Protein AF-A0A974N8X0-F1 (afdb_monomer_lite)

Foldseek 3Di:
DDDVPDVVVVVVVVLPPAFALDPVRLVVQVQVCVQVVNVSSQVSQADCLQVVLVVVLVVLLQVLVPDVDPPPQLAALVLCVDPVNSVQLVVQKHWPDWDWDWDWAALDPWKIKIWTPWIFTWMAGHLVNLVSNQVSVCRRNSHDDDPVRVVVSVPDDRVVVIDGGTCQCPVDVRVAIQMWMWGDDPSGIHTYPLVSVLVRVQSVVCVVDVPQDAFPSVDDQDAQAALDQQRLVVQLVVQQQADQWQVSCLDCSNLSQAPRSSSVCSNGRVVRVDDPGVVGGDGNCCFKDKDAPKDWDDPDPQKIFIDRAQMKMWGRPPPLQAIWIWTDHTQWTWTDGSPDPPQIFIARLCVFFPCSNLQHWMWGDDPSHIHTYPSSNVSSLLSTHTDPCLLVCQLVLQVLLPDDSVVSVVVSVVQSVRRSSSRNSSSVSSRSSRCVPRDDPDPPPDPPPPDDPPQVVLLVVVQVPPLVSLVSNLVGDPDPSVVLSVQLVPDDPPDPDDDHSDRPDDDDD

Sequence (509 aa):
MLAVSGSAFAIYSYFFQRGASSPDGVMDSIAEAIPGKDILSLGKMISPEEIDTVTKSADVIKDGGSGSGERSSKGDPGSLFSEDAVDSYLESVTVSSSEMRYSVDQKSDDLAIATISSWRLNARVDQSLAGTLRTRYESAKGSSLNRKEKDFFDDLDFSDATYNDDVSRDFFSGDIPLELVLVREDGRWYVSPMMTWAQWEYQKAASRDDDVKTPDYRADFEAEGAHSPEEAVRNLTQSVLDARRPSDLFDKDVTGLLSLPERRLARVYGPVTVGDDRKYSSRLSEHAQIDWDLSSTDIGDGRAVVRPGKSRITVFPGEENKEFTLSFDGDTMNVKTSASRDNTASVNISRQLANPERLGVVVENRHGGWHVSTSGTIVNVFSLQPSERALDDLSRILEDAGMSPKDASDLADAVTRSSAVATPVLVAADIIGQLKDVEWRGHSYSDRDSGSTGGSYYYGQCSRGDMVACDLLYATASSDERSYGRSCGGRNYSLKYGGQCEALYGKHY

Radius of gyration: 26.57 Å; chains: 1; bounding box: 68×58×72 Å

Secondary structure (DSSP, 8-state):
---S-SHHHHHHHHHH--SBSSHHHHHHHHHHHHHHT-HHHHHHTB-HHHHHHHHHHHHHHHHTT--SS-------GGGGSSHHHHHHHHHTEEEEEEEEEEEEEE-SSSEEEEEEEEEEEEEEE-THHHHHHHHHHHHHHTSPPPHHHHHHHHS---TT-EEEEEHHHHSS-TTS-EEEEEEEETTEEEE-HHHHHHHHHHHHHHTT-TTPPPP-TT-------BSSHHHHHHHHHHHHHH-SSGGGGGSHHHHTTB-HHHHHHHHHTHHHH----TT----GGGTEEEE-B-EEEEEETTEEEEE-BT-EEEESTT-TTT-EEEEEETTEEEEEESSSTT-EEEEETTTTBS-GGG-SEEEEEETTEEEE-HHHHHHHHTT--B-TTTTTTHHHHHHHTT--HHHHHHHHHHHTT-HHHHHHHHHHHHHHHHHTT---------S--SS-TTTHHHHHHHTTT-HHHHHHHHHHS-HHHHHHHHHTTS--TT-SS------SS----

pLDDT: mean 74.13, std 20.0, range [20.97, 98.06]

Structure (mmCIF, N/CA/C/O backbone):
data_AF-A0A974N8X0-F1
#
_entry.id   AF-A0A974N8X0-F1
#
loop_
_atom_site.group_PDB
_atom_site.id
_atom_site.type_symbol
_atom_site.label_atom_id
_atom_site.label_alt_id
_atom_site.label_comp_id
_atom_site.label_asym_id
_atom_site.label_entity_id
_atom_site.label_seq_id
_atom_site.pdbx_PDB_ins_code
_atom_site.Cartn_x
_atom_site.Cartn_y
_atom_site.Cartn_z
_atom_site.occupancy
_atom_site.B_iso_or_equiv
_atom_site.auth_seq_id
_atom_site.auth_comp_id
_atom_site.auth_asym_id
_atom_site.auth_atom_id
_atom_site.pdbx_PDB_model_num
ATOM 1 N N . MET A 1 1 ? -28.399 -24.322 -25.957 1.00 20.97 1 MET A N 1
ATOM 2 C CA . MET A 1 1 ? -27.572 -23.965 -27.132 1.00 20.97 1 MET A CA 1
ATOM 3 C C . MET A 1 1 ? -27.560 -22.447 -27.210 1.00 20.97 1 MET A C 1
ATOM 5 O O . MET A 1 1 ? -28.616 -21.871 -27.401 1.00 20.97 1 MET A O 1
ATOM 9 N N . LEU A 1 2 ? -26.513 -21.811 -26.678 1.00 31.88 2 LEU A N 1
ATOM 10 C CA . LEU A 1 2 ? -25.358 -21.313 -27.449 1.00 31.88 2 LEU A CA 1
ATOM 11 C C . LEU A 1 2 ? -25.737 -20.153 -28.383 1.00 31.88 2 LEU A C 1
ATOM 13 O O . LEU A 1 2 ? -26.078 -20.386 -29.535 1.00 31.88 2 LEU A O 1
ATOM 17 N N . ALA A 1 3 ? -25.655 -18.928 -27.850 1.00 22.34 3 ALA A N 1
ATOM 18 C CA . ALA A 1 3 ? -25.370 -17.690 -28.588 1.00 22.34 3 ALA A CA 1
ATOM 19 C C . ALA A 1 3 ? -25.024 -16.540 -27.609 1.00 22.34 3 ALA A C 1
ATOM 21 O O . ALA A 1 3 ? -25.577 -15.452 -27.677 1.00 22.34 3 ALA A O 1
ATOM 22 N N . VAL A 1 4 ? -24.118 -16.804 -26.663 1.00 27.08 4 VAL A N 1
ATOM 23 C CA . VAL A 1 4 ? -23.317 -15.784 -25.955 1.00 27.08 4 VAL A CA 1
ATOM 24 C C . VAL A 1 4 ? -21.886 -16.325 -25.982 1.00 27.08 4 VAL A C 1
ATOM 26 O O . VAL A 1 4 ? -21.339 -16.777 -24.986 1.00 27.08 4 VAL A O 1
ATOM 29 N N . SER A 1 5 ? -21.341 -16.494 -27.184 1.00 31.06 5 SER A N 1
ATOM 30 C CA . SER A 1 5 ? -20.094 -17.231 -27.415 1.00 31.06 5 SER A CA 1
ATOM 31 C C . SER A 1 5 ? -19.337 -16.571 -28.560 1.00 31.06 5 SER A C 1
ATOM 33 O O . SER A 1 5 ? -19.733 -16.694 -29.717 1.00 31.06 5 SER A O 1
ATOM 35 N N . GLY A 1 6 ? -18.286 -15.831 -28.211 1.00 22.86 6 GLY A N 1
ATOM 36 C CA . GLY A 1 6 ? -17.401 -15.133 -29.143 1.00 22.86 6 GLY A CA 1
ATOM 37 C C . GLY A 1 6 ? -16.806 -13.884 -28.500 1.00 22.86 6 GLY A C 1
ATOM 38 O O . GLY A 1 6 ? -15.661 -13.894 -28.067 1.00 22.86 6 GLY A O 1
ATOM 39 N N . SER A 1 7 ? -17.612 -12.835 -28.354 1.00 24.00 7 SER A N 1
ATOM 40 C CA . SER A 1 7 ? -17.176 -11.515 -27.880 1.00 24.00 7 SER A CA 1
ATOM 41 C C . SER A 1 7 ? -16.908 -11.451 -26.372 1.00 24.00 7 SER A C 1
ATOM 43 O O . SER A 1 7 ? -15.890 -10.901 -25.973 1.00 24.00 7 SER A O 1
ATOM 45 N N . ALA A 1 8 ? -17.737 -12.082 -25.532 1.00 25.59 8 ALA A N 1
ATOM 46 C CA . ALA A 1 8 ? -17.493 -12.128 -24.085 1.00 25.59 8 ALA A CA 1
ATOM 47 C C . ALA A 1 8 ? -16.244 -12.952 -23.733 1.00 25.59 8 ALA A C 1
ATOM 49 O O . ALA A 1 8 ? -15.473 -12.533 -22.887 1.00 25.59 8 ALA A O 1
ATOM 50 N N . PHE A 1 9 ? -15.991 -14.072 -24.421 1.00 26.98 9 PHE A N 1
ATOM 51 C CA . PHE A 1 9 ? -14.803 -14.902 -24.182 1.00 26.98 9 PHE A CA 1
ATOM 52 C C . PHE A 1 9 ? -13.523 -14.266 -24.748 1.00 26.98 9 PHE A C 1
ATOM 54 O O . PHE A 1 9 ? -12.468 -14.422 -24.151 1.00 26.98 9 PHE A O 1
ATOM 61 N N . ALA A 1 10 ? -13.609 -13.503 -25.847 1.00 25.92 10 ALA A N 1
ATOM 62 C CA . ALA A 1 10 ? -12.479 -12.745 -26.384 1.00 25.92 10 ALA A CA 1
ATOM 63 C C . ALA A 1 10 ? -12.095 -11.564 -25.473 1.00 25.92 10 ALA A C 1
ATOM 65 O O . ALA A 1 10 ? -10.918 -11.421 -25.156 1.00 25.92 10 ALA A O 1
ATOM 66 N N . ILE A 1 11 ? -13.073 -10.797 -24.971 1.00 29.05 11 ILE A N 1
ATOM 67 C CA . ILE A 1 11 ? -12.858 -9.733 -23.973 1.00 29.05 11 ILE A CA 1
ATOM 68 C C . ILE A 1 11 ? -12.318 -10.340 -22.668 1.00 29.05 11 ILE A C 1
ATOM 70 O O . ILE A 1 11 ? -11.312 -9.868 -22.150 1.00 29.05 11 ILE A O 1
ATOM 74 N N . TYR A 1 12 ? -12.880 -11.462 -22.204 1.00 30.81 12 TYR A N 1
ATOM 75 C CA . TYR A 1 12 ? -12.372 -12.196 -21.039 1.00 30.81 12 TYR A CA 1
ATOM 76 C C . TYR A 1 12 ? -10.927 -12.687 -21.264 1.00 30.81 12 TYR A C 1
ATOM 78 O O . TYR A 1 12 ? -10.059 -12.446 -20.445 1.00 30.81 12 TYR A O 1
ATOM 86 N N . SER A 1 13 ? -10.581 -13.273 -22.412 1.00 28.53 13 SER A N 1
ATOM 87 C CA . SER A 1 13 ? -9.197 -13.703 -22.683 1.00 28.53 13 SER A CA 1
ATOM 88 C C . SER A 1 13 ? -8.198 -12.550 -22.883 1.00 28.53 13 SER A C 1
ATOM 90 O O . SER A 1 13 ? -7.019 -12.710 -22.575 1.00 28.53 13 SER A O 1
ATOM 92 N N . TYR A 1 14 ? -8.651 -11.388 -23.370 1.00 32.28 14 TYR A N 1
ATOM 93 C CA . TYR A 1 14 ? -7.809 -10.217 -23.652 1.00 32.28 14 TYR A CA 1
ATOM 94 C C . TYR A 1 14 ? -7.521 -9.374 -22.397 1.00 32.28 14 TYR A C 1
ATOM 96 O O . TYR A 1 14 ? -6.468 -8.737 -22.306 1.00 32.28 14 TYR A O 1
ATOM 104 N N . PHE A 1 15 ? -8.421 -9.415 -21.406 1.00 36.94 15 PHE A N 1
ATOM 105 C CA . PHE A 1 15 ? -8.196 -8.869 -20.063 1.00 36.94 15 PHE A CA 1
ATOM 106 C C . PHE A 1 15 ? -7.322 -9.782 -19.184 1.00 36.94 15 PHE A C 1
ATOM 108 O O . PHE A 1 15 ? -6.584 -9.279 -18.343 1.00 36.94 15 PHE A O 1
ATOM 115 N N . PHE A 1 16 ? -7.342 -11.103 -19.402 1.00 43.94 16 PHE A N 1
ATOM 116 C CA . PHE A 1 16 ? -6.609 -12.071 -18.570 1.00 43.94 16 PHE A CA 1
ATOM 117 C C . PHE A 1 16 ? -5.167 -12.377 -19.016 1.00 43.94 16 PHE A C 1
ATOM 119 O O . PHE A 1 16 ? -4.439 -13.036 -18.276 1.00 43.94 16 PHE A O 1
ATOM 126 N N . GLN A 1 17 ? -4.696 -11.894 -20.172 1.00 59.91 17 GLN A N 1
ATOM 127 C CA . GLN A 1 17 ? -3.260 -11.938 -20.491 1.00 59.91 17 GLN A CA 1
ATOM 128 C C . GLN A 1 17 ? -2.529 -10.777 -19.804 1.00 59.91 17 GLN A C 1
ATOM 130 O O . GLN A 1 17 ? -2.080 -9.835 -20.452 1.00 59.91 17 GLN A O 1
ATOM 135 N N . ARG A 1 18 ? -2.460 -10.832 -18.470 1.00 82.38 18 ARG A N 1
ATOM 136 C CA . ARG A 1 18 ? -1.628 -9.934 -17.662 1.00 82.38 18 ARG A CA 1
ATOM 137 C C . ARG A 1 18 ? -0.203 -10.489 -17.542 1.00 82.38 18 ARG A C 1
ATOM 139 O O . ARG A 1 18 ? 0.034 -11.692 -17.713 1.00 82.38 18 ARG A O 1
ATOM 146 N N . GLY A 1 19 ? 0.740 -9.587 -17.284 1.00 88.06 19 GLY A N 1
ATOM 147 C CA . GLY A 1 19 ? 2.161 -9.887 -17.138 1.00 88.06 19 GLY A CA 1
ATOM 148 C C . GLY A 1 19 ? 2.809 -10.449 -18.401 1.00 88.06 19 GLY A C 1
ATOM 149 O O . GLY A 1 19 ? 2.147 -10.738 -19.400 1.00 88.06 19 GLY A O 1
ATOM 150 N N . ALA A 1 20 ? 4.116 -10.661 -18.351 1.00 93.75 20 ALA A N 1
ATOM 151 C CA . ALA A 1 20 ? 4.887 -11.238 -19.449 1.00 93.75 20 ALA A CA 1
ATOM 152 C C . ALA A 1 20 ? 5.390 -12.650 -19.114 1.00 93.75 20 ALA A C 1
ATOM 154 O O . ALA A 1 20 ? 5.340 -13.104 -17.973 1.00 93.75 20 ALA A O 1
ATOM 155 N N . SER A 1 21 ? 5.879 -13.380 -20.117 1.00 94.19 21 SER A N 1
ATOM 156 C CA . SER A 1 21 ? 6.497 -14.699 -19.908 1.00 94.19 21 SER A CA 1
ATOM 157 C C . SER A 1 21 ? 7.907 -14.628 -19.315 1.00 94.19 21 SER A C 1
ATOM 159 O O . SER A 1 21 ? 8.393 -15.628 -18.791 1.00 94.19 21 SER A O 1
ATOM 161 N N . SER A 1 22 ? 8.567 -13.474 -19.404 1.00 96.31 22 SER A N 1
ATOM 162 C CA . SER A 1 22 ? 9.919 -13.224 -18.900 1.00 96.31 22 SER A CA 1
ATOM 163 C C . SER A 1 22 ? 10.034 -11.795 -18.358 1.00 96.31 22 SER A C 1
ATOM 165 O O . SER A 1 22 ? 9.230 -10.944 -18.751 1.00 96.31 22 SER A O 1
ATOM 167 N N . PRO A 1 23 ? 11.036 -11.507 -17.508 1.00 97.00 23 PRO A N 1
ATOM 168 C CA . PRO A 1 23 ? 11.328 -10.147 -17.060 1.00 97.00 23 PRO A CA 1
ATOM 169 C C . PRO A 1 23 ? 11.573 -9.174 -18.224 1.00 97.00 23 PRO A C 1
ATOM 171 O O . PRO A 1 23 ? 11.018 -8.080 -18.234 1.00 97.00 23 PRO A O 1
ATOM 174 N N . ASP A 1 24 ? 12.332 -9.593 -19.245 1.00 97.00 24 ASP A N 1
ATOM 175 C CA . ASP A 1 24 ? 12.560 -8.784 -20.450 1.00 97.00 24 ASP A CA 1
ATOM 176 C C . ASP A 1 24 ? 11.255 -8.448 -21.170 1.00 97.00 24 ASP A C 1
ATOM 178 O O . ASP A 1 24 ? 11.056 -7.304 -21.554 1.00 97.00 24 ASP A O 1
ATOM 182 N N . GLY A 1 25 ? 10.319 -9.401 -21.255 1.00 95.62 25 GLY A N 1
ATOM 183 C CA . GLY A 1 25 ? 9.021 -9.162 -21.882 1.00 95.62 25 GLY A CA 1
ATOM 184 C C . GLY A 1 25 ? 8.169 -8.124 -21.142 1.00 95.62 25 GLY A C 1
ATOM 185 O O . GLY A 1 25 ? 7.344 -7.462 -21.772 1.00 95.62 25 GLY A O 1
ATOM 186 N N . VAL A 1 26 ? 8.362 -7.950 -19.826 1.00 95.38 26 VAL A N 1
ATOM 187 C CA . VAL A 1 26 ? 7.726 -6.855 -19.070 1.00 95.38 26 VAL A CA 1
ATOM 188 C C . VAL A 1 26 ? 8.290 -5.517 -19.533 1.00 95.38 26 VAL A C 1
ATOM 190 O O . VAL A 1 26 ? 7.533 -4.596 -19.830 1.00 95.38 26 VAL A O 1
ATOM 193 N N . MET A 1 27 ? 9.616 -5.426 -19.628 1.00 95.69 27 MET A N 1
ATOM 194 C CA . MET A 1 27 ? 10.302 -4.206 -20.046 1.00 95.69 27 MET A CA 1
ATOM 195 C C . MET A 1 27 ? 10.025 -3.851 -21.509 1.00 95.69 27 MET A C 1
ATOM 197 O O . MET A 1 27 ? 9.759 -2.683 -21.789 1.00 95.69 27 MET A O 1
ATOM 201 N N . ASP A 1 28 ? 9.992 -4.838 -22.408 1.00 94.06 28 ASP A N 1
ATOM 202 C CA . ASP A 1 28 ? 9.573 -4.670 -23.805 1.00 94.06 28 ASP A CA 1
ATOM 203 C C . ASP A 1 28 ? 8.149 -4.094 -23.868 1.00 94.06 28 ASP A C 1
ATOM 205 O O . ASP A 1 28 ? 7.913 -3.077 -24.517 1.00 94.06 28 ASP A O 1
ATOM 209 N N . SER A 1 29 ? 7.212 -4.678 -23.109 1.00 91.81 29 SER A N 1
ATOM 210 C CA . SER A 1 29 ? 5.816 -4.218 -23.070 1.00 91.81 29 SER A CA 1
ATOM 211 C C . SER A 1 29 ? 5.693 -2.777 -22.564 1.00 91.81 29 SER A C 1
ATOM 213 O O . SER A 1 29 ? 4.909 -1.997 -23.100 1.00 91.81 29 SER A O 1
ATOM 215 N N . ILE A 1 30 ? 6.475 -2.394 -21.548 1.00 90.44 30 ILE A N 1
ATOM 216 C CA . ILE A 1 30 ? 6.508 -1.016 -21.034 1.00 90.44 30 ILE A CA 1
ATOM 217 C C . ILE A 1 30 ? 7.082 -0.063 -22.086 1.00 90.44 30 ILE A C 1
ATOM 219 O O . ILE A 1 30 ? 6.495 0.989 -22.349 1.00 90.44 30 ILE A O 1
ATOM 223 N N . ALA A 1 31 ? 8.207 -0.429 -22.702 1.00 90.44 31 ALA A N 1
ATOM 224 C CA . ALA A 1 31 ? 8.874 0.388 -23.707 1.00 90.44 31 ALA A CA 1
ATOM 225 C C . ALA A 1 31 ? 7.989 0.619 -24.943 1.00 90.44 31 ALA A C 1
ATOM 227 O O . ALA A 1 31 ? 7.989 1.724 -25.486 1.00 90.44 31 ALA A O 1
ATOM 228 N N . GLU A 1 32 ? 7.207 -0.385 -25.352 1.00 90.25 32 GLU A N 1
ATOM 229 C CA . GLU A 1 32 ? 6.247 -0.301 -26.460 1.00 90.25 32 GLU A CA 1
ATOM 230 C C . GLU A 1 32 ? 4.978 0.490 -26.100 1.00 90.25 32 GLU A C 1
ATOM 232 O O . GLU A 1 32 ? 4.464 1.248 -26.928 1.00 90.25 32 GLU A O 1
ATOM 237 N N . ALA A 1 33 ? 4.484 0.367 -24.864 1.00 86.56 33 ALA A N 1
ATOM 238 C CA . ALA A 1 33 ? 3.254 1.029 -24.431 1.00 86.56 33 ALA A CA 1
ATOM 239 C C . ALA A 1 33 ? 3.403 2.553 -24.280 1.00 86.56 33 ALA A C 1
ATOM 241 O O . ALA A 1 33 ? 2.449 3.293 -24.526 1.00 86.56 33 ALA A O 1
ATOM 242 N N . ILE A 1 34 ? 4.593 3.045 -23.917 1.00 84.12 34 ILE A N 1
ATOM 243 C CA . ILE A 1 34 ? 4.860 4.477 -23.697 1.00 84.12 34 ILE A CA 1
ATOM 244 C C . ILE A 1 34 ? 4.624 5.334 -24.962 1.00 84.12 34 ILE A C 1
ATOM 246 O O . ILE A 1 34 ? 3.838 6.282 -24.881 1.00 84.12 34 ILE A O 1
ATOM 250 N N . PRO A 1 35 ? 5.228 5.044 -26.138 1.00 83.88 35 PRO A N 1
ATOM 251 C CA . PRO A 1 35 ? 4.928 5.779 -27.370 1.00 83.88 35 PRO A CA 1
ATOM 252 C C . PRO A 1 35 ? 3.444 5.723 -27.748 1.00 83.88 35 PRO A C 1
ATOM 254 O O . PRO A 1 35 ? 2.880 6.721 -28.203 1.00 83.88 35 PRO A O 1
ATOM 257 N N . GLY A 1 36 ? 2.820 4.558 -27.540 1.00 82.56 36 GLY A N 1
ATOM 258 C CA . GLY A 1 36 ? 1.409 4.314 -27.830 1.00 82.56 36 GLY A CA 1
ATOM 259 C C . GLY A 1 36 ? 0.436 4.948 -26.836 1.00 82.56 36 GLY A C 1
ATOM 260 O O . GLY A 1 36 ? -0.759 4.947 -27.112 1.00 82.56 36 GLY A O 1
ATOM 261 N N . LYS A 1 37 ? 0.926 5.499 -25.711 1.00 82.69 37 LYS A N 1
ATOM 262 C CA . LYS A 1 37 ? 0.108 5.958 -24.573 1.00 82.69 37 LYS A CA 1
ATOM 263 C C . LYS A 1 37 ? -0.868 4.881 -24.079 1.00 82.69 37 LYS A C 1
ATOM 265 O O . LYS A 1 37 ? -1.959 5.183 -23.608 1.00 82.69 37 LYS A O 1
ATOM 270 N N . ASP A 1 38 ? -0.465 3.617 -24.174 1.00 80.94 38 ASP A N 1
ATOM 271 C CA . ASP A 1 38 ? -1.305 2.472 -23.832 1.00 80.94 38 ASP A CA 1
ATOM 272 C C . ASP A 1 38 ? -1.233 2.185 -22.323 1.00 80.94 38 ASP A C 1
ATOM 274 O O . ASP A 1 38 ? -0.505 1.308 -21.847 1.00 80.94 38 ASP A O 1
ATOM 278 N N . ILE A 1 39 ? -1.991 2.968 -21.549 1.00 74.25 39 ILE A N 1
ATOM 279 C CA . ILE A 1 39 ? -2.093 2.812 -20.090 1.00 74.25 39 ILE A CA 1
ATOM 280 C C . ILE A 1 39 ? -2.640 1.436 -19.716 1.00 74.25 39 ILE A C 1
ATOM 282 O O . ILE A 1 39 ? -2.243 0.886 -18.688 1.00 74.25 39 ILE A O 1
ATOM 286 N N . LEU A 1 40 ? -3.513 0.853 -20.539 1.00 74.31 40 LEU A N 1
ATOM 287 C CA . LEU A 1 40 ? -4.064 -0.466 -20.266 1.00 74.31 40 LEU A CA 1
ATOM 288 C C . LEU A 1 40 ? -2.962 -1.531 -20.313 1.00 74.31 40 LEU A C 1
ATOM 290 O O . LEU A 1 40 ? -2.878 -2.368 -19.413 1.00 74.31 40 LEU A O 1
ATOM 294 N N . SER A 1 41 ? -2.087 -1.483 -21.318 1.00 82.25 41 SER A N 1
ATOM 295 C CA . SER A 1 41 ? -0.930 -2.377 -21.406 1.00 82.25 41 SER A CA 1
ATOM 296 C C . SER A 1 41 ? 0.059 -2.162 -20.258 1.00 82.25 41 SER A C 1
ATOM 298 O O . SER A 1 41 ? 0.525 -3.144 -19.679 1.00 82.25 41 SER A O 1
ATOM 300 N N . LEU A 1 42 ? 0.302 -0.914 -19.835 1.00 80.88 42 LEU A N 1
ATOM 301 C CA . LEU A 1 42 ? 1.101 -0.630 -18.633 1.00 80.88 42 LEU A CA 1
ATOM 302 C C . LEU A 1 42 ? 0.457 -1.217 -17.364 1.00 80.88 42 LEU A C 1
ATOM 304 O O . LEU A 1 42 ? 1.126 -1.893 -16.585 1.00 80.88 42 LEU A O 1
ATOM 308 N N . GLY A 1 43 ? -0.853 -1.040 -17.180 1.00 79.44 43 GLY A N 1
ATOM 309 C CA . GLY A 1 43 ? -1.598 -1.583 -16.039 1.00 79.44 43 GLY A CA 1
ATOM 310 C C . GLY A 1 43 ? -1.628 -3.116 -16.001 1.00 79.44 43 GLY A C 1
ATOM 311 O O . GLY A 1 43 ? -1.622 -3.724 -14.925 1.00 79.44 43 GLY A O 1
ATOM 312 N N . LYS A 1 44 ? -1.588 -3.775 -17.167 1.00 85.88 44 LYS A N 1
ATOM 313 C CA . LYS A 1 44 ? -1.454 -5.239 -17.267 1.00 85.88 44 LYS A CA 1
ATOM 314 C C . LYS A 1 44 ? -0.101 -5.750 -16.778 1.00 85.88 44 LYS A C 1
ATOM 316 O O . LYS A 1 44 ? -0.023 -6.925 -16.421 1.00 85.88 44 LYS A O 1
ATOM 321 N N . MET A 1 45 ? 0.936 -4.912 -16.777 1.00 91.88 45 MET A N 1
ATOM 322 C CA . MET A 1 45 ? 2.277 -5.279 -16.317 1.00 91.88 45 MET A CA 1
ATOM 323 C C . MET A 1 45 ? 2.474 -5.089 -14.813 1.00 91.88 45 MET A C 1
ATOM 325 O O . MET A 1 45 ? 3.478 -5.554 -14.291 1.00 91.88 45 MET A O 1
ATOM 329 N N . ILE A 1 46 ? 1.545 -4.452 -14.100 1.00 88.88 46 ILE A N 1
ATOM 330 C CA . ILE A 1 46 ? 1.625 -4.287 -12.642 1.00 88.88 46 ILE A CA 1
ATOM 331 C C . ILE A 1 46 ? 1.173 -5.575 -11.944 1.00 88.88 46 ILE A C 1
ATOM 333 O O . ILE A 1 46 ? 0.208 -6.205 -12.387 1.00 88.88 46 ILE A O 1
ATOM 337 N N . SER A 1 47 ? 1.861 -5.931 -10.854 1.00 91.81 47 SER A N 1
ATOM 338 C CA . SER A 1 47 ? 1.535 -7.064 -9.980 1.00 91.81 47 SER A CA 1
ATOM 339 C C . SER A 1 47 ? 0.036 -7.078 -9.644 1.00 91.81 47 SER A C 1
ATOM 341 O O . SER A 1 47 ? -0.462 -6.094 -9.078 1.00 91.81 47 SER A O 1
ATOM 343 N N . PRO A 1 48 ? -0.705 -8.148 -10.000 1.00 87.00 48 PRO A N 1
ATOM 344 C CA . PRO A 1 48 ? -2.100 -8.284 -9.606 1.00 87.00 48 PRO A CA 1
ATOM 345 C C . PRO A 1 48 ? -2.284 -8.231 -8.086 1.00 87.00 48 PRO A C 1
ATOM 347 O O . PRO A 1 48 ? -3.222 -7.586 -7.634 1.00 87.00 48 PRO A O 1
ATOM 350 N N . GLU A 1 49 ? -1.367 -8.799 -7.301 1.00 85.38 49 GLU A N 1
ATOM 351 C CA . GLU A 1 49 ? -1.454 -8.779 -5.830 1.00 85.38 49 GLU A CA 1
ATOM 352 C C . GLU A 1 49 ? -1.363 -7.369 -5.226 1.00 85.38 49 GLU A C 1
ATOM 354 O O . GLU A 1 49 ? -1.946 -7.098 -4.180 1.00 85.38 49 GLU A O 1
ATOM 359 N N . GLU A 1 50 ? -0.660 -6.442 -5.878 1.00 84.06 50 GLU A N 1
ATOM 360 C CA . GLU A 1 50 ? -0.545 -5.057 -5.403 1.00 84.06 50 GLU A CA 1
ATOM 361 C C . GLU A 1 50 ? -1.671 -4.160 -5.933 1.00 84.06 50 GLU A C 1
ATOM 363 O O . GLU A 1 50 ? -2.196 -3.304 -5.215 1.00 84.06 50 GLU A O 1
ATOM 368 N N . ILE A 1 51 ? -2.070 -4.347 -7.193 1.00 74.25 51 ILE A N 1
ATOM 369 C CA . ILE A 1 51 ? -3.062 -3.479 -7.838 1.00 74.25 51 ILE A CA 1
ATOM 370 C C . ILE A 1 51 ? -4.504 -3.843 -7.478 1.00 74.25 51 ILE A C 1
ATOM 372 O O . ILE A 1 51 ? -5.354 -2.952 -7.445 1.00 74.25 51 ILE A O 1
ATOM 376 N N . ASP A 1 52 ? -4.798 -5.109 -7.169 1.00 68.56 52 ASP A N 1
ATOM 377 C CA . ASP A 1 52 ? -6.128 -5.540 -6.727 1.00 68.56 52 ASP A CA 1
ATOM 378 C C . ASP A 1 52 ? -6.510 -4.880 -5.402 1.00 68.56 52 ASP A C 1
ATOM 380 O O . ASP A 1 52 ? -7.671 -4.522 -5.193 1.00 68.56 52 ASP A O 1
ATOM 384 N N . THR A 1 53 ? -5.531 -4.658 -4.526 1.00 62.66 53 THR A N 1
ATOM 385 C CA . THR A 1 53 ? -5.721 -3.928 -3.274 1.00 62.66 53 THR A CA 1
ATOM 386 C C . THR A 1 53 ? -6.214 -2.506 -3.550 1.00 62.66 53 THR A C 1
ATOM 388 O O . THR A 1 53 ? -7.232 -2.085 -2.999 1.00 62.66 53 THR A O 1
ATOM 391 N N . VAL A 1 54 ? -5.554 -1.787 -4.465 1.00 57.66 54 VAL A N 1
ATOM 392 C CA . VAL A 1 54 ? -5.857 -0.385 -4.801 1.00 57.66 54 VAL A CA 1
ATOM 393 C C . VAL A 1 54 ? -7.149 -0.239 -5.617 1.00 57.66 54 VAL A C 1
ATOM 395 O O . VAL A 1 54 ? -8.012 0.570 -5.274 1.00 57.66 54 VAL A O 1
ATOM 398 N N . THR A 1 55 ? -7.310 -1.020 -6.686 1.00 58.56 55 THR A N 1
ATOM 399 C CA . THR A 1 55 ? -8.435 -0.900 -7.638 1.00 58.56 55 THR A CA 1
ATOM 400 C C . THR A 1 55 ? -9.781 -1.223 -7.003 1.00 58.56 55 THR A C 1
ATOM 402 O O . THR A 1 55 ? -10.728 -0.457 -7.163 1.00 58.56 55 THR A O 1
ATOM 405 N N . LYS A 1 56 ? -9.855 -2.271 -6.178 1.00 58.09 56 LYS A N 1
ATOM 406 C CA . LYS A 1 56 ? -11.098 -2.645 -5.480 1.00 58.09 56 LYS A CA 1
ATOM 407 C C . LYS A 1 56 ? -11.562 -1.571 -4.498 1.00 58.09 56 LYS A C 1
ATOM 409 O O . LYS A 1 56 ? -12.742 -1.495 -4.171 1.00 58.09 56 LYS A O 1
ATOM 414 N N . SER A 1 57 ? -10.654 -0.717 -4.042 1.00 45.34 57 SER A N 1
ATOM 415 C CA . SER A 1 57 ? -11.016 0.408 -3.180 1.00 45.34 57 SER A CA 1
ATOM 416 C C . SER A 1 57 ? -11.399 1.644 -3.955 1.00 45.34 57 SER A C 1
ATOM 418 O O . SER A 1 57 ? -12.273 2.371 -3.499 1.00 45.34 57 SER A O 1
ATOM 420 N N . ALA A 1 58 ? -10.846 1.846 -5.151 1.00 48.22 58 ALA A N 1
ATOM 421 C CA . ALA A 1 58 ? -11.389 2.827 -6.081 1.00 48.22 58 ALA A CA 1
ATOM 422 C C . ALA A 1 58 ? -12.852 2.500 -6.443 1.00 48.22 58 ALA A C 1
ATOM 424 O O . ALA A 1 58 ? -13.678 3.410 -6.443 1.00 48.22 58 ALA A O 1
ATOM 425 N N . ASP A 1 59 ? -13.195 1.221 -6.643 1.00 52.84 59 ASP A N 1
ATOM 426 C CA . ASP A 1 59 ? -14.582 0.785 -6.872 1.00 52.84 59 ASP A CA 1
ATOM 427 C C . ASP A 1 59 ? -15.481 1.063 -5.658 1.00 52.84 59 ASP A C 1
ATOM 429 O O . ASP A 1 59 ? -16.548 1.656 -5.800 1.00 52.84 59 ASP A O 1
ATOM 433 N N . VAL A 1 60 ? -15.030 0.746 -4.436 1.00 47.03 60 VAL A N 1
ATOM 434 C CA . VAL A 1 60 ? -15.801 1.073 -3.221 1.00 47.03 60 VAL A CA 1
ATOM 435 C C . VAL A 1 60 ? -15.939 2.585 -3.011 1.00 47.03 60 VAL A C 1
ATOM 437 O O . VAL A 1 60 ? -16.989 3.040 -2.565 1.00 47.03 60 VAL A O 1
ATOM 440 N N . ILE A 1 61 ? -14.917 3.382 -3.331 1.00 39.94 61 ILE A N 1
ATOM 441 C CA . ILE A 1 61 ? -14.977 4.849 -3.244 1.00 39.94 61 ILE A CA 1
ATOM 442 C C . ILE A 1 61 ? -15.966 5.409 -4.276 1.00 39.94 61 ILE A C 1
ATOM 444 O O . ILE A 1 61 ? -16.720 6.333 -3.969 1.00 39.94 61 ILE A O 1
ATOM 448 N N . LYS A 1 62 ? -15.996 4.832 -5.482 1.00 46.47 62 LYS A N 1
ATOM 449 C CA . LYS A 1 62 ? -16.922 5.201 -6.557 1.00 46.47 62 LYS A CA 1
ATOM 450 C C . LYS A 1 62 ? -18.371 4.854 -6.203 1.00 46.47 62 LYS A C 1
ATOM 452 O O . LYS A 1 62 ? -19.251 5.699 -6.356 1.00 46.47 62 LYS A O 1
ATOM 457 N N . ASP A 1 63 ? -18.608 3.662 -5.664 1.00 45.03 63 ASP A N 1
ATOM 458 C CA . ASP A 1 63 ? -19.952 3.182 -5.324 1.00 45.03 63 ASP A CA 1
ATOM 459 C C . ASP A 1 63 ? -20.454 3.729 -3.972 1.00 45.03 63 ASP A C 1
ATOM 461 O O . ASP A 1 63 ? -21.646 3.983 -3.794 1.00 45.03 63 ASP A O 1
ATOM 465 N N . GLY A 1 64 ? -19.549 4.006 -3.029 1.00 38.03 64 GLY A N 1
ATOM 466 C CA . GLY A 1 64 ? -19.840 4.601 -1.719 1.00 38.03 64 GLY A CA 1
ATOM 467 C C . GLY A 1 64 ? -20.216 6.087 -1.758 1.00 38.03 64 GLY A C 1
ATOM 468 O O . GLY A 1 64 ? -20.636 6.637 -0.740 1.00 38.03 64 GLY A O 1
ATOM 469 N N . GLY A 1 65 ? -20.099 6.737 -2.921 1.00 37.19 65 GLY A N 1
ATOM 470 C CA . GLY A 1 65 ? -20.622 8.081 -3.180 1.00 37.19 65 GLY A CA 1
ATOM 471 C C . GLY A 1 65 ? -22.114 8.118 -3.537 1.00 37.19 65 GLY A C 1
ATOM 472 O O . GLY A 1 65 ? -22.722 9.185 -3.492 1.00 37.19 65 GLY A O 1
ATOM 473 N N . SER A 1 66 ? -22.730 6.971 -3.850 1.00 34.19 66 SER A N 1
ATOM 474 C CA . SER A 1 66 ? -24.147 6.869 -4.222 1.00 34.19 66 SER A CA 1
ATOM 475 C C . SER A 1 66 ? -25.017 6.440 -3.034 1.00 34.19 66 SER A C 1
ATOM 477 O O . SER A 1 66 ? -25.771 5.468 -3.105 1.00 34.19 66 SER A O 1
ATOM 479 N N . GLY A 1 67 ? -24.934 7.170 -1.920 1.00 34.53 67 GLY A N 1
ATOM 480 C CA . GLY A 1 67 ? -25.929 7.058 -0.856 1.00 34.53 67 GLY A CA 1
ATOM 481 C C . GLY A 1 67 ? -27.313 7.421 -1.402 1.00 34.53 67 GLY A C 1
ATOM 482 O O . GLY A 1 67 ? -27.507 8.507 -1.938 1.00 34.53 67 GLY A O 1
ATOM 483 N N . SER A 1 68 ? -28.281 6.516 -1.262 1.00 32.53 68 SER A N 1
ATOM 484 C CA . SER A 1 68 ? -29.675 6.618 -1.725 1.00 32.53 68 SER A CA 1
ATOM 485 C C . SER A 1 68 ? -30.532 7.677 -1.003 1.00 32.53 68 SER A C 1
ATOM 487 O O . SER A 1 68 ? -31.755 7.554 -0.948 1.00 32.53 68 SER A O 1
ATOM 489 N N . GLY A 1 69 ? -29.915 8.714 -0.442 1.00 31.62 69 GLY A N 1
ATOM 490 C CA . GLY A 1 69 ? -30.587 9.934 -0.015 1.00 31.62 69 GLY A CA 1
ATOM 491 C C . GLY A 1 69 ? -30.433 10.979 -1.113 1.00 31.62 69 GLY A C 1
ATOM 492 O O . GLY A 1 69 ? -29.329 11.193 -1.599 1.00 31.62 69 GLY A O 1
ATOM 493 N N . GLU A 1 70 ? -31.524 11.625 -1.518 1.00 33.12 70 GLU A N 1
ATOM 494 C CA . GLU A 1 70 ? -31.554 12.717 -2.499 1.00 33.12 70 GLU A CA 1
ATOM 495 C C . GLU A 1 70 ? -30.654 13.909 -2.090 1.00 33.12 70 GLU A C 1
ATOM 497 O O . GLU A 1 70 ? -31.126 14.979 -1.713 1.00 33.12 70 GLU A O 1
ATOM 502 N N . ARG A 1 71 ? -29.331 13.780 -2.200 1.00 34.66 71 ARG A N 1
ATOM 503 C CA . ARG A 1 71 ? -28.438 14.908 -2.447 1.00 34.66 71 ARG A CA 1
ATOM 504 C C . ARG A 1 71 ? -28.231 14.924 -3.950 1.00 34.66 71 ARG A C 1
ATOM 506 O O . ARG A 1 71 ? -27.449 14.161 -4.500 1.00 34.66 71 ARG A O 1
ATOM 513 N N . SER A 1 72 ? -28.979 15.788 -4.627 1.00 35.28 72 SER A N 1
ATOM 514 C CA . SER A 1 72 ? -28.781 16.100 -6.038 1.00 35.28 72 SER A CA 1
ATOM 515 C C . SER A 1 72 ? -27.405 16.753 -6.239 1.00 35.28 72 SER A C 1
ATOM 517 O O . SER A 1 72 ? -27.316 17.974 -6.401 1.00 35.28 72 SER A O 1
ATOM 519 N N . SER A 1 73 ? -26.311 15.991 -6.206 1.00 42.41 73 SER A N 1
ATOM 520 C CA . SER A 1 73 ? -25.059 16.471 -6.774 1.00 42.41 73 SER A CA 1
ATOM 521 C C . SER A 1 73 ? -25.247 16.429 -8.283 1.00 42.41 73 SER A C 1
ATOM 523 O O . SER A 1 73 ? -25.294 15.376 -8.905 1.00 42.41 73 SER A O 1
ATOM 525 N N . LYS A 1 74 ? -25.409 17.597 -8.907 1.00 48.41 74 LYS A N 1
ATOM 526 C CA . LYS A 1 74 ? -25.462 17.699 -10.373 1.00 48.41 74 LYS A CA 1
ATOM 527 C C . LYS A 1 74 ? -24.160 17.240 -11.056 1.00 48.41 74 LYS A C 1
ATOM 529 O O . LYS A 1 74 ? -24.110 17.252 -12.280 1.00 48.41 74 LYS A O 1
ATOM 534 N N . GLY A 1 75 ? -23.119 16.917 -10.287 1.00 54.84 75 GLY A N 1
ATOM 535 C CA . GLY A 1 75 ? -21.786 16.559 -10.754 1.00 54.84 75 GLY A CA 1
ATOM 536 C C . GLY A 1 75 ? -21.381 15.135 -10.371 1.00 54.84 75 GLY A C 1
ATOM 537 O O . GLY A 1 75 ? -21.830 14.619 -9.345 1.00 54.84 75 GLY A O 1
ATOM 538 N N . ASP A 1 76 ? -20.522 14.548 -11.204 1.00 63.44 76 ASP A N 1
ATOM 539 C CA . ASP A 1 76 ? -19.899 13.231 -11.058 1.00 63.44 76 ASP A CA 1
ATOM 540 C C . ASP A 1 76 ? -18.364 13.392 -11.007 1.00 63.44 76 ASP A C 1
ATOM 542 O O . ASP A 1 76 ? -17.706 13.427 -12.046 1.00 63.44 76 ASP A O 1
ATOM 546 N N . PRO A 1 77 ? -17.755 13.520 -9.814 1.00 51.56 77 PRO A N 1
ATOM 547 C CA . PRO A 1 77 ? -16.301 13.623 -9.671 1.00 51.56 77 PRO A CA 1
ATOM 548 C C . PRO A 1 77 ? -15.541 12.410 -10.228 1.00 51.56 77 PRO A C 1
ATOM 550 O O . PRO A 1 77 ? -14.392 12.552 -10.649 1.00 51.56 77 PRO A O 1
ATOM 553 N N . GLY A 1 78 ? -16.178 11.233 -10.268 1.00 51.09 78 GLY A N 1
ATOM 554 C CA . GLY A 1 78 ? -15.600 10.011 -10.827 1.00 51.09 78 GLY A CA 1
ATOM 555 C C . GLY A 1 78 ? -15.378 10.101 -12.337 1.00 51.09 78 GLY A C 1
ATOM 556 O O . GLY A 1 78 ? -14.459 9.470 -12.862 1.00 51.09 78 GLY A O 1
ATOM 557 N N . SER A 1 79 ? -16.129 10.959 -13.036 1.00 65.88 79 SER A N 1
ATOM 558 C CA . SER A 1 79 ? -15.960 11.194 -14.472 1.00 65.88 79 SER A CA 1
ATOM 559 C C . SER A 1 79 ? -14.648 11.900 -14.834 1.00 65.88 79 SER A C 1
ATOM 561 O O . SER A 1 79 ? -14.331 12.007 -16.015 1.00 65.88 79 SER A O 1
ATOM 563 N N . LEU A 1 80 ? -13.895 12.438 -13.862 1.00 59.16 80 LEU A N 1
ATOM 564 C CA . LEU A 1 80 ? -12.570 13.026 -14.114 1.00 59.16 80 LEU A CA 1
ATOM 565 C C . LEU A 1 80 ? -11.496 11.976 -14.371 1.00 59.16 80 LEU A C 1
ATOM 567 O O . LEU A 1 80 ? -10.487 12.302 -14.991 1.00 59.16 80 LEU A O 1
ATOM 571 N N . PHE A 1 81 ? -11.718 10.752 -13.898 1.00 58.41 81 PHE A N 1
ATOM 572 C CA . PHE A 1 81 ? -10.759 9.651 -13.933 1.00 58.41 81 PHE A CA 1
ATOM 573 C C . PHE A 1 81 ? -11.317 8.432 -14.680 1.00 58.41 81 PHE A C 1
ATOM 575 O O . PHE A 1 81 ? -10.799 7.328 -14.534 1.00 58.41 81 PHE A O 1
ATOM 582 N N . SER A 1 82 ? -12.390 8.611 -15.460 1.00 63.47 82 SER A N 1
ATOM 583 C CA . SER A 1 82 ? -12.893 7.560 -16.344 1.00 63.47 82 SER A CA 1
ATOM 584 C C . SER A 1 82 ? -11.893 7.266 -17.463 1.00 63.47 82 SER A C 1
ATOM 586 O O . SER A 1 82 ? -11.094 8.130 -17.817 1.00 63.47 82 SER A O 1
ATOM 588 N N . GLU A 1 83 ? -11.976 6.073 -18.053 1.00 67.69 83 GLU A N 1
ATOM 589 C CA . GLU A 1 83 ? -11.170 5.671 -19.219 1.00 67.69 83 GLU A CA 1
ATOM 590 C C . GLU A 1 83 ? -11.225 6.744 -20.322 1.00 67.69 83 GLU A C 1
ATOM 592 O O . GLU A 1 83 ? -10.201 7.328 -20.657 1.00 67.69 83 GLU A O 1
ATOM 597 N N . ASP A 1 84 ? -12.432 7.164 -20.720 1.00 73.69 84 ASP A N 1
ATOM 598 C CA . ASP A 1 84 ? -12.637 8.256 -21.686 1.00 73.69 84 ASP A CA 1
ATOM 599 C C . ASP A 1 84 ? -11.992 9.600 -21.284 1.00 73.69 84 ASP A C 1
ATOM 601 O O . ASP A 1 84 ? -11.673 10.435 -22.138 1.00 73.69 84 ASP A O 1
ATOM 605 N N . ALA A 1 85 ? -11.892 9.894 -19.982 1.00 71.38 85 ALA A N 1
ATOM 606 C CA . ALA A 1 85 ? -11.279 11.129 -19.502 1.00 71.38 85 ALA A CA 1
ATOM 607 C C . ALA A 1 85 ? -9.756 11.036 -19.586 1.00 71.38 85 ALA A C 1
ATOM 609 O O . ALA A 1 85 ? -9.122 11.954 -20.103 1.00 71.38 85 ALA A O 1
ATOM 610 N N . VAL A 1 86 ? -9.197 9.912 -19.138 1.00 75.69 86 VAL A N 1
ATOM 611 C CA . VAL A 1 86 ? -7.767 9.616 -19.202 1.00 75.69 86 VAL A CA 1
ATOM 612 C C . VAL A 1 86 ? -7.284 9.595 -20.652 1.00 75.69 86 VAL A C 1
ATOM 614 O O . VAL A 1 86 ? -6.312 10.284 -20.961 1.00 75.69 86 VAL A O 1
ATOM 617 N N . ASP A 1 87 ? -8.004 8.921 -21.550 1.00 79.75 87 ASP A N 1
ATOM 618 C CA . ASP A 1 87 ? -7.691 8.886 -22.982 1.00 79.75 87 ASP A CA 1
ATOM 619 C C . ASP A 1 87 ? -7.688 10.294 -23.585 1.00 79.75 87 ASP A C 1
ATOM 621 O O . ASP A 1 87 ? -6.749 10.685 -24.274 1.00 79.75 87 ASP A O 1
ATOM 625 N N . SER A 1 88 ? -8.683 11.117 -23.247 1.00 82.12 88 SER A N 1
ATOM 626 C CA . SER A 1 88 ? -8.769 12.498 -23.730 1.00 82.12 88 SER A CA 1
ATOM 627 C C . SER A 1 88 ? -7.632 13.394 -23.210 1.00 82.12 88 SER A C 1
ATOM 629 O O . SER A 1 88 ? -7.169 14.289 -23.924 1.00 82.12 88 SER A O 1
ATOM 631 N N . TYR A 1 89 ? -7.139 13.167 -21.987 1.00 82.31 89 TYR A N 1
ATOM 632 C CA . TYR A 1 89 ? -5.946 13.862 -21.490 1.00 82.31 89 TYR A CA 1
ATOM 633 C C . TYR A 1 89 ? -4.682 13.393 -22.216 1.00 82.31 89 TYR A C 1
ATOM 635 O O . TYR A 1 89 ? -3.847 14.217 -22.590 1.00 82.31 89 TYR A O 1
ATOM 643 N N . LEU A 1 90 ? -4.557 12.086 -22.449 1.00 83.81 90 LEU A N 1
ATOM 644 C CA . LEU A 1 90 ? -3.438 11.479 -23.164 1.00 83.81 90 LEU A CA 1
ATOM 645 C C . LEU A 1 90 ? -3.370 11.889 -24.638 1.00 83.81 90 LEU A C 1
ATOM 647 O O . LEU A 1 90 ? -2.272 12.057 -25.166 1.00 83.81 90 LEU A O 1
ATOM 651 N N . GLU A 1 91 ? -4.508 12.101 -25.298 1.00 87.88 91 GLU A N 1
ATOM 652 C CA . GLU A 1 91 ? -4.570 12.655 -26.657 1.00 87.88 91 GLU A CA 1
ATOM 653 C C . GLU A 1 91 ? -3.902 14.032 -26.753 1.00 87.88 91 GLU A C 1
ATOM 655 O O . GLU A 1 91 ? -3.349 14.374 -27.795 1.00 87.88 91 GLU A O 1
ATOM 660 N N . SER A 1 92 ? -3.899 14.801 -25.659 1.00 86.75 92 SER A N 1
ATOM 661 C CA . SER A 1 92 ? -3.201 16.089 -25.584 1.00 86.75 92 SER A CA 1
ATOM 662 C C . SER A 1 92 ? -1.707 15.947 -25.267 1.00 86.75 92 SER A C 1
ATOM 664 O O . SER A 1 92 ? -1.039 16.947 -25.026 1.00 86.75 92 SER A O 1
ATOM 666 N N . VAL A 1 93 ? -1.160 14.730 -25.236 1.00 86.31 93 VAL A N 1
ATOM 667 C CA . VAL A 1 93 ? 0.274 14.475 -25.072 1.00 86.31 93 VAL A CA 1
ATOM 668 C C . VAL A 1 93 ? 0.802 13.827 -26.343 1.00 86.31 93 VAL A C 1
ATOM 670 O O . VAL A 1 93 ? 0.519 12.671 -26.641 1.00 86.31 93 VAL A O 1
ATOM 673 N N . THR A 1 94 ? 1.649 14.522 -27.086 1.00 88.69 94 THR A N 1
ATOM 674 C CA . THR A 1 94 ? 2.330 13.966 -28.256 1.00 88.69 94 THR A CA 1
ATOM 675 C C . THR A 1 94 ? 3.682 13.392 -27.840 1.00 88.69 94 THR A C 1
ATOM 677 O O . THR A 1 94 ? 4.511 14.107 -27.291 1.00 88.69 94 THR A O 1
ATOM 680 N N . VAL A 1 95 ? 3.930 12.107 -28.116 1.00 88.44 95 VAL A N 1
ATOM 681 C CA . VAL A 1 95 ? 5.239 11.460 -27.908 1.00 88.44 95 VAL A CA 1
ATOM 682 C C . VAL A 1 95 ? 5.856 11.239 -29.283 1.00 88.44 95 VAL A C 1
ATOM 684 O O . VAL A 1 95 ? 5.376 10.408 -30.048 1.00 88.44 95 VAL A O 1
ATOM 687 N N . SER A 1 96 ? 6.883 12.017 -29.618 1.00 87.69 96 SER A N 1
ATOM 688 C CA . SER A 1 96 ? 7.546 11.965 -30.928 1.00 87.69 96 SER A CA 1
ATOM 689 C C . SER A 1 96 ? 8.555 10.821 -31.010 1.00 87.69 96 SER A C 1
ATOM 691 O O . SER A 1 96 ? 8.724 10.209 -32.061 1.00 87.69 96 SER A O 1
ATOM 693 N N . SER A 1 97 ? 9.233 10.530 -29.899 1.00 88.50 97 SER A N 1
ATOM 694 C CA . SER A 1 97 ? 10.155 9.402 -29.775 1.00 88.50 97 SER A CA 1
ATOM 695 C C . SER A 1 97 ? 10.288 8.982 -28.316 1.00 88.50 97 SER A C 1
ATOM 697 O O . SER A 1 97 ? 10.310 9.828 -27.424 1.00 88.50 97 SER A O 1
ATOM 699 N N . SER A 1 98 ? 10.433 7.682 -28.081 1.00 89.75 98 SER A N 1
ATOM 700 C CA . SER A 1 98 ? 10.777 7.120 -26.777 1.00 89.75 98 SER A CA 1
ATOM 701 C C . SER A 1 98 ? 11.719 5.947 -27.009 1.00 89.75 98 SER A C 1
ATOM 703 O O . SER A 1 98 ? 11.301 4.910 -27.516 1.00 89.75 98 SER A O 1
ATOM 705 N N . GLU A 1 99 ? 12.993 6.124 -26.676 1.00 91.25 99 GLU A N 1
ATOM 706 C CA . GLU A 1 99 ? 14.010 5.081 -26.791 1.00 91.25 99 GLU A CA 1
ATOM 707 C C . GLU A 1 99 ? 14.497 4.700 -25.397 1.00 91.25 99 GLU A C 1
ATOM 709 O O . GLU A 1 99 ? 15.199 5.471 -24.739 1.00 91.25 99 GLU A O 1
ATOM 714 N N . MET A 1 100 ? 14.123 3.504 -24.947 1.00 91.69 100 MET A N 1
ATOM 715 C CA . MET A 1 100 ? 14.520 2.965 -23.651 1.00 91.69 100 MET A CA 1
ATOM 716 C C . MET A 1 100 ? 15.618 1.915 -23.828 1.00 91.69 100 MET A C 1
ATOM 718 O O . MET A 1 100 ? 15.496 0.994 -24.633 1.00 91.69 100 MET A O 1
ATOM 722 N N . ARG A 1 101 ? 16.701 2.046 -23.061 1.00 92.50 101 ARG A N 1
ATOM 723 C CA . ARG A 1 101 ? 17.769 1.053 -22.935 1.00 92.50 101 ARG A CA 1
ATOM 724 C C . ARG A 1 101 ? 17.817 0.550 -21.509 1.00 92.50 101 ARG A C 1
ATOM 726 O O . ARG A 1 101 ? 18.162 1.300 -20.591 1.00 92.50 101 ARG A O 1
ATOM 733 N N . TYR A 1 102 ? 17.548 -0.733 -21.346 1.00 94.31 102 TYR A N 1
ATOM 734 C CA . TYR A 1 102 ? 17.538 -1.390 -20.052 1.00 94.31 102 TYR A CA 1
ATOM 735 C C . TYR A 1 102 ? 18.373 -2.671 -20.068 1.00 94.31 102 TYR A C 1
ATOM 737 O O . TYR A 1 102 ? 18.718 -3.206 -21.123 1.00 94.31 102 TYR A O 1
ATOM 745 N N . SER A 1 103 ? 18.694 -3.152 -18.875 1.00 96.44 103 SER A N 1
ATOM 746 C CA . SER A 1 103 ? 19.242 -4.483 -18.635 1.00 96.44 103 SER A CA 1
ATOM 747 C C . SER A 1 103 ? 18.465 -5.142 -17.510 1.00 96.44 103 SER A C 1
ATOM 749 O O . SER A 1 103 ? 18.185 -4.485 -16.509 1.00 96.44 103 SER A O 1
ATOM 751 N N . VAL A 1 104 ? 18.159 -6.428 -17.649 1.00 97.69 104 VAL A N 1
ATOM 752 C CA . VAL A 1 104 ? 17.512 -7.205 -16.593 1.00 97.69 104 VAL A CA 1
ATOM 753 C C . VAL A 1 104 ? 18.536 -8.107 -15.912 1.00 97.69 104 VAL A C 1
ATOM 755 O O . VAL A 1 104 ? 19.215 -8.901 -16.561 1.00 97.69 104 VAL A O 1
ATOM 758 N N . ASP A 1 105 ? 18.631 -7.989 -14.592 1.00 97.12 105 ASP A N 1
ATOM 759 C CA . ASP A 1 105 ? 19.360 -8.904 -13.724 1.00 97.12 105 ASP A CA 1
ATOM 760 C C . ASP A 1 105 ? 18.369 -9.799 -12.970 1.00 97.12 105 ASP A C 1
ATOM 762 O O . ASP A 1 105 ? 17.686 -9.366 -12.035 1.00 97.12 105 ASP A O 1
ATOM 766 N N . GLN A 1 106 ? 18.267 -11.058 -13.395 1.00 96.38 106 GLN A N 1
ATOM 767 C CA . GLN A 1 106 ? 17.417 -12.042 -12.738 1.00 96.38 106 GLN A CA 1
ATOM 768 C C . GLN A 1 106 ? 18.105 -12.570 -11.474 1.00 96.38 106 GLN A C 1
ATOM 770 O O . GLN A 1 106 ? 19.034 -13.376 -11.531 1.00 96.38 106 GLN A O 1
ATOM 775 N N . LYS A 1 107 ? 17.625 -12.117 -10.314 1.00 95.38 107 LYS A N 1
ATOM 776 C CA . LYS A 1 107 ? 18.217 -12.434 -9.010 1.00 95.38 107 LYS A CA 1
ATOM 777 C C . LYS A 1 107 ? 17.816 -13.820 -8.497 1.00 95.38 107 LYS A C 1
ATOM 779 O O . LYS A 1 107 ? 18.616 -14.468 -7.814 1.00 95.38 107 LYS A O 1
ATOM 784 N N . SER A 1 108 ? 16.596 -14.256 -8.808 1.00 93.88 108 SER A N 1
ATOM 785 C CA . SER A 1 108 ? 16.028 -15.558 -8.438 1.00 93.88 108 SER A CA 1
ATOM 786 C C . SER A 1 108 ? 14.964 -16.018 -9.449 1.00 93.88 108 SER A C 1
ATOM 788 O O . SER A 1 108 ? 14.722 -15.359 -10.464 1.00 93.88 108 SER A O 1
ATOM 790 N N . ASP A 1 109 ? 14.326 -17.163 -9.194 1.00 92.19 109 ASP A N 1
ATOM 791 C CA . ASP A 1 109 ? 13.246 -17.686 -10.045 1.00 92.19 109 ASP A CA 1
ATOM 792 C C . ASP A 1 109 ? 11.993 -16.794 -10.043 1.00 92.19 109 ASP A C 1
ATOM 794 O O . ASP A 1 109 ? 11.234 -16.819 -11.018 1.00 92.19 109 ASP A O 1
ATOM 798 N N . ASP A 1 110 ? 11.827 -15.981 -8.992 1.00 94.00 110 ASP A N 1
ATOM 799 C CA . ASP A 1 110 ? 10.635 -15.164 -8.751 1.00 94.00 110 ASP A CA 1
ATOM 800 C C . ASP A 1 110 ? 10.917 -13.660 -8.614 1.00 94.00 110 ASP A C 1
ATOM 802 O O . ASP A 1 110 ? 9.988 -12.881 -8.393 1.00 94.00 110 ASP A O 1
ATOM 806 N N . LEU A 1 111 ? 12.181 -13.237 -8.742 1.00 97.12 111 LEU A N 1
ATOM 807 C CA . LEU A 1 111 ? 12.587 -11.838 -8.619 1.00 97.12 111 LEU A CA 1
ATOM 808 C C . LEU A 1 111 ? 13.677 -11.462 -9.629 1.00 97.12 111 LEU A C 1
ATOM 810 O O . LEU A 1 111 ? 14.703 -12.135 -9.764 1.00 97.12 111 LEU A O 1
ATOM 814 N N . ALA A 1 112 ? 13.480 -10.331 -10.298 1.00 97.88 112 ALA A N 1
ATOM 815 C CA . ALA A 1 112 ? 14.457 -9.706 -11.177 1.00 97.88 112 ALA A CA 1
ATOM 816 C C . ALA A 1 112 ? 14.481 -8.188 -10.963 1.00 97.88 112 ALA A C 1
ATOM 818 O O . ALA A 1 112 ? 13.519 -7.600 -10.474 1.00 97.88 112 ALA A O 1
ATOM 819 N N . ILE A 1 113 ? 15.588 -7.551 -11.327 1.00 97.62 113 ILE A N 1
ATOM 820 C CA . ILE A 1 113 ? 15.737 -6.096 -11.297 1.00 97.62 113 ILE A CA 1
ATOM 821 C C . ILE A 1 113 ? 16.032 -5.631 -12.713 1.00 97.62 113 ILE A C 1
ATOM 823 O O . ILE A 1 113 ? 16.994 -6.086 -13.328 1.00 97.62 113 ILE A O 1
ATOM 827 N N . ALA A 1 114 ? 15.206 -4.733 -13.231 1.00 97.25 114 ALA A N 1
ATOM 828 C CA . ALA A 1 114 ? 15.441 -4.081 -14.506 1.00 97.25 114 ALA A CA 1
ATOM 829 C C . ALA A 1 114 ? 16.038 -2.694 -14.270 1.00 97.25 114 ALA A C 1
ATOM 831 O O . ALA A 1 114 ? 15.381 -1.816 -13.718 1.00 97.25 114 ALA A O 1
ATOM 832 N N . THR A 1 115 ? 17.272 -2.489 -14.715 1.00 94.06 115 THR A N 1
ATOM 833 C CA . THR A 1 115 ? 17.963 -1.200 -14.635 1.00 94.06 115 THR A CA 1
ATOM 834 C C . THR A 1 115 ? 17.793 -0.451 -15.950 1.00 94.06 115 THR A C 1
ATOM 836 O O . THR A 1 115 ? 18.244 -0.914 -16.999 1.00 94.06 115 THR A O 1
ATOM 839 N N . ILE A 1 116 ? 17.167 0.725 -15.908 1.00 91.25 116 ILE A N 1
ATOM 840 C CA . ILE A 1 116 ? 16.992 1.609 -17.063 1.00 91.25 116 ILE A CA 1
ATOM 841 C C . ILE A 1 116 ? 18.204 2.540 -17.142 1.00 91.25 116 ILE A C 1
ATOM 843 O O . ILE A 1 116 ? 18.302 3.550 -16.449 1.00 91.25 116 ILE A O 1
ATOM 847 N N . SER A 1 117 ? 19.148 2.185 -18.010 1.00 88.19 117 SER A N 1
ATOM 848 C CA . SER A 1 117 ? 20.400 2.929 -18.202 1.00 88.19 117 SER A CA 1
ATOM 849 C C . SER A 1 117 ? 20.214 4.256 -18.947 1.00 88.19 117 SER A C 1
ATOM 851 O O . SER A 1 117 ? 20.951 5.212 -18.715 1.00 88.19 117 SER A O 1
ATOM 853 N N . SER A 1 118 ? 19.238 4.321 -19.853 1.00 88.56 118 SER A N 1
ATOM 854 C CA . SER A 1 118 ? 18.889 5.519 -20.618 1.00 88.56 118 SER A CA 1
ATOM 855 C C . SER A 1 118 ? 17.450 5.398 -21.097 1.00 88.56 118 SER A C 1
ATOM 857 O O . SER A 1 118 ? 17.025 4.325 -21.525 1.00 88.56 118 SER A O 1
ATOM 859 N N . TRP A 1 119 ? 16.707 6.492 -21.043 1.00 90.44 119 TRP A N 1
ATOM 860 C CA . TRP A 1 119 ? 15.372 6.619 -21.599 1.00 90.44 119 TRP A CA 1
ATOM 861 C C . TRP A 1 119 ? 15.221 7.991 -22.260 1.00 90.44 119 TRP A C 1
ATOM 863 O O . TRP A 1 119 ? 14.811 8.972 -21.646 1.00 90.44 119 TRP A O 1
ATOM 873 N N . ARG A 1 120 ? 15.560 8.057 -23.549 1.00 90.75 120 ARG A N 1
ATOM 874 C CA . ARG A 1 120 ? 15.433 9.272 -24.359 1.00 90.75 120 ARG A CA 1
ATOM 875 C C . ARG A 1 120 ? 13.978 9.478 -24.745 1.00 90.75 120 ARG A C 1
ATOM 877 O O . ARG A 1 120 ? 13.464 8.760 -25.603 1.00 90.75 120 ARG A O 1
ATOM 884 N N . LEU A 1 121 ? 13.336 10.466 -24.132 1.00 90.12 121 LEU A N 1
ATOM 885 C CA . LEU A 1 121 ? 11.939 10.798 -24.375 1.00 90.12 121 LEU A CA 1
ATOM 886 C C . LEU A 1 121 ? 11.835 12.176 -25.026 1.00 90.12 121 LEU A C 1
ATOM 888 O O . LEU A 1 121 ? 12.358 13.165 -24.519 1.00 90.12 121 LEU A O 1
ATOM 892 N N . ASN A 1 122 ? 11.113 12.234 -26.141 1.00 90.75 122 ASN A N 1
ATOM 893 C CA . ASN A 1 122 ? 10.670 13.471 -26.761 1.00 90.75 122 ASN A CA 1
ATOM 894 C C . ASN A 1 122 ? 9.145 13.505 -26.698 1.00 90.75 122 ASN A C 1
ATOM 896 O O . ASN A 1 122 ? 8.471 12.772 -27.428 1.00 90.75 122 ASN A O 1
ATOM 900 N N . ALA A 1 123 ? 8.617 14.330 -25.803 1.00 89.56 123 ALA A N 1
ATOM 901 C CA . ALA A 1 123 ? 7.193 14.481 -25.583 1.00 89.56 123 ALA A CA 1
ATOM 902 C C . ALA A 1 123 ? 6.811 15.957 -25.482 1.00 89.56 123 ALA A C 1
ATOM 904 O O . ALA A 1 123 ? 7.589 16.794 -25.029 1.00 89.56 123 ALA A O 1
ATOM 905 N N . ARG A 1 124 ? 5.592 16.284 -25.891 1.00 89.31 124 ARG A N 1
ATOM 906 C CA . ARG A 1 124 ? 5.024 17.624 -25.803 1.00 89.31 124 ARG A CA 1
ATOM 907 C C . ARG A 1 124 ? 3.589 17.528 -25.320 1.00 89.31 124 ARG A C 1
ATOM 909 O O . ARG A 1 124 ? 2.848 16.662 -25.773 1.00 89.31 124 ARG A O 1
ATOM 916 N N . VAL A 1 125 ? 3.206 18.431 -24.430 1.00 88.75 125 VAL A N 1
ATOM 917 C CA . VAL A 1 125 ? 1.813 18.628 -24.041 1.00 88.75 125 VAL A CA 1
ATOM 918 C C . VAL A 1 125 ? 1.215 19.721 -24.920 1.00 88.75 125 VAL A C 1
ATOM 920 O O . VAL A 1 125 ? 1.779 20.804 -25.068 1.00 88.75 125 VAL A O 1
ATOM 923 N N . ASP A 1 126 ? 0.080 19.423 -25.532 1.00 88.62 126 ASP A N 1
ATOM 924 C CA . ASP A 1 126 ? -0.654 20.342 -26.380 1.00 88.62 126 ASP A CA 1
ATOM 925 C C . ASP A 1 126 ? -1.552 21.260 -25.546 1.00 88.62 126 ASP A C 1
ATOM 927 O O . ASP A 1 126 ? -2.148 20.865 -24.541 1.00 88.62 126 ASP A O 1
ATOM 931 N N . GLN A 1 127 ? -1.713 22.502 -26.010 1.00 89.31 127 GLN A N 1
ATOM 932 C CA . GLN A 1 127 ? -2.547 23.507 -25.339 1.00 89.31 127 GLN A CA 1
ATOM 933 C C . GLN A 1 127 ? -4.027 23.085 -25.240 1.00 89.31 127 GLN A C 1
ATOM 935 O O . GLN A 1 127 ? -4.776 23.610 -24.414 1.00 89.31 127 GLN A O 1
ATOM 940 N N . SER A 1 128 ? -4.457 22.102 -26.039 1.00 88.50 128 SER A N 1
ATOM 941 C CA . SER A 1 128 ? -5.778 21.472 -25.931 1.00 88.50 128 SER A CA 1
ATOM 942 C C . SER A 1 128 ? -6.034 20.839 -24.560 1.00 88.50 128 SER A C 1
ATOM 944 O O . SER A 1 128 ? -7.200 20.724 -24.169 1.00 88.50 128 SER A O 1
ATOM 946 N N . LEU A 1 129 ? -4.987 20.488 -23.799 1.00 88.00 129 LEU A N 1
ATOM 947 C CA . LEU A 1 129 ? -5.139 19.934 -22.455 1.00 88.00 129 LEU A CA 1
ATOM 948 C C . LEU A 1 129 ? -5.865 20.911 -21.521 1.00 88.00 129 LEU A C 1
ATOM 950 O O . LEU A 1 129 ? -6.755 20.489 -20.789 1.00 88.00 129 LEU A O 1
ATOM 954 N N . ALA A 1 130 ? -5.568 22.215 -21.588 1.00 84.56 130 ALA A N 1
ATOM 955 C CA . ALA A 1 130 ? -6.228 23.232 -20.760 1.00 84.56 130 ALA A CA 1
ATOM 956 C C . ALA A 1 130 ? -7.749 23.258 -20.993 1.00 84.56 130 ALA A C 1
ATOM 958 O O . ALA A 1 130 ? -8.540 23.241 -20.047 1.00 84.56 130 ALA A O 1
ATOM 959 N N . GLY A 1 131 ? -8.170 23.219 -22.263 1.00 87.12 131 GLY A N 1
ATOM 960 C CA . GLY A 1 131 ? -9.585 23.15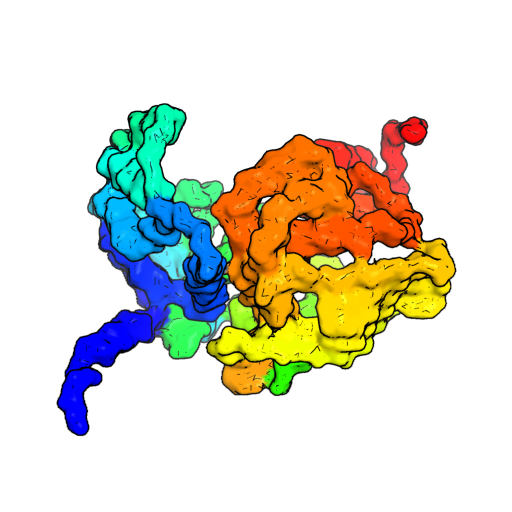4 -22.638 1.00 87.12 131 GLY A CA 1
ATOM 961 C C . GLY A 1 131 ? -10.254 21.838 -22.227 1.00 87.12 131 GLY A C 1
ATOM 962 O O . GLY A 1 131 ? -11.405 21.840 -21.778 1.00 87.12 131 GLY A O 1
ATOM 963 N N . THR A 1 132 ? -9.524 20.727 -22.324 1.00 87.56 132 THR A N 1
ATOM 964 C CA . THR A 1 132 ? -9.996 19.396 -21.917 1.00 87.56 132 THR A CA 1
ATOM 965 C C . THR A 1 132 ? -10.203 19.325 -20.404 1.00 87.56 132 THR A C 1
ATOM 967 O O . THR A 1 132 ? -11.296 18.975 -19.955 1.00 87.56 132 THR A O 1
ATOM 970 N N . LEU A 1 133 ? -9.211 19.752 -19.613 1.00 84.81 133 LEU A N 1
ATOM 971 C CA . LEU A 1 133 ? -9.288 19.839 -18.151 1.00 84.81 133 LEU A CA 1
ATOM 972 C C . LEU A 1 133 ? -10.453 20.727 -17.708 1.00 84.81 133 LEU A C 1
ATOM 974 O O . LEU A 1 133 ? -11.244 20.321 -16.859 1.00 84.81 133 LEU A O 1
ATOM 978 N N . ARG A 1 134 ? -10.611 21.903 -18.329 1.00 87.56 134 ARG A N 1
ATOM 979 C CA . ARG A 1 134 ? -11.723 22.823 -18.054 1.00 87.56 134 ARG A CA 1
ATOM 980 C C . ARG A 1 134 ? -13.081 22.164 -18.286 1.00 87.56 134 ARG A C 1
ATOM 982 O O . ARG A 1 134 ? -13.946 22.209 -17.414 1.00 87.56 134 ARG A O 1
ATOM 989 N N . THR A 1 135 ? -13.262 21.552 -19.456 1.00 87.44 135 THR A N 1
ATOM 990 C CA . THR A 1 135 ? -14.533 20.933 -19.867 1.00 87.44 135 THR A CA 1
ATOM 991 C C . THR A 1 135 ? -14.902 19.771 -18.952 1.00 87.44 135 THR A C 1
ATOM 993 O O . THR A 1 135 ? -16.043 19.667 -18.495 1.00 87.44 135 THR A O 1
ATOM 996 N N . ARG A 1 136 ? -13.930 18.904 -18.651 1.00 82.56 136 ARG A N 1
ATOM 997 C CA . ARG A 1 136 ? -14.122 17.754 -17.764 1.00 82.56 136 ARG A CA 1
ATOM 998 C C . ARG A 1 136 ? -14.396 18.203 -16.330 1.00 82.56 136 ARG A C 1
ATOM 1000 O O . ARG A 1 136 ? -15.331 17.690 -15.726 1.00 82.56 136 ARG A O 1
ATOM 1007 N N . TYR A 1 137 ? -13.680 19.206 -15.818 1.00 78.38 137 TYR A N 1
ATOM 1008 C CA . TYR A 1 137 ? -13.930 19.780 -14.493 1.00 78.38 137 TYR A CA 1
ATOM 1009 C C . TYR A 1 137 ? -15.324 20.405 -14.376 1.00 78.38 137 TYR A C 1
ATOM 1011 O O . TYR A 1 137 ? -16.037 20.128 -13.416 1.00 78.38 137 TYR A O 1
ATOM 1019 N N . GLU A 1 138 ? -15.754 21.212 -15.349 1.00 81.62 138 GLU A N 1
ATOM 1020 C CA . GLU A 1 138 ? -17.093 21.818 -15.344 1.00 81.62 138 GLU A CA 1
ATOM 1021 C C . GLU A 1 138 ? -18.200 20.749 -15.407 1.00 81.62 138 GLU A C 1
ATOM 1023 O O . GLU A 1 138 ? -19.205 20.851 -14.698 1.00 81.62 138 GLU A O 1
ATOM 1028 N N . SER A 1 139 ? -17.971 19.681 -16.180 1.00 77.81 139 SER A N 1
ATOM 1029 C CA . SER A 1 139 ? -18.871 18.522 -16.268 1.00 77.81 139 SER A CA 1
ATOM 1030 C C . SER A 1 139 ? -18.945 17.753 -14.945 1.00 77.81 139 SER A C 1
ATOM 1032 O O . SER A 1 139 ? -20.036 17.524 -14.427 1.00 77.81 139 SER A O 1
ATOM 1034 N N . ALA A 1 140 ? -17.795 17.430 -14.352 1.00 72.19 140 ALA A N 1
ATOM 1035 C CA . ALA A 1 140 ? -17.697 16.724 -13.076 1.00 72.19 140 ALA A CA 1
ATOM 1036 C C . ALA A 1 140 ? -18.258 17.543 -11.906 1.00 72.19 140 ALA A C 1
ATOM 1038 O O . ALA A 1 140 ? -18.813 16.993 -10.960 1.00 72.19 140 ALA A O 1
ATOM 1039 N N . LYS A 1 141 ? -18.161 18.873 -11.974 1.00 74.44 141 LYS A N 1
ATOM 1040 C CA . LYS A 1 141 ? -18.747 19.796 -10.996 1.00 74.44 141 LYS A CA 1
ATOM 1041 C C . LYS A 1 141 ? -20.271 19.911 -11.133 1.00 74.44 141 LYS A C 1
ATOM 1043 O O . LYS A 1 141 ? -20.949 20.277 -10.171 1.00 74.44 141 LYS A O 1
ATOM 1048 N N . GLY A 1 142 ? -20.827 19.667 -12.322 1.00 75.25 142 GLY A N 1
ATOM 1049 C CA . GLY A 1 142 ? -22.268 19.770 -12.577 1.00 75.25 142 GLY A CA 1
ATOM 1050 C C . GLY A 1 142 ? -22.840 21.190 -12.516 1.00 75.25 142 GLY A C 1
ATOM 1051 O O . GLY A 1 142 ? -24.055 21.388 -12.414 1.00 75.25 142 GLY A O 1
ATOM 1052 N N . SER A 1 143 ? -21.974 22.203 -12.512 1.00 78.69 143 SER A N 1
ATOM 1053 C CA . SER A 1 143 ? -22.350 23.614 -12.457 1.00 78.69 143 SER A CA 1
ATOM 1054 C C . SER A 1 143 ? -21.295 24.471 -13.140 1.00 78.69 143 SER A C 1
ATOM 1056 O O . SER A 1 143 ? -20.131 24.087 -13.229 1.00 78.69 143 SER A O 1
ATOM 1058 N N . SER A 1 144 ? -21.709 25.647 -13.613 1.00 83.75 144 SER A N 1
ATOM 1059 C CA . SER A 1 144 ? -20.820 26.522 -14.369 1.00 83.75 144 SER A CA 1
ATOM 1060 C C . SER A 1 144 ? -19.629 27.000 -13.542 1.00 83.75 144 SER A C 1
ATOM 1062 O O . SER A 1 144 ? -19.774 27.291 -12.347 1.00 83.75 144 SER A O 1
ATOM 1064 N N . LEU A 1 145 ? -18.490 27.197 -14.201 1.00 84.19 145 LEU A N 1
ATOM 1065 C CA . LEU A 1 145 ? -17.300 27.749 -13.557 1.00 84.19 145 LEU A CA 1
ATOM 1066 C C . LEU A 1 145 ? -17.544 29.163 -13.000 1.00 84.19 145 LEU A C 1
ATOM 1068 O O . LEU A 1 145 ? -18.102 30.044 -13.672 1.00 84.19 145 LEU A O 1
ATOM 1072 N N . ASN A 1 146 ? -17.088 29.396 -11.771 1.00 85.00 146 ASN A N 1
ATOM 1073 C CA . ASN A 1 146 ? -17.020 30.723 -11.172 1.00 85.00 146 ASN A CA 1
ATOM 1074 C C . ASN A 1 146 ? -15.848 31.525 -11.772 1.00 85.00 146 ASN A C 1
ATOM 1076 O O . ASN A 1 146 ? -15.069 31.016 -12.572 1.00 85.00 146 ASN A O 1
ATOM 1080 N N . ARG A 1 147 ? -15.732 32.808 -11.412 1.00 85.06 147 ARG A N 1
ATOM 1081 C CA . ARG A 1 147 ? -14.718 33.698 -12.001 1.00 85.06 147 ARG A CA 1
ATOM 1082 C C . ARG A 1 147 ? -13.287 33.211 -11.750 1.00 85.06 147 ARG A C 1
ATOM 1084 O O . ARG A 1 147 ? -12.543 33.082 -12.704 1.00 85.06 147 ARG A O 1
ATOM 1091 N N . LYS A 1 148 ? -12.952 32.850 -10.508 1.00 82.62 148 LYS A N 1
ATOM 1092 C CA . LYS A 1 148 ? -11.607 32.374 -10.149 1.00 82.62 148 LYS A CA 1
ATOM 1093 C C . LYS A 1 148 ? -11.244 31.065 -10.853 1.00 82.62 148 LYS A C 1
ATOM 1095 O O . LYS A 1 148 ? -10.097 30.871 -11.218 1.00 82.62 148 LYS A O 1
ATOM 1100 N N . GLU A 1 149 ? -12.211 30.168 -11.025 1.00 81.56 149 GLU A N 1
ATOM 1101 C CA . GLU A 1 149 ? -12.001 28.902 -11.737 1.00 81.56 149 GLU A CA 1
ATOM 1102 C C . GLU A 1 149 ? -11.787 29.130 -13.236 1.00 81.56 149 GLU A C 1
ATOM 1104 O O . GLU A 1 149 ? -10.933 28.485 -13.830 1.00 81.56 149 GLU A O 1
ATOM 1109 N N . LYS A 1 150 ? -12.537 30.057 -13.848 1.00 84.88 150 LYS A N 1
ATOM 1110 C CA . LYS A 1 150 ? -12.309 30.453 -15.245 1.00 84.88 150 LYS A CA 1
ATOM 1111 C C . LYS A 1 150 ? -10.914 31.032 -15.417 1.00 84.88 150 LYS A C 1
ATOM 1113 O O . LYS A 1 150 ? -10.188 30.531 -16.262 1.00 84.88 150 LYS A O 1
ATOM 1118 N N . ASP A 1 151 ? -10.550 31.984 -14.559 1.00 83.19 151 ASP A N 1
ATOM 1119 C CA . ASP A 1 151 ? -9.229 32.611 -14.568 1.00 83.19 151 ASP A CA 1
ATOM 1120 C C . ASP A 1 151 ? -8.122 31.542 -14.420 1.00 83.19 151 ASP A C 1
ATOM 1122 O O . ASP A 1 151 ? -7.188 31.525 -15.208 1.00 83.19 151 ASP A O 1
ATOM 1126 N N . PHE A 1 152 ? -8.276 30.565 -13.511 1.00 84.56 152 PHE A N 1
ATOM 1127 C CA . PHE A 1 152 ? -7.329 29.448 -13.362 1.00 84.56 152 PHE A CA 1
ATOM 1128 C C . PHE A 1 152 ? -7.132 28.641 -14.654 1.00 84.56 152 PHE A C 1
ATOM 1130 O O . PHE A 1 152 ? -5.996 28.380 -15.032 1.00 84.56 152 PHE A O 1
ATOM 1137 N N . PHE A 1 153 ? -8.214 28.224 -15.325 1.00 86.50 153 PHE A N 1
ATOM 1138 C CA . PHE A 1 153 ? -8.102 27.445 -16.566 1.00 86.50 153 PHE A CA 1
ATOM 1139 C C . PHE A 1 153 ? -7.638 28.287 -17.760 1.00 86.50 153 PHE A C 1
ATOM 1141 O O . PHE A 1 153 ? -7.014 27.739 -18.664 1.00 86.50 153 PHE A O 1
ATOM 1148 N N . ASP A 1 154 ? -7.958 29.583 -17.778 1.00 87.50 154 ASP A N 1
ATOM 1149 C CA . ASP A 1 154 ? -7.500 30.524 -18.805 1.00 87.50 154 ASP A CA 1
ATOM 1150 C C . ASP A 1 154 ? -5.993 30.825 -18.660 1.00 87.50 154 ASP A C 1
ATOM 1152 O O . ASP A 1 154 ? -5.318 31.028 -19.668 1.00 87.50 154 ASP A O 1
ATOM 1156 N N . ASP A 1 155 ? -5.459 30.776 -17.433 1.00 87.38 155 ASP A N 1
ATOM 1157 C CA . ASP A 1 155 ? -4.035 30.965 -17.119 1.00 87.38 155 ASP A CA 1
ATOM 1158 C C . ASP A 1 155 ? -3.174 29.699 -17.341 1.00 87.38 155 ASP A C 1
ATOM 1160 O O . ASP A 1 155 ? -1.945 29.774 -17.275 1.00 87.38 155 ASP A O 1
ATOM 1164 N N . LEU A 1 156 ? -3.776 28.528 -17.597 1.00 87.50 156 LEU A N 1
ATOM 1165 C CA . LEU A 1 156 ? -3.019 27.308 -17.902 1.00 87.50 156 LEU A CA 1
ATOM 1166 C C . LEU A 1 156 ? -2.355 27.417 -19.278 1.00 87.50 156 LEU A C 1
ATOM 1168 O O . LEU A 1 156 ? -3.017 27.325 -20.313 1.00 87.50 156 LEU A O 1
ATOM 1172 N N . ASP A 1 157 ? -1.030 27.531 -19.287 1.00 83.62 157 ASP A N 1
ATOM 1173 C CA . ASP A 1 157 ? -0.215 27.564 -20.499 1.00 83.62 157 ASP A CA 1
ATOM 1174 C C . ASP A 1 157 ? 0.719 26.347 -20.569 1.00 83.62 157 ASP A C 1
ATOM 1176 O O . ASP A 1 157 ? 1.640 26.186 -19.767 1.00 83.62 157 ASP A O 1
ATOM 1180 N N . PHE A 1 158 ? 0.462 25.482 -21.548 1.00 84.25 158 PHE A N 1
ATOM 1181 C CA . PHE A 1 158 ? 1.260 24.305 -21.886 1.00 84.25 158 PHE A CA 1
ATOM 1182 C C . PHE A 1 158 ? 2.072 24.514 -23.171 1.00 84.25 158 PHE A C 1
ATOM 1184 O O . PHE A 1 158 ? 2.705 23.580 -23.659 1.00 84.25 158 PHE A O 1
ATOM 1191 N N . SER A 1 159 ? 2.085 25.719 -23.750 1.00 77.81 159 SER A N 1
ATOM 1192 C CA . SER A 1 159 ? 2.773 25.982 -25.019 1.00 77.81 159 SER A CA 1
ATOM 1193 C C . SER A 1 159 ? 4.277 25.673 -24.974 1.00 77.81 159 SER A C 1
ATOM 1195 O O . SER A 1 159 ? 4.823 25.207 -25.981 1.00 77.81 159 SER A O 1
ATOM 1197 N N . ASP A 1 160 ? 4.900 25.807 -23.803 1.00 79.19 160 ASP A N 1
ATOM 1198 C CA . ASP A 1 160 ? 6.303 25.473 -23.537 1.00 79.19 160 ASP A CA 1
ATOM 1199 C C . ASP A 1 160 ? 6.499 24.118 -22.830 1.00 79.19 160 ASP A C 1
ATOM 1201 O O . ASP A 1 160 ? 7.629 23.733 -22.526 1.00 79.19 160 ASP A O 1
ATOM 1205 N N . ALA A 1 161 ? 5.431 23.346 -22.599 1.00 84.94 161 ALA A N 1
ATOM 1206 C CA . ALA A 1 161 ? 5.486 22.046 -21.928 1.00 84.94 161 ALA A CA 1
ATOM 1207 C C . ALA A 1 161 ? 6.019 20.951 -22.871 1.00 84.94 161 ALA A C 1
ATOM 1209 O O . ALA A 1 161 ? 5.301 20.060 -23.324 1.00 84.94 161 ALA A O 1
ATOM 1210 N N . THR A 1 162 ? 7.306 21.047 -23.202 1.00 84.62 162 THR A N 1
ATOM 1211 C CA . THR A 1 162 ? 8.042 20.080 -24.021 1.00 84.62 162 THR A CA 1
ATOM 1212 C C . THR A 1 162 ? 9.149 19.442 -23.188 1.00 84.62 162 THR A C 1
ATOM 1214 O O . THR A 1 162 ? 9.937 20.141 -22.556 1.00 84.62 162 THR A O 1
ATOM 1217 N N . TYR A 1 163 ? 9.228 18.116 -23.220 1.00 84.00 163 TYR A N 1
ATOM 1218 C CA . TYR A 1 163 ? 10.314 17.328 -22.655 1.00 84.00 163 TYR A CA 1
ATOM 1219 C C . TYR A 1 163 ? 11.137 16.717 -23.791 1.00 84.00 163 TYR A C 1
ATOM 1221 O O . TYR A 1 163 ? 10.587 16.082 -24.689 1.00 84.00 163 TYR A O 1
ATOM 1229 N N . ASN A 1 164 ? 12.449 16.931 -23.776 1.00 88.38 164 ASN A N 1
ATOM 1230 C CA . ASN A 1 164 ? 13.362 16.403 -24.787 1.00 88.38 164 ASN A CA 1
ATOM 1231 C C . ASN A 1 164 ? 14.728 16.108 -24.162 1.00 88.38 164 ASN A C 1
ATOM 1233 O O . ASN A 1 164 ? 15.719 16.768 -24.477 1.00 88.38 164 ASN A O 1
ATOM 1237 N N . ASP A 1 165 ? 14.763 15.145 -23.245 1.00 87.38 165 ASP A N 1
ATOM 1238 C CA . ASP A 1 165 ? 16.009 14.677 -22.644 1.00 87.38 165 ASP A CA 1
ATOM 1239 C C . ASP A 1 165 ? 15.931 13.194 -22.232 1.00 87.38 165 ASP A C 1
ATOM 1241 O O . ASP A 1 165 ? 15.103 12.426 -22.733 1.00 87.38 165 ASP A O 1
ATOM 1245 N N . ASP A 1 166 ? 16.885 12.763 -21.415 1.00 84.75 166 ASP A N 1
ATOM 1246 C CA . ASP A 1 166 ? 16.996 11.425 -20.859 1.00 84.75 166 ASP A CA 1
ATOM 1247 C C . ASP A 1 166 ? 16.326 11.341 -19.479 1.00 84.75 166 ASP A C 1
ATOM 1249 O O . ASP A 1 166 ? 16.874 11.810 -18.478 1.00 84.75 166 ASP A O 1
ATOM 1253 N N . VAL A 1 167 ? 15.167 10.680 -19.420 1.00 82.81 167 VAL A N 1
ATOM 1254 C CA . VAL A 1 167 ? 14.352 10.547 -18.204 1.00 82.81 167 VAL A CA 1
ATOM 1255 C C . VAL A 1 167 ? 15.140 9.888 -17.074 1.00 82.81 167 VAL A C 1
ATOM 1257 O O . VAL A 1 167 ? 14.957 10.251 -15.912 1.00 82.81 167 VAL A O 1
ATOM 1260 N N . SER A 1 168 ? 16.057 8.963 -17.388 1.00 78.31 168 SER A N 1
ATOM 1261 C CA . SER A 1 168 ? 16.837 8.262 -16.360 1.00 78.31 168 SER A CA 1
ATOM 1262 C C . SER A 1 168 ? 17.771 9.187 -15.573 1.00 78.31 168 SER A C 1
ATOM 1264 O O . SER A 1 168 ? 18.191 8.824 -14.478 1.00 78.31 168 SER A O 1
ATOM 1266 N N . ARG A 1 169 ? 18.087 10.379 -16.101 1.00 73.56 169 ARG A N 1
ATOM 1267 C CA . ARG A 1 169 ? 18.958 11.373 -15.453 1.00 73.56 169 ARG A CA 1
ATOM 1268 C C . ARG A 1 169 ? 18.202 12.400 -14.617 1.00 73.56 169 ARG A C 1
ATOM 1270 O O . ARG A 1 169 ? 18.777 12.940 -13.676 1.00 73.56 169 ARG A O 1
ATOM 1277 N N . ASP A 1 170 ? 16.952 12.673 -14.979 1.00 65.31 170 ASP A N 1
ATOM 1278 C CA . ASP A 1 170 ? 16.158 13.754 -14.389 1.00 65.31 170 ASP A CA 1
ATOM 1279 C C . ASP A 1 170 ? 15.275 13.279 -13.230 1.00 65.31 170 ASP A C 1
ATOM 1281 O O . ASP A 1 170 ? 15.004 14.045 -12.305 1.00 65.31 170 ASP A O 1
ATOM 1285 N N . PHE A 1 171 ? 14.809 12.026 -13.268 1.00 59.62 171 PHE A N 1
ATOM 1286 C CA . PHE A 1 171 ? 13.807 11.533 -12.315 1.00 59.62 171 PHE A CA 1
ATOM 1287 C C . PHE A 1 171 ? 14.358 11.296 -10.903 1.00 59.62 171 PHE A C 1
ATOM 1289 O O . PHE A 1 171 ? 13.646 11.473 -9.914 1.00 59.62 171 PHE A O 1
ATOM 1296 N N . PHE A 1 172 ? 15.635 10.938 -10.795 1.00 57.06 172 PHE A N 1
ATOM 1297 C CA . PHE A 1 172 ? 16.338 10.771 -9.529 1.00 57.06 172 PHE A CA 1
ATOM 1298 C C . PHE A 1 172 ? 17.636 11.559 -9.616 1.00 57.06 172 PHE A C 1
ATOM 1300 O O . PHE A 1 172 ? 18.271 11.558 -10.664 1.00 57.06 172 PHE A O 1
ATOM 1307 N N . SER A 1 173 ? 18.024 12.254 -8.539 1.00 53.75 173 SER A N 1
ATOM 1308 C CA . SER A 1 173 ? 19.319 12.946 -8.447 1.00 53.75 173 SER A CA 1
ATOM 1309 C C . SER A 1 173 ? 20.402 12.063 -9.069 1.00 53.75 173 SER A C 1
ATOM 1311 O O . SER A 1 173 ? 20.584 10.959 -8.557 1.00 53.75 173 SER A O 1
ATOM 1313 N N . GLY A 1 174 ? 21.020 12.518 -10.170 1.00 56.75 174 GLY A N 1
ATOM 1314 C CA . GLY A 1 174 ? 21.613 11.711 -11.258 1.00 56.75 174 GLY A CA 1
ATOM 1315 C C . GLY A 1 174 ? 22.685 10.656 -10.936 1.00 56.75 174 GLY A C 1
ATOM 1316 O O . GLY A 1 174 ? 23.302 10.130 -11.858 1.00 56.75 174 GLY A O 1
ATOM 1317 N N . ASP A 1 175 ? 22.892 10.336 -9.663 1.00 67.50 175 ASP A N 1
ATOM 1318 C CA . ASP A 1 175 ? 23.761 9.284 -9.145 1.00 67.50 175 ASP A CA 1
ATOM 1319 C C . ASP A 1 175 ? 23.006 7.981 -8.796 1.00 67.50 175 ASP A C 1
ATOM 1321 O O . ASP A 1 175 ? 23.648 6.963 -8.543 1.00 67.50 175 ASP A O 1
ATOM 1325 N N . ILE A 1 176 ? 21.662 7.978 -8.771 1.00 70.56 176 ILE A N 1
ATOM 1326 C CA . ILE A 1 176 ? 20.853 6.784 -8.451 1.00 70.56 176 ILE A CA 1
ATOM 1327 C C . ILE A 1 176 ? 20.239 6.204 -9.736 1.00 70.56 176 ILE A C 1
ATOM 1329 O O . ILE A 1 176 ? 19.479 6.907 -10.406 1.00 70.56 176 ILE A O 1
ATOM 1333 N N . PRO A 1 177 ? 20.529 4.939 -10.095 1.00 75.25 177 PRO A N 1
ATOM 1334 C CA . PRO A 1 177 ? 19.973 4.332 -11.297 1.00 75.25 177 PRO A CA 1
ATOM 1335 C C . PRO A 1 177 ? 18.472 4.055 -11.144 1.00 75.25 177 PRO A C 1
ATOM 1337 O O . PRO A 1 177 ? 18.025 3.531 -10.125 1.00 75.25 177 PRO A O 1
ATOM 1340 N N . LEU A 1 178 ? 17.696 4.351 -12.192 1.00 85.75 178 LEU A N 1
ATOM 1341 C CA . LEU A 1 178 ? 16.279 3.996 -12.265 1.00 85.75 178 LEU A CA 1
ATOM 1342 C C . LEU A 1 178 ? 16.145 2.470 -12.388 1.00 85.75 178 LEU A C 1
ATOM 1344 O O . LEU A 1 178 ? 16.426 1.896 -13.442 1.00 85.75 178 LEU A O 1
ATOM 1348 N N . GLU A 1 179 ? 15.721 1.820 -11.307 1.00 91.06 179 GLU A N 1
ATOM 1349 C CA . GLU A 1 179 ? 15.512 0.373 -11.246 1.00 91.06 179 GLU A CA 1
ATOM 1350 C C . GLU A 1 179 ? 14.051 0.032 -10.974 1.00 91.06 179 GLU A C 1
ATOM 1352 O O . GLU A 1 179 ? 13.435 0.600 -10.079 1.00 91.06 179 GLU A O 1
ATOM 1357 N N . LEU A 1 180 ? 13.515 -0.922 -11.737 1.00 94.44 180 LEU A N 1
ATOM 1358 C CA . LEU A 1 180 ? 12.206 -1.527 -11.512 1.00 94.44 180 LEU A CA 1
ATOM 1359 C C . LEU A 1 180 ? 12.398 -2.936 -10.958 1.00 94.44 180 LEU A C 1
ATOM 1361 O O . LEU A 1 180 ? 13.163 -3.727 -11.516 1.00 94.44 180 LEU A O 1
ATOM 1365 N N . VAL A 1 181 ? 11.684 -3.271 -9.886 1.00 97.38 181 VAL A N 1
ATOM 1366 C CA . VAL A 1 181 ? 11.674 -4.640 -9.361 1.00 97.38 181 VAL A CA 1
ATOM 1367 C C . VAL A 1 181 ? 10.554 -5.421 -10.026 1.00 97.38 181 VAL A C 1
ATOM 1369 O O . VAL A 1 181 ? 9.388 -5.021 -10.003 1.00 97.38 181 VAL A O 1
ATOM 1372 N N . LEU A 1 182 ? 10.932 -6.549 -10.617 1.00 98.06 182 LEU A N 1
ATOM 1373 C CA . LEU A 1 182 ? 10.050 -7.455 -11.326 1.00 98.06 182 LEU A CA 1
ATOM 1374 C C . LEU A 1 182 ? 9.836 -8.712 -10.483 1.00 98.06 182 LEU A C 1
ATOM 1376 O O . LEU A 1 182 ? 10.798 -9.312 -10.004 1.00 98.06 182 LEU A O 1
ATOM 1380 N N . VAL A 1 183 ? 8.582 -9.112 -10.313 1.00 97.00 183 VAL A N 1
ATOM 1381 C CA . VAL A 1 183 ? 8.173 -10.264 -9.503 1.00 97.00 183 VAL A CA 1
ATOM 1382 C C . VAL A 1 183 ? 7.406 -11.267 -10.346 1.00 97.00 183 VAL A C 1
ATOM 1384 O O . VAL A 1 183 ? 6.726 -10.899 -11.310 1.00 97.00 183 VAL A O 1
ATOM 1387 N N . ARG A 1 184 ? 7.505 -12.543 -9.976 1.00 94.75 184 ARG A N 1
ATOM 1388 C CA . ARG A 1 184 ? 6.753 -13.616 -10.620 1.00 94.75 184 ARG A CA 1
ATOM 1389 C C . ARG A 1 184 ? 5.520 -13.996 -9.807 1.00 94.75 184 ARG A C 1
ATOM 1391 O O . ARG A 1 184 ? 5.606 -14.258 -8.610 1.00 94.75 184 ARG A O 1
ATOM 1398 N N . GLU A 1 185 ? 4.371 -14.031 -10.470 1.00 91.00 185 GLU A N 1
ATOM 1399 C CA . GLU A 1 185 ? 3.071 -14.410 -9.906 1.00 91.00 185 GLU A CA 1
ATOM 1400 C C . GLU A 1 185 ? 2.355 -15.321 -10.902 1.00 91.00 185 GLU A C 1
ATOM 1402 O O . GLU A 1 185 ? 2.273 -15.009 -12.092 1.00 91.00 185 GLU A O 1
ATOM 1407 N N . ASP A 1 186 ? 1.898 -16.486 -10.441 1.00 87.94 186 ASP A N 1
ATOM 1408 C CA . ASP A 1 186 ? 1.179 -17.476 -11.257 1.00 87.94 186 ASP A CA 1
ATOM 1409 C C . ASP A 1 186 ? 1.866 -17.787 -12.604 1.00 87.94 186 ASP A C 1
ATOM 1411 O O . ASP A 1 186 ? 1.246 -17.952 -13.657 1.00 87.94 186 ASP A O 1
ATOM 1415 N N . GLY A 1 187 ? 3.201 -17.853 -12.572 1.00 90.50 187 GLY A N 1
ATOM 1416 C CA . GLY A 1 187 ? 4.040 -18.184 -13.721 1.00 90.50 187 GLY A CA 1
ATOM 1417 C C . GLY A 1 187 ? 4.324 -17.032 -14.691 1.00 90.50 187 GLY A C 1
ATOM 1418 O O . GLY A 1 187 ? 5.064 -17.255 -15.652 1.00 90.50 187 GLY A O 1
ATOM 1419 N N . ARG A 1 188 ? 3.808 -15.823 -14.442 1.00 95.19 188 ARG A N 1
ATOM 1420 C CA . ARG A 1 188 ? 4.005 -14.611 -15.258 1.00 95.19 188 ARG A CA 1
ATOM 1421 C C . ARG A 1 188 ? 4.793 -13.555 -14.484 1.00 95.19 188 ARG A C 1
ATOM 1423 O O . ARG A 1 188 ? 4.809 -13.570 -13.260 1.00 95.19 188 ARG A O 1
ATOM 1430 N N . TRP A 1 189 ? 5.452 -12.656 -15.204 1.00 97.06 189 TRP A N 1
ATOM 1431 C CA . TRP A 1 189 ? 6.275 -11.584 -14.647 1.00 97.06 189 TRP A CA 1
ATOM 1432 C C . TRP A 1 189 ? 5.555 -10.243 -14.682 1.00 97.06 189 TRP A C 1
ATOM 1434 O O . TRP A 1 189 ? 4.874 -9.931 -15.660 1.00 97.06 189 TRP A O 1
ATOM 1444 N N . TYR A 1 190 ? 5.754 -9.458 -13.628 1.00 96.12 190 TYR A N 1
ATOM 1445 C CA . TYR A 1 190 ? 5.107 -8.171 -13.399 1.00 96.12 190 TYR A CA 1
ATOM 1446 C C . TYR A 1 190 ? 6.072 -7.184 -12.748 1.00 96.12 190 TYR A C 1
ATOM 1448 O O . TYR A 1 190 ? 7.006 -7.597 -12.071 1.00 96.12 190 TYR A O 1
ATOM 1456 N N . VAL A 1 191 ? 5.816 -5.886 -12.882 1.00 95.81 191 VAL A N 1
ATOM 1457 C CA . VAL A 1 191 ? 6.412 -4.846 -12.037 1.00 95.81 191 VAL A CA 1
ATOM 1458 C C . VAL A 1 191 ? 5.736 -4.870 -10.670 1.00 95.81 191 VAL A C 1
ATOM 1460 O O . VAL A 1 191 ? 4.507 -4.876 -10.586 1.00 95.81 191 VAL A O 1
ATOM 1463 N N . SER A 1 192 ? 6.533 -4.826 -9.605 1.00 94.62 192 SER A N 1
ATOM 1464 C CA . SER A 1 192 ? 6.075 -4.582 -8.236 1.00 94.62 192 SER A CA 1
ATOM 1465 C C . SER A 1 192 ? 6.370 -3.127 -7.854 1.00 94.62 192 SER A C 1
ATOM 1467 O O . SER A 1 192 ? 7.531 -2.791 -7.587 1.00 94.62 192 SER A O 1
ATOM 1469 N N . PRO A 1 193 ? 5.367 -2.230 -7.854 1.00 87.88 193 PRO A N 1
ATOM 1470 C CA . PRO A 1 193 ? 5.522 -0.866 -7.357 1.00 87.88 193 PRO A CA 1
ATOM 1471 C C . PRO A 1 193 ? 6.105 -0.793 -5.943 1.00 87.88 193 PRO A C 1
ATOM 1473 O O . PRO A 1 193 ? 7.011 0.004 -5.696 1.00 87.88 193 PRO A O 1
ATOM 1476 N N . MET A 1 194 ? 5.640 -1.644 -5.025 1.00 85.19 194 MET A N 1
ATOM 1477 C CA . MET A 1 194 ? 6.085 -1.614 -3.633 1.00 85.19 194 MET A CA 1
ATOM 1478 C C . MET A 1 194 ? 7.557 -2.010 -3.491 1.00 85.19 194 MET A C 1
ATOM 1480 O O . MET A 1 194 ? 8.320 -1.337 -2.796 1.00 85.19 194 MET A O 1
ATOM 1484 N N . MET A 1 195 ? 7.987 -3.063 -4.189 1.00 93.00 195 MET A N 1
ATOM 1485 C CA . MET A 1 195 ? 9.390 -3.479 -4.180 1.00 93.00 195 MET A CA 1
ATOM 1486 C C . MET A 1 195 ? 10.281 -2.494 -4.938 1.00 93.00 195 MET A C 1
ATOM 1488 O O . MET A 1 195 ? 11.413 -2.263 -4.530 1.00 93.00 195 MET A O 1
ATOM 1492 N N . THR A 1 196 ? 9.769 -1.874 -6.004 1.00 91.12 196 THR A N 1
ATOM 1493 C CA . THR A 1 196 ? 10.470 -0.819 -6.753 1.00 91.12 196 THR A CA 1
ATOM 1494 C C . THR A 1 196 ? 10.773 0.382 -5.857 1.00 91.12 196 THR A C 1
ATOM 1496 O O . THR A 1 196 ? 11.902 0.869 -5.835 1.00 91.12 196 THR A O 1
ATOM 1499 N N . TRP A 1 197 ? 9.804 0.816 -5.047 1.00 83.12 197 TRP A N 1
ATOM 1500 C CA . TRP A 1 197 ? 10.026 1.870 -4.056 1.00 83.12 197 TRP A CA 1
ATOM 1501 C C . TRP A 1 197 ? 11.077 1.473 -3.010 1.00 83.12 197 TRP A C 1
ATOM 1503 O O . TRP A 1 197 ? 11.967 2.256 -2.680 1.00 83.12 197 TRP A O 1
ATOM 1513 N N . ALA A 1 198 ? 11.010 0.240 -2.506 1.00 88.75 198 ALA A N 1
ATOM 1514 C CA . ALA A 1 198 ? 11.970 -0.259 -1.526 1.00 88.75 198 ALA A CA 1
ATOM 1515 C C . ALA A 1 198 ? 13.395 -0.373 -2.090 1.00 88.75 198 ALA A C 1
ATOM 1517 O O . ALA A 1 198 ? 14.355 -0.020 -1.404 1.00 88.75 198 ALA A O 1
ATOM 1518 N N . GLN A 1 199 ? 13.532 -0.799 -3.350 1.00 91.06 199 GLN A N 1
ATOM 1519 C CA . GLN A 1 199 ? 14.806 -0.812 -4.065 1.00 91.06 199 GLN A CA 1
ATOM 1520 C C . GLN A 1 199 ? 15.402 0.585 -4.142 1.00 91.06 199 GLN A C 1
ATOM 1522 O O . GLN A 1 199 ? 16.587 0.760 -3.867 1.00 91.06 199 GLN A O 1
ATOM 1527 N N . TRP A 1 200 ? 14.581 1.580 -4.467 1.00 85.44 200 TRP A N 1
ATOM 1528 C CA . TRP A 1 200 ? 15.025 2.963 -4.544 1.00 85.44 200 TRP A CA 1
ATOM 1529 C C . TRP A 1 200 ? 15.537 3.491 -3.195 1.00 85.44 200 TRP A C 1
ATOM 1531 O O . TRP A 1 200 ? 16.630 4.061 -3.124 1.00 85.44 200 TRP A O 1
ATOM 1541 N N . GLU A 1 201 ? 14.805 3.256 -2.102 1.00 83.06 201 GLU A N 1
ATOM 1542 C CA . GLU A 1 201 ? 15.265 3.660 -0.765 1.00 83.06 201 GLU A CA 1
ATOM 1543 C C . GLU A 1 201 ? 16.546 2.918 -0.349 1.00 83.06 201 GLU A C 1
ATOM 1545 O O . GLU A 1 201 ? 17.453 3.526 0.228 1.00 83.06 201 GLU A O 1
ATOM 1550 N N . TYR A 1 202 ? 16.676 1.636 -0.706 1.00 86.94 202 TYR A N 1
ATOM 1551 C CA . TYR A 1 202 ? 17.917 0.884 -0.515 1.00 86.94 202 TYR A CA 1
ATOM 1552 C C . TYR A 1 202 ? 19.087 1.507 -1.288 1.00 86.94 202 TYR A C 1
ATOM 1554 O O . TYR A 1 202 ? 20.132 1.767 -0.695 1.00 86.94 202 TYR A O 1
ATOM 1562 N N . GLN A 1 203 ? 18.925 1.792 -2.582 1.00 85.56 203 GLN A N 1
ATOM 1563 C CA . GLN A 1 203 ? 19.981 2.387 -3.407 1.00 85.56 203 GLN A CA 1
ATOM 1564 C C . GLN A 1 203 ? 20.440 3.737 -2.860 1.00 85.56 203 GLN A C 1
ATOM 1566 O O . GLN A 1 203 ? 21.632 4.021 -2.824 1.00 85.56 203 GLN A O 1
ATOM 1571 N N . LYS A 1 204 ? 19.500 4.564 -2.403 1.00 81.88 204 LYS A N 1
ATOM 1572 C CA . LYS A 1 204 ? 19.786 5.867 -1.798 1.00 81.88 204 LYS A CA 1
ATOM 1573 C C . LYS A 1 204 ? 20.558 5.749 -0.485 1.00 81.88 204 LYS A C 1
ATOM 1575 O O . LYS A 1 204 ? 21.360 6.628 -0.171 1.00 81.88 204 LYS A O 1
ATOM 1580 N N . ALA A 1 205 ? 20.298 4.705 0.300 1.00 81.94 205 ALA A N 1
ATOM 1581 C CA . ALA A 1 205 ? 21.085 4.403 1.490 1.00 81.94 205 ALA A CA 1
ATOM 1582 C C . ALA A 1 205 ? 22.485 3.902 1.101 1.00 81.94 205 ALA A C 1
ATOM 1584 O O . ALA A 1 205 ? 23.480 4.459 1.559 1.00 81.94 205 ALA A O 1
ATOM 1585 N N . ALA A 1 206 ? 22.562 2.926 0.194 1.00 84.06 206 ALA A N 1
ATOM 1586 C CA . ALA A 1 206 ? 23.809 2.328 -0.278 1.00 84.06 206 ALA A CA 1
ATOM 1587 C C . ALA A 1 206 ? 24.722 3.325 -1.015 1.00 84.06 206 ALA A C 1
ATOM 1589 O O . ALA A 1 206 ? 25.937 3.212 -0.949 1.00 84.06 206 ALA A O 1
ATOM 1590 N N . SER A 1 207 ? 24.169 4.348 -1.676 1.00 80.75 207 SER A N 1
ATOM 1591 C CA . SER A 1 207 ? 24.965 5.400 -2.324 1.00 80.75 207 SER A CA 1
ATOM 1592 C C . SER A 1 207 ? 25.631 6.358 -1.327 1.00 80.75 207 SER A C 1
ATOM 1594 O O . SER A 1 207 ? 26.433 7.201 -1.726 1.00 80.75 207 SER A O 1
ATOM 1596 N N . ARG A 1 208 ? 25.237 6.312 -0.049 1.00 79.69 208 ARG A N 1
ATOM 1597 C CA . ARG A 1 208 ? 25.742 7.187 1.022 1.00 79.69 208 ARG A CA 1
ATOM 1598 C C . ARG A 1 208 ? 26.637 6.450 2.009 1.00 79.69 208 ARG A C 1
ATOM 1600 O O . ARG A 1 208 ? 27.429 7.106 2.683 1.00 79.69 208 ARG A O 1
ATOM 1607 N N . ASP A 1 209 ? 26.470 5.138 2.117 1.00 77.44 209 ASP A N 1
ATOM 1608 C CA . ASP A 1 209 ? 27.139 4.288 3.091 1.00 77.44 209 ASP A CA 1
ATOM 1609 C C . ASP A 1 209 ? 27.436 2.911 2.475 1.00 77.44 209 ASP A C 1
ATOM 1611 O O . ASP A 1 209 ? 26.523 2.158 2.126 1.00 77.44 209 ASP A O 1
ATOM 1615 N N . ASP A 1 210 ? 28.725 2.590 2.352 1.00 76.69 210 ASP A N 1
ATOM 1616 C CA . ASP A 1 210 ? 29.209 1.330 1.780 1.00 76.69 210 ASP A CA 1
ATOM 1617 C C . ASP A 1 210 ? 28.956 0.120 2.710 1.00 76.69 210 ASP A C 1
ATOM 1619 O O . ASP A 1 210 ? 29.051 -1.025 2.264 1.00 76.69 210 ASP A O 1
ATOM 1623 N N . ASP A 1 211 ? 28.616 0.346 3.988 1.00 79.31 211 ASP A N 1
ATOM 1624 C CA . ASP A 1 211 ? 28.353 -0.713 4.975 1.00 79.31 211 ASP A CA 1
ATOM 1625 C C . ASP A 1 211 ? 26.889 -1.211 4.957 1.00 79.31 211 ASP A C 1
ATOM 1627 O O . ASP A 1 211 ? 26.519 -2.123 5.712 1.00 79.31 211 ASP A O 1
ATOM 1631 N N . VAL A 1 212 ? 26.032 -0.651 4.092 1.00 80.38 212 VAL A N 1
ATOM 1632 C CA . VAL A 1 212 ? 24.635 -1.090 3.957 1.00 80.38 212 VAL A CA 1
ATOM 1633 C C . VAL A 1 212 ? 24.592 -2.519 3.413 1.00 80.38 212 VAL A C 1
ATOM 1635 O O . VAL A 1 212 ? 25.070 -2.825 2.319 1.00 80.38 212 VAL A O 1
ATOM 1638 N N . LYS A 1 213 ? 23.963 -3.418 4.177 1.00 84.62 213 LYS A N 1
ATOM 1639 C CA . LYS A 1 213 ? 23.781 -4.822 3.787 1.00 84.62 213 LYS A CA 1
ATOM 1640 C C . LYS A 1 213 ? 23.029 -4.927 2.460 1.00 84.62 213 LYS A C 1
ATOM 1642 O O . LYS A 1 213 ? 22.091 -4.17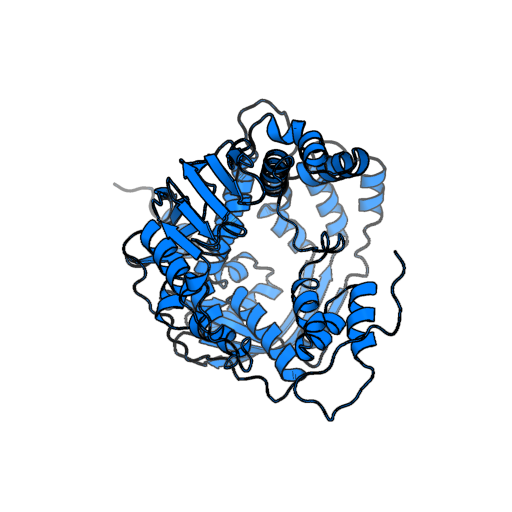8 2.199 1.00 84.62 213 LYS A O 1
ATOM 1647 N N . THR A 1 214 ? 23.397 -5.909 1.645 1.00 88.69 214 THR A N 1
ATOM 1648 C CA . THR A 1 214 ? 22.656 -6.236 0.422 1.00 88.69 214 THR A CA 1
ATOM 1649 C C . THR A 1 214 ? 21.297 -6.869 0.759 1.00 88.69 214 THR A C 1
ATOM 1651 O O . THR A 1 214 ? 21.245 -7.701 1.670 1.00 88.69 214 THR A O 1
ATOM 1654 N N . PRO A 1 215 ? 20.218 -6.530 0.026 1.00 93.81 215 PRO A N 1
ATOM 1655 C CA . PRO A 1 215 ? 18.921 -7.181 0.168 1.00 93.81 215 PRO A CA 1
ATOM 1656 C C . PRO A 1 215 ? 18.987 -8.686 -0.097 1.00 93.81 215 PRO A C 1
ATOM 1658 O O . PRO A 1 215 ? 19.789 -9.158 -0.911 1.00 93.81 215 PRO A O 1
ATOM 1661 N N . ASP A 1 216 ? 18.115 -9.445 0.565 1.00 93.31 216 ASP A N 1
ATOM 1662 C CA . ASP A 1 216 ? 18.010 -10.891 0.366 1.00 93.31 216 ASP A CA 1
ATOM 1663 C C . ASP A 1 216 ? 17.153 -11.208 -0.866 1.00 93.31 216 ASP A C 1
ATOM 1665 O O . ASP A 1 216 ? 16.011 -11.655 -0.779 1.00 93.31 216 ASP A O 1
ATOM 1669 N N . TYR A 1 217 ? 17.710 -10.975 -2.054 1.00 94.25 217 TYR A N 1
ATOM 1670 C CA . TYR A 1 217 ? 17.016 -11.241 -3.319 1.00 94.25 217 TYR A CA 1
ATOM 1671 C C . TYR A 1 217 ? 16.722 -12.731 -3.579 1.00 94.25 217 TYR A C 1
ATOM 1673 O O . TYR A 1 217 ? 16.050 -13.064 -4.556 1.00 94.25 217 TYR A O 1
ATOM 1681 N N . ARG A 1 218 ? 17.246 -13.635 -2.740 1.00 91.38 218 ARG A N 1
ATOM 1682 C CA . ARG A 1 218 ? 17.002 -15.085 -2.800 1.00 91.38 218 ARG A CA 1
ATOM 1683 C C . ARG A 1 218 ? 15.997 -15.550 -1.751 1.00 91.38 218 ARG A C 1
ATOM 1685 O O . ARG A 1 218 ? 15.861 -16.755 -1.542 1.00 91.38 218 ARG A O 1
ATOM 1692 N N . ALA A 1 219 ? 15.322 -14.612 -1.094 1.00 91.50 219 ALA A N 1
ATOM 1693 C CA . ALA A 1 219 ? 14.267 -14.913 -0.156 1.00 91.50 219 ALA A CA 1
ATOM 1694 C C . ALA A 1 219 ? 13.209 -15.841 -0.772 1.00 91.50 219 ALA A C 1
ATOM 1696 O O . ALA A 1 219 ? 12.713 -15.607 -1.870 1.00 91.50 219 ALA A O 1
ATOM 1697 N N . ASP A 1 220 ? 12.852 -16.875 -0.015 1.00 90.00 220 ASP A N 1
ATOM 1698 C CA . ASP A 1 220 ? 11.697 -17.725 -0.284 1.00 90.00 220 ASP A CA 1
ATOM 1699 C C . ASP A 1 220 ? 10.417 -17.024 0.193 1.00 90.00 220 ASP A C 1
ATOM 1701 O O . ASP A 1 220 ? 10.351 -16.547 1.336 1.00 90.00 220 ASP A O 1
ATOM 1705 N N . PHE A 1 221 ? 9.421 -16.953 -0.691 1.00 91.31 221 PHE A N 1
ATOM 1706 C CA . PHE A 1 221 ? 8.137 -16.299 -0.448 1.00 91.31 221 PHE A CA 1
ATOM 1707 C C . PHE A 1 221 ? 7.007 -17.287 -0.153 1.00 91.31 221 PHE A C 1
ATOM 1709 O O . PHE A 1 221 ? 5.926 -16.854 0.246 1.00 91.31 221 PHE A O 1
ATOM 1716 N N . GLU A 1 222 ? 7.229 -18.593 -0.304 1.00 89.19 222 GLU A N 1
ATOM 1717 C CA . GLU A 1 222 ? 6.203 -19.602 -0.053 1.00 89.19 222 GLU A CA 1
ATOM 1718 C C . GLU A 1 222 ? 5.881 -19.702 1.442 1.00 89.19 222 GLU A C 1
ATOM 1720 O O . GLU A 1 222 ? 6.769 -19.848 2.294 1.00 89.19 222 GLU A O 1
ATOM 1725 N N . ALA A 1 223 ? 4.588 -19.642 1.770 1.00 92.00 223 ALA A N 1
ATOM 1726 C CA . ALA A 1 223 ? 4.102 -19.863 3.127 1.00 92.00 223 ALA A CA 1
ATOM 1727 C C . ALA A 1 223 ? 2.668 -20.392 3.134 1.00 92.00 223 ALA A C 1
ATOM 1729 O O . ALA A 1 223 ? 1.844 -19.979 2.322 1.00 92.00 223 ALA A O 1
ATOM 1730 N N . GLU A 1 224 ? 2.383 -21.258 4.105 1.00 90.31 224 GLU A N 1
ATOM 1731 C CA . GLU A 1 224 ? 1.080 -21.912 4.273 1.00 90.31 224 GLU A CA 1
ATOM 1732 C C . GLU A 1 224 ? 0.012 -20.998 4.884 1.00 90.31 224 GLU A C 1
ATOM 1734 O O . GLU A 1 224 ? -1.168 -21.242 4.677 1.00 90.31 224 GLU A O 1
ATOM 1739 N N . GLY A 1 225 ? 0.403 -19.957 5.627 1.00 93.00 225 GLY A N 1
ATOM 1740 C CA . GLY A 1 225 ? -0.533 -19.071 6.323 1.00 93.00 225 GLY A CA 1
ATOM 1741 C C . GLY A 1 225 ? -1.220 -19.716 7.527 1.00 93.00 225 GLY A C 1
ATOM 1742 O O . GLY A 1 225 ? -0.868 -20.806 7.972 1.00 93.00 225 GLY A O 1
ATOM 1743 N N . ALA A 1 226 ? -2.191 -19.003 8.090 1.00 96.81 226 ALA A N 1
ATOM 1744 C CA . ALA A 1 226 ? -3.005 -19.472 9.207 1.00 96.81 226 ALA A CA 1
ATOM 1745 C C . ALA A 1 226 ? -4.242 -20.256 8.740 1.00 96.81 226 ALA A C 1
ATOM 1747 O O . ALA A 1 226 ? -4.701 -20.096 7.608 1.00 96.81 226 ALA A O 1
ATOM 1748 N N . HIS A 1 227 ? -4.841 -21.060 9.626 1.00 96.38 227 HIS A N 1
ATOM 1749 C CA . HIS A 1 227 ? -6.027 -21.853 9.280 1.00 96.38 227 HIS A CA 1
ATOM 1750 C C . HIS A 1 227 ? -7.329 -21.043 9.290 1.00 96.38 227 HIS A C 1
ATOM 1752 O O . HIS A 1 227 ? -8.310 -21.454 8.668 1.00 96.38 227 HIS A O 1
ATOM 1758 N N . SER A 1 228 ? -7.354 -19.892 9.968 1.00 96.94 228 SER A N 1
ATOM 1759 C CA . SER A 1 228 ? -8.498 -18.974 9.981 1.00 96.94 228 SER A CA 1
ATOM 1760 C C . SER A 1 228 ? -8.064 -17.503 9.917 1.00 96.94 228 SER A C 1
ATOM 1762 O O . SER A 1 228 ? -6.914 -17.189 10.249 1.00 96.94 228 SER A O 1
ATOM 1764 N N . PRO A 1 229 ? -8.980 -16.588 9.542 1.00 97.25 229 PRO A N 1
ATOM 1765 C CA . PRO A 1 229 ? -8.756 -15.145 9.600 1.00 97.25 229 PRO A CA 1
ATOM 1766 C C . PRO A 1 229 ? -8.224 -14.666 10.957 1.00 97.25 229 PRO A C 1
ATOM 1768 O O . PRO A 1 229 ? -7.214 -13.969 11.049 1.00 97.25 229 PRO A O 1
ATOM 1771 N N . GLU A 1 230 ? -8.903 -15.078 12.026 1.00 97.69 230 GLU A N 1
ATOM 1772 C CA . GLU A 1 230 ? -8.595 -14.709 13.404 1.00 97.69 230 GLU A CA 1
ATOM 1773 C C . GLU A 1 230 ? -7.236 -15.248 13.828 1.00 97.69 230 GLU A C 1
ATOM 1775 O O . GLU A 1 230 ? -6.473 -14.558 14.503 1.00 97.69 230 GLU A O 1
ATOM 1780 N N . GLU A 1 231 ? -6.922 -16.478 13.421 1.00 97.56 231 GLU A N 1
ATOM 1781 C CA . GLU A 1 231 ? -5.635 -17.086 13.707 1.00 97.56 231 GLU A CA 1
ATOM 1782 C C . GLU A 1 231 ? -4.487 -16.330 13.031 1.00 97.56 231 GLU A C 1
ATOM 1784 O O . GLU A 1 231 ? -3.445 -16.160 13.658 1.00 97.56 231 GLU A O 1
ATOM 1789 N N . ALA A 1 232 ? -4.678 -15.801 11.819 1.00 97.25 232 ALA A N 1
ATOM 1790 C CA . ALA A 1 232 ? -3.659 -14.999 11.138 1.00 97.25 232 ALA A CA 1
ATOM 1791 C C . ALA A 1 232 ? -3.279 -13.755 11.959 1.00 97.25 232 ALA A C 1
ATOM 1793 O O . ALA A 1 232 ? -2.102 -13.523 12.239 1.00 97.25 232 ALA A O 1
ATOM 1794 N N . VAL A 1 233 ? -4.281 -12.992 12.411 1.00 96.44 233 VAL A N 1
ATOM 1795 C CA . VAL A 1 233 ? -4.069 -11.783 13.228 1.00 96.44 233 VAL A CA 1
ATOM 1796 C C . VAL A 1 233 ? -3.505 -12.130 14.600 1.00 96.44 233 VAL A C 1
ATOM 1798 O O . VAL A 1 233 ? -2.558 -11.483 15.059 1.00 96.44 233 VAL A O 1
ATOM 1801 N N . ARG A 1 234 ? -4.047 -13.166 15.250 1.00 95.75 234 ARG A N 1
ATOM 1802 C CA . ARG A 1 234 ? -3.569 -13.632 16.554 1.00 95.75 234 ARG A CA 1
ATOM 1803 C C . ARG A 1 234 ? -2.103 -14.038 16.485 1.00 95.75 234 ARG A C 1
ATOM 1805 O O . ARG A 1 234 ? -1.312 -13.545 17.287 1.00 95.75 234 ARG A O 1
ATOM 1812 N N . ASN A 1 235 ? -1.754 -14.918 15.551 1.00 95.62 235 ASN A N 1
ATOM 1813 C CA . ASN A 1 235 ? -0.416 -15.485 15.450 1.00 95.62 235 ASN A CA 1
ATOM 1814 C C . ASN A 1 235 ? 0.590 -14.396 15.071 1.00 95.62 235 ASN A C 1
ATOM 1816 O O . ASN A 1 235 ? 1.638 -14.316 15.703 1.00 95.62 235 ASN A O 1
ATOM 1820 N N . LEU A 1 236 ? 0.246 -13.490 14.142 1.00 94.44 236 LEU A N 1
ATOM 1821 C CA . LEU A 1 236 ? 1.142 -12.391 13.771 1.00 94.44 236 LEU A CA 1
ATOM 1822 C C . LEU A 1 236 ? 1.391 -11.473 14.968 1.00 94.44 236 LEU A C 1
ATOM 1824 O O . LEU A 1 236 ? 2.534 -11.136 15.266 1.00 94.44 236 LEU A O 1
ATOM 1828 N N . THR A 1 237 ? 0.332 -11.105 15.693 1.00 90.69 237 THR A N 1
ATOM 1829 C CA . THR A 1 237 ? 0.471 -10.236 16.866 1.00 90.69 237 THR A CA 1
ATOM 1830 C C . THR A 1 237 ? 1.298 -10.904 17.962 1.00 90.69 237 THR A C 1
ATOM 1832 O O . THR A 1 237 ? 2.156 -10.260 18.560 1.00 90.69 237 THR A O 1
ATOM 1835 N N . GLN A 1 238 ? 1.088 -12.199 18.211 1.00 90.00 238 GLN A N 1
ATOM 1836 C CA . GLN A 1 238 ? 1.881 -12.959 19.179 1.00 90.00 238 GLN A CA 1
ATOM 1837 C C . GLN A 1 238 ? 3.353 -13.038 18.764 1.00 90.00 238 GLN A C 1
ATOM 1839 O O . GLN A 1 238 ? 4.222 -12.767 19.588 1.00 90.00 238 GLN A O 1
ATOM 1844 N N . SER A 1 239 ? 3.641 -13.299 17.487 1.00 87.94 239 SER A N 1
ATOM 1845 C CA . SER A 1 239 ? 5.003 -13.287 16.951 1.00 87.94 239 SER A CA 1
ATOM 1846 C C . SER A 1 239 ? 5.692 -11.932 17.125 1.00 87.94 239 SER A C 1
ATOM 1848 O O . SER A 1 239 ? 6.846 -11.888 17.542 1.00 87.94 239 SER A O 1
ATOM 1850 N N . VAL A 1 240 ? 4.986 -10.825 16.871 1.00 83.56 240 VAL A N 1
ATOM 1851 C CA . VAL A 1 240 ? 5.513 -9.467 17.093 1.00 83.56 240 VAL A CA 1
ATOM 1852 C C . VAL A 1 240 ? 5.781 -9.210 18.578 1.00 83.56 240 VAL A C 1
ATOM 1854 O O . VAL A 1 240 ? 6.803 -8.623 18.925 1.00 83.56 240 VAL A O 1
ATOM 1857 N N . LEU A 1 241 ? 4.891 -9.653 19.469 1.00 81.31 241 LEU A N 1
ATOM 1858 C CA . LEU A 1 241 ? 5.064 -9.472 20.913 1.00 81.31 241 LEU A CA 1
ATOM 1859 C C . LEU A 1 241 ? 6.213 -10.311 21.487 1.00 81.31 241 LEU A C 1
ATOM 1861 O O . LEU A 1 241 ? 6.895 -9.870 22.417 1.00 81.31 241 LEU A O 1
ATOM 1865 N N . ASP A 1 242 ? 6.427 -11.506 20.941 1.00 84.38 242 ASP A N 1
ATOM 1866 C CA . ASP A 1 242 ? 7.469 -12.434 21.377 1.00 84.38 242 ASP A CA 1
ATOM 1867 C C . ASP A 1 242 ? 8.836 -12.185 20.732 1.00 84.38 242 ASP A C 1
ATOM 1869 O O . ASP A 1 242 ? 9.845 -12.724 21.223 1.00 84.38 242 ASP A O 1
ATOM 1873 N N . ALA A 1 243 ? 8.880 -11.352 19.687 1.00 79.56 243 ALA A N 1
ATOM 1874 C CA . ALA A 1 243 ? 10.108 -10.872 19.076 1.00 79.56 243 ALA A CA 1
ATOM 1875 C C . ALA A 1 243 ? 10.982 -10.192 20.136 1.00 79.56 243 ALA A C 1
ATOM 1877 O O . ALA A 1 243 ? 10.542 -9.338 20.910 1.00 79.56 243 ALA A O 1
ATOM 1878 N N . ARG A 1 244 ? 12.250 -10.601 20.196 1.00 78.38 244 ARG A N 1
ATOM 1879 C CA . ARG A 1 244 ? 13.238 -10.033 21.126 1.00 78.38 244 ARG A CA 1
ATOM 1880 C C . ARG A 1 244 ? 14.037 -8.930 20.465 1.00 78.38 244 ARG A C 1
ATOM 1882 O O . ARG A 1 244 ? 14.576 -8.057 21.143 1.00 78.38 244 ARG A O 1
ATOM 1889 N N . ARG A 1 245 ? 14.156 -9.018 19.145 1.00 80.81 245 ARG A N 1
ATOM 1890 C CA . ARG A 1 245 ? 14.931 -8.118 18.312 1.00 80.81 245 ARG A CA 1
ATOM 1891 C C . ARG A 1 245 ? 14.128 -7.751 17.065 1.00 80.81 245 ARG A C 1
ATOM 1893 O O . ARG A 1 245 ? 13.386 -8.592 16.564 1.00 80.81 245 ARG A O 1
ATOM 1900 N N . PRO A 1 246 ? 14.310 -6.536 16.525 1.00 78.00 246 PRO A N 1
ATOM 1901 C CA . PRO A 1 246 ? 13.755 -6.141 15.235 1.00 78.00 246 PRO A CA 1
ATOM 1902 C C . PRO A 1 246 ? 13.988 -7.159 14.109 1.00 78.00 246 PRO A C 1
ATOM 1904 O O . PRO A 1 246 ? 13.084 -7.375 13.311 1.00 78.00 246 PRO A O 1
ATOM 1907 N N . SER A 1 247 ? 15.156 -7.814 14.052 1.00 80.88 247 SER A N 1
ATOM 1908 C CA . SER A 1 247 ? 15.436 -8.841 13.037 1.00 80.88 247 SER A CA 1
ATOM 1909 C C . SER A 1 247 ? 14.517 -10.062 13.117 1.00 80.88 247 SER A C 1
ATOM 1911 O O . SER A 1 247 ? 14.191 -10.620 12.072 1.00 80.88 247 SER A O 1
ATOM 1913 N N . ASP A 1 248 ? 14.046 -10.432 14.314 1.00 83.62 248 ASP A N 1
ATOM 1914 C CA . ASP A 1 248 ? 13.153 -11.582 14.509 1.00 83.62 248 ASP A CA 1
ATOM 1915 C C . ASP A 1 248 ? 11.793 -11.359 13.789 1.00 83.62 248 ASP A C 1
ATOM 1917 O O . ASP A 1 248 ? 11.100 -12.312 13.445 1.00 83.62 248 ASP A O 1
ATOM 1921 N N . LEU A 1 249 ? 11.411 -10.105 13.487 1.00 85.00 249 LEU A N 1
ATOM 1922 C CA . LEU A 1 249 ? 10.189 -9.779 12.728 1.00 85.00 249 LEU A CA 1
ATOM 1923 C C . LEU A 1 249 ? 10.255 -10.199 11.251 1.00 85.00 249 LEU A C 1
ATOM 1925 O O . LEU A 1 249 ? 9.223 -10.273 10.584 1.00 85.00 249 LEU A O 1
ATOM 1929 N N . PHE A 1 250 ? 11.457 -10.465 10.735 1.00 87.56 250 PHE A N 1
ATOM 1930 C CA . PHE A 1 250 ? 11.690 -10.868 9.346 1.00 87.56 250 PHE A CA 1
ATOM 1931 C C . PHE A 1 250 ? 11.893 -12.382 9.192 1.00 87.56 250 PHE A C 1
ATOM 1933 O O . PHE A 1 250 ? 12.119 -12.879 8.080 1.00 87.56 250 PHE A O 1
ATOM 1940 N N . ASP A 1 251 ? 11.774 -13.132 10.292 1.00 87.50 251 ASP A N 1
ATOM 1941 C CA . ASP A 1 251 ? 11.802 -14.589 10.272 1.00 87.50 251 ASP A CA 1
ATOM 1942 C C . ASP A 1 251 ? 10.650 -15.149 9.428 1.00 87.50 251 ASP A C 1
ATOM 1944 O O . ASP A 1 251 ? 9.583 -14.540 9.277 1.00 87.50 251 ASP A O 1
ATOM 1948 N N . LYS A 1 252 ? 10.877 -16.331 8.840 1.00 89.06 252 LYS A N 1
ATOM 1949 C CA . LYS A 1 252 ? 9.924 -16.965 7.915 1.00 89.06 252 LYS A CA 1
ATOM 1950 C C . LYS A 1 252 ? 8.568 -17.217 8.582 1.00 89.06 252 LYS A C 1
ATOM 1952 O O . LYS A 1 252 ? 7.541 -17.033 7.940 1.00 89.06 252 LYS A O 1
ATOM 1957 N N . ASP A 1 253 ? 8.565 -17.558 9.868 1.00 89.12 253 ASP A N 1
ATOM 1958 C CA . ASP A 1 253 ? 7.338 -17.840 10.619 1.00 89.12 253 ASP A CA 1
ATOM 1959 C C . ASP A 1 253 ? 6.482 -16.580 10.834 1.00 89.12 253 ASP A C 1
ATOM 1961 O O . ASP A 1 253 ? 5.257 -16.662 10.840 1.00 89.12 253 ASP A O 1
ATOM 1965 N N . VAL A 1 254 ? 7.110 -15.403 10.956 1.00 90.88 254 VAL A N 1
ATOM 1966 C CA . VAL A 1 254 ? 6.406 -14.117 11.119 1.00 90.88 254 VAL A CA 1
ATOM 1967 C C . VAL A 1 254 ? 5.926 -13.603 9.767 1.00 90.88 254 VAL A C 1
ATOM 1969 O O . VAL A 1 254 ? 4.748 -13.331 9.556 1.00 90.88 254 VAL A O 1
ATOM 1972 N N . THR A 1 255 ? 6.846 -13.513 8.813 1.00 93.56 255 THR A N 1
ATOM 1973 C CA . THR A 1 255 ? 6.570 -13.007 7.461 1.00 93.56 255 THR A CA 1
ATOM 1974 C C . THR A 1 255 ? 5.646 -13.925 6.659 1.00 93.56 255 THR A C 1
ATOM 1976 O O . THR A 1 255 ? 4.901 -13.450 5.804 1.00 93.56 255 THR A O 1
ATOM 1979 N N . GLY A 1 256 ? 5.615 -15.225 6.964 1.00 94.00 256 GLY A N 1
ATOM 1980 C CA . GLY A 1 256 ? 4.666 -16.181 6.396 1.00 94.00 256 GLY A CA 1
ATOM 1981 C C . GLY A 1 256 ? 3.205 -15.884 6.749 1.00 94.00 256 GLY A C 1
ATOM 1982 O O . GLY A 1 256 ? 2.302 -16.334 6.045 1.00 94.00 256 GLY A O 1
ATOM 1983 N N . LEU A 1 257 ? 2.959 -15.080 7.786 1.00 96.00 257 LEU A N 1
ATOM 1984 C CA . LEU A 1 257 ? 1.627 -14.603 8.163 1.00 96.00 257 LEU A CA 1
ATOM 1985 C C . LEU A 1 257 ? 1.232 -13.310 7.442 1.00 96.00 257 LEU A C 1
ATOM 1987 O O . LEU A 1 257 ? 0.092 -12.891 7.585 1.00 96.00 257 LEU A O 1
ATOM 1991 N N . LEU A 1 258 ? 2.128 -12.688 6.672 1.00 95.50 258 LEU A N 1
ATOM 1992 C CA . LEU A 1 258 ? 1.837 -11.505 5.855 1.00 95.50 258 LEU A CA 1
ATOM 1993 C C . LEU A 1 258 ? 1.371 -11.912 4.456 1.00 95.50 258 LEU A C 1
ATOM 1995 O O . LEU A 1 258 ? 1.806 -12.949 3.947 1.00 95.50 258 LEU A O 1
ATOM 1999 N N . SER A 1 259 ? 0.512 -11.112 3.825 1.00 94.31 259 SER A N 1
ATOM 2000 C CA . SER A 1 259 ? 0.152 -11.245 2.404 1.00 94.31 259 SER A CA 1
ATOM 2001 C C . SER A 1 259 ? 1.388 -11.170 1.507 1.00 94.31 259 SER A C 1
ATOM 2003 O O . SER A 1 259 ? 2.461 -10.720 1.920 1.00 94.31 259 SER A O 1
ATOM 2005 N N . LEU A 1 260 ? 1.268 -11.671 0.274 1.00 93.31 260 LEU A N 1
ATOM 2006 C CA . LEU A 1 260 ? 2.423 -11.870 -0.602 1.00 93.31 260 LEU A CA 1
ATOM 2007 C C . LEU A 1 260 ? 3.233 -10.584 -0.864 1.00 93.31 260 LEU A C 1
ATOM 2009 O O . LEU A 1 260 ? 4.462 -10.660 -0.751 1.00 93.31 260 LEU A O 1
ATOM 2013 N N . PRO A 1 261 ? 2.620 -9.418 -1.163 1.00 91.69 261 PRO A N 1
ATOM 2014 C CA . PRO A 1 261 ? 3.381 -8.187 -1.362 1.00 91.69 261 PRO A CA 1
ATOM 2015 C C . PRO A 1 261 ? 4.226 -7.828 -0.133 1.00 91.69 261 PRO A C 1
ATOM 2017 O O . PRO A 1 261 ? 5.442 -7.644 -0.231 1.00 91.69 261 PRO A O 1
ATOM 2020 N N . GLU A 1 262 ? 3.609 -7.770 1.046 1.00 91.56 262 GLU A N 1
ATOM 2021 C CA . GLU A 1 262 ? 4.253 -7.388 2.303 1.00 91.56 262 GLU A CA 1
ATOM 2022 C C . GLU A 1 262 ? 5.319 -8.397 2.714 1.00 91.56 262 GLU A C 1
ATOM 2024 O O . GLU A 1 262 ? 6.395 -8.011 3.171 1.00 91.56 262 GLU A O 1
ATOM 2029 N N . ARG A 1 263 ? 5.060 -9.690 2.500 1.00 94.50 263 ARG A N 1
ATOM 2030 C CA . ARG A 1 263 ? 6.031 -10.757 2.736 1.00 94.50 263 ARG A CA 1
ATOM 2031 C C . ARG A 1 263 ? 7.270 -10.578 1.870 1.00 94.50 263 ARG A C 1
ATOM 2033 O O . ARG A 1 263 ? 8.375 -10.686 2.395 1.00 94.50 263 ARG A O 1
ATOM 2040 N N . ARG A 1 264 ? 7.122 -10.284 0.574 1.00 94.44 264 ARG A N 1
ATOM 2041 C CA . ARG A 1 264 ? 8.269 -10.030 -0.319 1.00 94.44 264 ARG A CA 1
ATOM 2042 C C . ARG A 1 264 ? 9.094 -8.850 0.164 1.00 94.44 264 ARG A C 1
ATOM 2044 O O . ARG A 1 264 ? 10.307 -8.980 0.315 1.00 94.44 264 ARG A O 1
ATOM 2051 N N . LEU A 1 265 ? 8.431 -7.738 0.472 1.00 92.56 265 LEU A N 1
ATOM 2052 C CA . LEU A 1 265 ? 9.087 -6.539 0.986 1.00 92.56 265 LEU A CA 1
ATOM 2053 C C . LEU A 1 265 ? 9.853 -6.831 2.278 1.00 92.56 265 LEU A C 1
ATOM 2055 O O . LEU A 1 265 ? 11.044 -6.530 2.377 1.00 92.56 265 LEU A O 1
ATOM 2059 N N . ALA A 1 266 ? 9.189 -7.466 3.242 1.00 91.75 266 ALA A N 1
ATOM 2060 C CA . ALA A 1 266 ? 9.767 -7.810 4.530 1.00 91.75 266 ALA A CA 1
ATOM 2061 C C . ALA A 1 266 ? 10.947 -8.780 4.387 1.00 91.75 266 ALA A C 1
ATOM 2063 O O . ALA A 1 266 ? 11.969 -8.598 5.039 1.00 91.75 266 ALA A O 1
ATOM 2064 N N . ARG A 1 267 ? 10.850 -9.790 3.520 1.00 93.31 267 ARG A N 1
ATOM 2065 C CA . ARG A 1 267 ? 11.907 -10.795 3.357 1.00 93.31 267 ARG A CA 1
ATOM 2066 C C . ARG A 1 267 ? 13.124 -10.270 2.600 1.00 93.31 267 ARG A C 1
ATOM 2068 O O . ARG A 1 267 ? 14.242 -10.565 3.002 1.00 93.31 267 ARG A O 1
ATOM 2075 N N . VAL A 1 268 ? 12.919 -9.493 1.536 1.00 94.56 268 VAL A N 1
ATOM 2076 C CA . VAL A 1 268 ? 14.018 -8.994 0.693 1.00 94.56 268 VAL A CA 1
ATOM 2077 C C . VAL A 1 268 ? 14.689 -7.782 1.332 1.00 94.56 268 VAL A C 1
ATOM 2079 O O . VAL A 1 268 ? 15.911 -7.760 1.474 1.00 94.56 268 VAL A O 1
ATOM 2082 N N . TYR A 1 269 ? 13.903 -6.781 1.740 1.00 90.25 269 TYR A N 1
ATOM 2083 C CA . TYR A 1 269 ? 14.421 -5.489 2.199 1.00 90.25 269 TYR A CA 1
ATOM 2084 C C . TYR A 1 269 ? 14.384 -5.313 3.719 1.00 90.25 269 TYR A C 1
ATOM 2086 O O . TYR A 1 269 ? 15.163 -4.533 4.259 1.00 90.25 269 TYR A O 1
ATOM 2094 N N . GLY A 1 270 ? 13.550 -6.056 4.447 1.00 86.25 270 GLY A N 1
ATOM 2095 C CA . GLY A 1 270 ? 13.505 -5.977 5.912 1.00 86.25 270 GLY A CA 1
ATOM 2096 C C . GLY A 1 270 ? 14.879 -6.112 6.585 1.00 86.25 270 GLY A C 1
ATOM 2097 O O . GLY A 1 270 ? 15.266 -5.210 7.335 1.00 86.25 270 GLY A O 1
ATOM 2098 N N . PRO A 1 271 ? 15.689 -7.140 6.255 1.00 82.94 271 PRO A N 1
ATOM 2099 C CA . PRO A 1 271 ? 17.009 -7.330 6.856 1.00 82.94 271 PRO A CA 1
ATOM 2100 C C . PRO A 1 271 ? 18.000 -6.177 6.646 1.00 82.94 271 PRO A C 1
ATOM 2102 O O . PRO A 1 271 ? 18.917 -6.022 7.456 1.00 82.94 271 PRO A O 1
ATOM 2105 N N . VAL A 1 272 ? 17.841 -5.371 5.585 1.00 83.06 272 VAL A N 1
ATOM 2106 C CA . VAL A 1 272 ? 18.733 -4.227 5.319 1.00 83.06 272 VAL A CA 1
ATOM 2107 C C . VAL A 1 272 ? 18.358 -2.992 6.127 1.00 83.06 272 VAL A C 1
ATOM 2109 O O . VAL A 1 272 ? 19.206 -2.138 6.363 1.00 83.06 272 VAL A O 1
ATOM 2112 N N . THR A 1 273 ? 17.115 -2.916 6.607 1.00 76.06 273 THR A N 1
ATOM 2113 C CA . THR A 1 273 ? 16.656 -1.819 7.472 1.00 76.06 273 THR A CA 1
ATOM 2114 C C . THR A 1 273 ? 17.074 -2.005 8.932 1.00 76.06 273 THR A C 1
ATOM 2116 O O . THR A 1 273 ? 17.066 -1.052 9.712 1.00 76.06 273 THR A O 1
ATOM 2119 N N . VAL A 1 274 ? 17.481 -3.224 9.308 1.00 73.25 274 VAL A N 1
ATOM 2120 C CA . VAL A 1 274 ? 17.905 -3.562 10.670 1.00 73.25 274 VAL A CA 1
ATOM 2121 C C . VAL A 1 274 ? 19.429 -3.494 10.805 1.00 73.25 274 VAL A C 1
ATOM 2123 O O . VAL A 1 274 ? 20.179 -4.324 10.272 1.00 73.25 274 VAL A O 1
ATOM 2126 N N . GLY A 1 275 ? 19.880 -2.497 11.571 1.00 69.94 275 GLY A N 1
ATOM 2127 C CA . GLY A 1 275 ? 21.267 -2.351 12.022 1.00 69.94 275 GLY A CA 1
ATOM 2128 C C . GLY A 1 275 ? 21.688 -3.416 13.047 1.00 69.94 275 GLY A C 1
ATOM 2129 O O . GLY A 1 275 ? 21.115 -4.501 13.114 1.00 69.94 275 GLY A O 1
ATOM 2130 N N . ASP A 1 276 ? 22.710 -3.133 13.862 1.00 71.94 276 ASP A N 1
ATOM 2131 C CA . ASP A 1 276 ? 23.056 -4.025 14.980 1.00 71.94 276 ASP A CA 1
ATOM 2132 C C . ASP A 1 276 ? 21.985 -3.940 16.074 1.00 71.94 276 ASP A C 1
ATOM 2134 O O . ASP A 1 276 ? 21.853 -2.940 16.786 1.00 71.94 276 ASP A O 1
ATOM 2138 N N . ASP A 1 277 ? 21.208 -5.009 16.195 1.00 73.25 277 ASP A N 1
ATOM 2139 C CA . ASP A 1 277 ? 20.056 -5.103 17.076 1.00 73.25 277 ASP A CA 1
ATOM 2140 C C . ASP A 1 277 ? 20.295 -6.036 18.275 1.00 73.25 277 ASP A C 1
ATOM 2142 O O . ASP A 1 277 ? 19.390 -6.301 19.066 1.00 73.25 277 ASP A O 1
ATOM 2146 N N . ARG A 1 278 ? 21.547 -6.463 18.496 1.00 72.12 278 ARG A N 1
ATOM 2147 C CA . ARG A 1 278 ? 21.940 -7.296 19.649 1.00 72.12 278 ARG A CA 1
ATOM 2148 C C . ARG A 1 278 ? 21.717 -6.618 21.000 1.00 72.12 278 ARG A C 1
ATOM 2150 O O . ARG A 1 278 ? 21.730 -7.296 22.025 1.00 72.12 278 ARG A O 1
ATOM 2157 N N . LYS A 1 279 ? 21.542 -5.291 21.009 1.00 71.81 279 LYS A N 1
ATOM 2158 C CA . LYS A 1 279 ? 21.216 -4.510 22.211 1.00 71.81 279 LYS A CA 1
ATOM 2159 C C . LYS A 1 279 ? 19.782 -4.733 22.705 1.00 71.81 279 LYS A C 1
ATOM 2161 O O . LYS A 1 279 ? 19.504 -4.435 23.863 1.00 71.81 279 LYS A O 1
ATOM 2166 N N . TYR A 1 280 ? 18.894 -5.256 21.859 1.00 71.44 280 TYR A N 1
ATOM 2167 C CA . TYR A 1 280 ? 17.523 -5.592 22.230 1.00 71.44 280 TYR A CA 1
ATOM 2168 C C . TYR A 1 280 ? 17.463 -7.036 22.744 1.00 71.44 280 TYR A C 1
ATOM 2170 O O . TYR A 1 280 ? 18.037 -7.951 22.152 1.00 71.44 280 TYR A O 1
ATOM 2178 N N . SER A 1 281 ? 16.821 -7.236 23.894 1.00 66.38 281 SER A N 1
ATOM 2179 C CA . SER A 1 281 ? 16.729 -8.555 24.538 1.00 66.38 281 SER A CA 1
ATOM 2180 C C . SER A 1 281 ? 15.405 -8.807 25.258 1.00 66.38 281 SER A C 1
ATOM 2182 O O . SER A 1 281 ? 15.028 -9.968 25.428 1.00 66.38 281 SER A O 1
ATOM 2184 N N . SER A 1 282 ? 14.699 -7.747 25.654 1.00 68.81 282 SER A N 1
ATOM 2185 C CA . SER A 1 282 ? 13.395 -7.806 26.315 1.00 68.81 282 SER A CA 1
ATOM 2186 C C . SER A 1 282 ? 12.268 -7.988 25.304 1.00 68.81 282 SER A C 1
ATOM 2188 O O . SER A 1 282 ? 12.228 -7.284 24.293 1.00 68.81 282 SER A O 1
ATOM 2190 N N . ARG A 1 283 ? 11.328 -8.883 25.608 1.00 70.56 283 ARG A N 1
ATOM 2191 C CA . ARG A 1 283 ? 10.122 -9.081 24.794 1.00 70.56 283 ARG A CA 1
ATOM 2192 C C . ARG A 1 283 ? 9.060 -8.048 25.132 1.00 70.56 283 ARG A C 1
ATOM 2194 O O . ARG A 1 283 ? 8.903 -7.678 26.293 1.00 70.56 283 ARG A O 1
ATOM 2201 N N . LEU A 1 284 ? 8.257 -7.658 24.147 1.00 66.00 284 LEU A N 1
ATOM 2202 C CA . LEU A 1 284 ? 7.065 -6.848 24.412 1.00 66.00 284 LEU A CA 1
ATOM 2203 C C . LEU A 1 284 ? 6.003 -7.642 25.188 1.00 66.00 284 LEU A C 1
ATOM 2205 O O . LEU A 1 284 ? 5.267 -7.049 25.976 1.00 66.00 284 LEU A O 1
ATOM 2209 N N . SER A 1 285 ? 5.966 -8.973 25.043 1.00 68.94 285 SER A N 1
ATOM 2210 C CA . SER A 1 285 ? 5.078 -9.858 25.813 1.00 68.94 285 SER A CA 1
ATOM 2211 C C . SER A 1 285 ? 5.333 -9.850 27.328 1.00 68.94 285 SER A C 1
ATOM 2213 O O . SER A 1 285 ? 4.456 -10.243 28.094 1.00 68.94 285 SER A O 1
ATOM 2215 N N . GLU A 1 286 ? 6.474 -9.331 27.802 1.00 71.94 286 GLU A N 1
ATOM 2216 C CA . GLU A 1 286 ? 6.701 -9.079 29.238 1.00 71.94 286 GLU A CA 1
ATOM 2217 C C . GLU A 1 286 ? 5.848 -7.916 29.770 1.00 71.94 286 GLU A C 1
ATOM 2219 O O . GLU A 1 286 ? 5.563 -7.840 30.965 1.00 71.94 286 GLU A O 1
ATOM 2224 N N . HIS A 1 287 ? 5.417 -7.019 28.883 1.00 74.44 287 HIS A N 1
ATOM 2225 C CA . HIS A 1 287 ? 4.696 -5.796 29.220 1.00 74.44 287 HIS A CA 1
ATOM 2226 C C . HIS A 1 287 ? 3.276 -5.755 28.659 1.00 74.44 287 HIS A C 1
ATOM 2228 O O . HIS A 1 287 ? 2.557 -4.801 28.934 1.00 74.44 287 HIS A O 1
ATOM 2234 N N . ALA A 1 288 ? 2.849 -6.765 27.903 1.00 80.50 288 ALA A N 1
ATOM 2235 C CA . ALA A 1 288 ? 1.504 -6.845 27.355 1.00 80.50 288 ALA A CA 1
ATOM 2236 C C . ALA A 1 288 ? 0.992 -8.287 27.377 1.00 80.50 288 ALA A C 1
ATOM 2238 O O . ALA A 1 288 ? 1.641 -9.204 26.882 1.00 80.50 288 ALA A O 1
ATOM 2239 N N . GLN A 1 289 ? -0.203 -8.473 27.926 1.00 84.38 289 GLN A N 1
ATOM 2240 C CA . GLN A 1 289 ? -0.972 -9.708 27.857 1.00 84.38 289 GLN A CA 1
ATOM 2241 C C . GLN A 1 289 ? -2.211 -9.465 27.010 1.00 84.38 289 GLN A C 1
ATOM 2243 O O . GLN A 1 289 ? -2.921 -8.482 27.221 1.00 84.38 289 GLN A O 1
ATOM 2248 N N . ILE A 1 290 ? -2.477 -10.368 26.069 1.00 89.81 290 ILE A N 1
ATOM 2249 C CA . ILE A 1 290 ? -3.669 -10.301 25.231 1.00 89.81 290 ILE A CA 1
ATOM 2250 C C . ILE A 1 290 ? -4.447 -11.606 25.347 1.00 89.81 290 ILE A C 1
ATOM 2252 O O . ILE A 1 290 ? -3.914 -12.681 25.077 1.00 89.81 290 ILE A O 1
ATOM 2256 N N . ASP A 1 291 ? -5.708 -11.482 25.740 1.00 93.19 291 ASP A N 1
ATOM 2257 C CA . ASP A 1 291 ? -6.718 -12.528 25.679 1.00 93.19 291 ASP A CA 1
ATOM 2258 C C . ASP A 1 291 ? -7.577 -12.283 24.435 1.00 93.19 291 ASP A C 1
ATOM 2260 O O . ASP A 1 291 ? -8.282 -11.275 24.346 1.00 93.19 291 ASP A O 1
ATOM 2264 N N . TRP A 1 292 ? -7.440 -13.151 23.437 1.00 94.81 292 TRP A N 1
ATOM 2265 C CA . TRP A 1 292 ? -8.083 -12.989 22.139 1.00 94.81 292 TRP A CA 1
ATOM 2266 C C . TRP A 1 292 ? -9.436 -13.698 22.106 1.00 94.81 292 TRP A C 1
ATOM 2268 O O . TRP A 1 292 ? -9.501 -14.920 22.205 1.00 94.81 292 TRP A O 1
ATOM 2278 N N . ASP A 1 293 ? -10.486 -12.935 21.829 1.00 96.06 293 ASP A N 1
ATOM 2279 C CA . ASP A 1 293 ? -11.792 -13.427 21.380 1.00 96.06 293 ASP A CA 1
ATOM 2280 C C . ASP A 1 293 ? -12.161 -12.669 20.100 1.00 96.06 293 ASP A C 1
ATOM 2282 O O . ASP A 1 293 ? -13.058 -11.824 20.069 1.00 96.06 293 ASP A O 1
ATOM 2286 N N . LEU A 1 294 ? -11.326 -12.875 19.076 1.00 96.31 294 LEU A N 1
ATOM 2287 C CA . LEU A 1 294 ? -11.428 -12.226 17.773 1.00 96.31 294 LEU A CA 1
ATOM 2288 C C . LEU A 1 294 ? -12.650 -12.737 17.005 1.00 96.31 294 LEU A C 1
ATOM 2290 O O . LEU A 1 294 ? -13.086 -13.873 17.165 1.00 96.31 294 LEU A O 1
ATOM 2294 N N . SER A 1 295 ? -13.158 -11.899 16.110 1.00 95.00 295 SER A N 1
ATOM 2295 C CA . SER A 1 295 ? -14.229 -12.262 15.175 1.00 95.00 295 SER A CA 1
ATOM 2296 C C . SER A 1 295 ? -13.865 -11.786 13.780 1.00 95.00 295 SER A C 1
ATOM 2298 O O . SER A 1 295 ? -13.174 -10.776 13.655 1.00 95.00 295 SER A O 1
ATOM 2300 N N . SER A 1 296 ? -14.327 -12.470 12.738 1.00 95.44 296 SER A N 1
ATOM 2301 C CA . SER A 1 296 ? -14.135 -12.025 11.361 1.00 95.44 296 SER A CA 1
ATOM 2302 C C . SER A 1 296 ? -15.443 -11.888 10.591 1.00 95.44 296 SER A C 1
ATOM 2304 O O . SER A 1 296 ? -16.433 -12.569 10.867 1.00 95.44 296 SER A O 1
ATOM 2306 N N . THR A 1 297 ? -15.425 -10.986 9.614 1.00 94.00 297 THR A N 1
ATOM 2307 C CA . THR A 1 297 ? -16.499 -10.774 8.644 1.00 94.00 297 THR A CA 1
ATOM 2308 C C . THR A 1 297 ? -15.931 -10.978 7.247 1.00 94.00 297 THR A C 1
ATOM 2310 O O . THR A 1 297 ? -14.957 -10.321 6.884 1.00 94.00 297 THR A O 1
ATOM 2313 N N . ASP A 1 298 ? -16.530 -11.868 6.460 1.00 91.81 298 ASP A N 1
ATOM 2314 C CA . ASP A 1 298 ? -16.185 -12.042 5.045 1.00 91.81 298 ASP A CA 1
ATOM 2315 C C . ASP A 1 298 ? -16.565 -10.780 4.255 1.00 91.81 298 ASP A C 1
ATOM 2317 O O . ASP A 1 298 ? -17.688 -10.280 4.364 1.00 91.81 298 ASP A O 1
ATOM 2321 N N . ILE A 1 299 ? -15.617 -10.259 3.476 1.00 85.75 299 ILE A N 1
ATOM 2322 C CA . ILE A 1 299 ? -15.799 -9.078 2.622 1.00 85.75 299 ILE A CA 1
ATOM 2323 C C . ILE A 1 299 ? -15.653 -9.399 1.125 1.00 85.75 299 ILE A C 1
ATOM 2325 O O . ILE A 1 299 ? -15.630 -8.477 0.307 1.00 85.75 299 ILE A O 1
ATOM 2329 N N . GLY A 1 300 ? -15.600 -10.683 0.757 1.00 83.62 300 GLY A N 1
ATOM 2330 C CA . GLY A 1 300 ? -15.521 -11.169 -0.618 1.00 83.62 300 GLY A CA 1
ATOM 2331 C C . GLY A 1 300 ? -14.093 -11.356 -1.140 1.00 83.62 300 GLY A C 1
ATOM 2332 O O . GLY A 1 300 ? -13.114 -10.896 -0.553 1.00 83.62 300 GLY A O 1
ATOM 2333 N N . ASP A 1 301 ? -13.978 -12.053 -2.277 1.00 80.69 301 ASP A N 1
ATOM 2334 C CA . ASP A 1 301 ? -12.714 -12.350 -2.976 1.00 80.69 301 ASP A CA 1
ATOM 2335 C C . ASP A 1 301 ? -11.661 -13.060 -2.112 1.00 80.69 301 ASP A C 1
ATOM 2337 O O . ASP A 1 301 ? -10.464 -12.815 -2.242 1.00 80.69 301 ASP A O 1
ATOM 2341 N N . GLY A 1 302 ? -12.108 -13.921 -1.194 1.00 87.12 302 GLY A N 1
ATOM 2342 C CA . GLY A 1 302 ? -11.216 -14.612 -0.265 1.00 87.12 302 GLY A CA 1
ATOM 2343 C C . GLY A 1 302 ? -10.645 -13.703 0.824 1.00 87.12 302 GLY A C 1
ATOM 2344 O O . GLY A 1 302 ? -9.632 -14.051 1.415 1.00 87.12 302 GLY A O 1
ATOM 2345 N N . ARG A 1 303 ? -11.259 -12.549 1.105 1.00 90.94 303 ARG A N 1
ATOM 2346 C CA . ARG A 1 303 ? -10.805 -11.616 2.143 1.00 90.94 303 ARG A CA 1
ATOM 2347 C C . ARG A 1 303 ? -11.790 -11.532 3.294 1.00 90.94 303 ARG A C 1
ATOM 2349 O O . ARG A 1 303 ? -13.000 -11.622 3.109 1.00 90.94 303 ARG A O 1
ATOM 2356 N N . ALA A 1 304 ? -11.261 -11.288 4.482 1.00 94.19 304 ALA A N 1
ATOM 2357 C CA . ALA A 1 304 ? -12.056 -11.052 5.673 1.00 94.19 304 ALA A CA 1
ATOM 2358 C C . ALA A 1 304 ? -11.506 -9.863 6.461 1.00 94.19 304 ALA A C 1
ATOM 2360 O O . ALA A 1 304 ? -10.311 -9.570 6.427 1.00 94.19 304 ALA A O 1
ATOM 2361 N N . VAL A 1 305 ? -12.385 -9.186 7.191 1.00 94.62 305 VAL A N 1
ATOM 2362 C CA . VAL A 1 305 ? -12.019 -8.174 8.181 1.00 94.62 305 VAL A CA 1
ATOM 2363 C C . VAL A 1 305 ? -12.076 -8.818 9.553 1.00 94.62 305 VAL A C 1
ATOM 2365 O O . VAL A 1 305 ? -13.129 -9.288 9.976 1.00 94.62 305 VAL A O 1
ATOM 2368 N N . VAL A 1 306 ? -10.949 -8.832 10.254 1.00 96.19 306 VAL A N 1
ATOM 2369 C CA . VAL A 1 306 ? -10.817 -9.338 11.619 1.00 96.19 306 VAL A CA 1
ATOM 2370 C C . VAL A 1 306 ? -10.941 -8.185 12.605 1.00 96.19 306 VAL A C 1
ATOM 2372 O O . VAL A 1 306 ? -10.280 -7.150 12.497 1.00 96.19 306 VAL A O 1
ATOM 2375 N N . ARG A 1 307 ? -11.794 -8.392 13.598 1.00 93.44 307 ARG A N 1
ATOM 2376 C CA . ARG A 1 307 ? -12.194 -7.438 14.624 1.00 93.44 307 ARG A CA 1
ATOM 2377 C C . ARG A 1 307 ? -11.823 -7.947 16.011 1.00 93.44 307 ARG A C 1
ATOM 2379 O O . ARG A 1 307 ? -11.803 -9.161 16.229 1.00 93.44 307 ARG A O 1
ATOM 2386 N N . PRO A 1 308 ? -11.629 -7.035 16.980 1.00 89.81 308 PRO A N 1
ATOM 2387 C CA . PRO A 1 308 ? -11.240 -7.404 18.335 1.00 89.81 308 PRO A CA 1
ATOM 2388 C C . PRO A 1 308 ? -12.291 -8.251 19.068 1.00 89.81 308 PRO A C 1
ATOM 2390 O O . PRO A 1 308 ? -11.935 -8.907 20.039 1.00 89.81 308 PRO A O 1
ATOM 2393 N N . GLY A 1 309 ? -13.559 -8.273 18.636 1.00 92.00 309 GLY A N 1
ATOM 2394 C CA . GLY A 1 309 ? -14.603 -9.102 19.251 1.00 92.00 309 GLY A CA 1
ATOM 2395 C C . GLY A 1 309 ? -14.729 -8.828 20.752 1.00 92.00 309 GLY A C 1
ATOM 2396 O O . GLY A 1 309 ? -15.002 -7.690 21.128 1.00 92.00 309 GLY A O 1
ATOM 2397 N N . LYS A 1 310 ? -14.519 -9.834 21.608 1.00 94.88 310 LYS A N 1
ATOM 2398 C CA . LYS A 1 310 ? -14.524 -9.664 23.079 1.00 94.88 310 LYS A CA 1
ATOM 2399 C C . LYS A 1 310 ? -13.137 -9.726 23.717 1.00 94.88 310 LYS A C 1
ATOM 2401 O O . LYS A 1 310 ? -12.990 -10.073 24.890 1.00 94.88 310 LYS A O 1
ATOM 2406 N N . SER A 1 311 ? -12.112 -9.419 22.928 1.00 94.25 311 SER A N 1
ATOM 2407 C CA . SER A 1 311 ? -10.724 -9.497 23.369 1.00 94.25 311 SER A CA 1
ATOM 2408 C C . SER A 1 311 ? -10.429 -8.547 24.528 1.00 94.25 311 SER A C 1
ATOM 2410 O O . SER A 1 311 ? -11.095 -7.528 24.735 1.00 94.25 311 SER A O 1
ATOM 2412 N N . ARG A 1 312 ? -9.369 -8.852 25.269 1.00 94.00 312 ARG A N 1
ATOM 2413 C CA . ARG A 1 312 ? -8.852 -8.017 26.348 1.00 94.00 312 ARG A CA 1
ATOM 2414 C C . ARG A 1 312 ? -7.348 -7.861 26.216 1.00 94.00 312 ARG A C 1
ATOM 2416 O O . ARG A 1 312 ? -6.627 -8.845 26.123 1.00 94.00 312 ARG A O 1
ATOM 2423 N N . ILE A 1 313 ? -6.877 -6.623 26.274 1.00 89.06 313 ILE A N 1
ATOM 2424 C CA . ILE A 1 313 ? -5.456 -6.280 26.279 1.00 89.06 313 ILE A CA 1
ATOM 2425 C C . ILE A 1 313 ? -5.135 -5.664 27.635 1.00 89.06 313 ILE A C 1
ATOM 2427 O O . ILE A 1 313 ? -5.760 -4.682 28.031 1.00 89.06 313 ILE A O 1
ATOM 2431 N N . THR A 1 314 ? -4.146 -6.215 28.325 1.00 87.56 314 THR A N 1
ATOM 2432 C CA . THR A 1 314 ? -3.609 -5.678 29.574 1.00 87.56 314 THR A CA 1
ATOM 2433 C C . THR A 1 314 ? -2.148 -5.313 29.364 1.00 87.56 314 THR A C 1
ATOM 2435 O O . THR A 1 314 ? -1.328 -6.179 29.072 1.00 87.56 314 THR A O 1
ATOM 2438 N N . VAL A 1 315 ? -1.811 -4.041 29.534 1.00 83.88 315 VAL A N 1
ATOM 2439 C CA . VAL A 1 315 ? -0.438 -3.531 29.460 1.00 83.88 315 VAL A CA 1
ATOM 2440 C C . VAL A 1 315 ? 0.078 -3.311 30.885 1.00 83.88 315 VAL A C 1
ATOM 2442 O O . VAL A 1 315 ? -0.663 -2.823 31.737 1.00 83.88 315 VAL A O 1
ATOM 2445 N N . PHE A 1 316 ? 1.327 -3.696 31.151 1.00 81.62 316 PHE A N 1
ATOM 2446 C CA . PHE A 1 316 ? 1.968 -3.759 32.475 1.00 81.62 316 PHE A CA 1
ATOM 2447 C C . PHE A 1 316 ? 1.142 -4.532 33.525 1.00 81.62 316 PHE A C 1
ATOM 2449 O O . PHE A 1 316 ? 0.817 -3.987 34.584 1.00 81.62 316 PHE A O 1
ATOM 2456 N N . PRO A 1 317 ? 0.776 -5.799 33.242 1.00 78.12 317 PRO A N 1
ATOM 2457 C CA . PRO A 1 317 ? -0.061 -6.597 34.136 1.00 78.12 317 PRO A CA 1
ATOM 2458 C C . PRO A 1 317 ? 0.586 -6.756 35.519 1.00 78.12 317 PRO A C 1
ATOM 2460 O O . PRO A 1 317 ? 1.752 -7.136 35.631 1.00 78.12 317 PRO A O 1
ATOM 2463 N N . GLY A 1 318 ? -0.177 -6.495 36.583 1.00 75.19 318 GLY A N 1
ATOM 2464 C CA . GLY A 1 318 ? 0.290 -6.619 37.968 1.00 75.19 318 GLY A CA 1
ATOM 2465 C C . GLY A 1 318 ? 1.111 -5.433 38.486 1.00 75.19 318 GLY A C 1
ATOM 2466 O O . GLY A 1 318 ? 1.475 -5.418 39.664 1.00 75.19 318 GLY A O 1
ATOM 2467 N N . GLU A 1 319 ? 1.373 -4.412 37.664 1.00 78.44 319 GLU A N 1
ATOM 2468 C CA . GLU A 1 319 ? 1.957 -3.153 38.126 1.00 78.44 319 GLU A CA 1
ATOM 2469 C C . GLU A 1 319 ? 0.841 -2.181 38.542 1.00 78.44 319 GLU A C 1
ATOM 2471 O O . GLU A 1 319 ? 0.385 -1.382 37.731 1.00 78.44 319 GLU A O 1
ATOM 2476 N N . GLU A 1 320 ? 0.424 -2.197 39.820 1.00 69.38 320 GLU A N 1
ATOM 2477 C CA . GLU A 1 320 ? -0.733 -1.427 40.348 1.00 69.38 320 GLU A CA 1
ATOM 2478 C C . GLU A 1 320 ? -0.800 0.051 39.921 1.00 69.38 320 GLU A C 1
ATOM 2480 O O . GLU A 1 320 ? -1.880 0.631 39.883 1.00 69.38 320 GLU A O 1
ATOM 2485 N N . ASN A 1 321 ? 0.343 0.674 39.622 1.00 71.19 321 ASN A N 1
ATOM 2486 C CA . ASN A 1 321 ? 0.450 2.090 39.268 1.00 71.19 321 ASN A CA 1
ATOM 2487 C C . ASN A 1 321 ? 0.679 2.372 37.774 1.00 71.19 321 ASN A C 1
ATOM 2489 O O . ASN A 1 321 ? 0.778 3.550 37.421 1.00 71.19 321 ASN A O 1
ATOM 2493 N N . LYS A 1 322 ? 0.813 1.331 36.940 1.00 72.25 322 LYS A N 1
ATOM 2494 C CA . LYS A 1 322 ? 1.032 1.419 35.483 1.00 72.25 322 LYS A CA 1
ATOM 2495 C C . LYS A 1 322 ? 0.098 0.538 34.659 1.00 72.25 322 LYS A C 1
ATOM 2497 O O . LYS A 1 322 ? 0.043 0.709 33.445 1.00 72.25 322 LYS A O 1
ATOM 2502 N N . GLU A 1 323 ? -0.623 -0.380 35.302 1.00 78.94 323 GLU A N 1
ATOM 2503 C CA . GLU A 1 323 ? -1.544 -1.279 34.623 1.00 78.94 323 GLU A CA 1
ATOM 2504 C C . GLU A 1 323 ? -2.594 -0.477 33.851 1.00 78.94 323 GLU A C 1
ATOM 2506 O O . GLU A 1 323 ? -3.168 0.506 34.344 1.00 78.94 323 GLU A O 1
ATOM 2511 N N . PHE A 1 324 ? -2.815 -0.916 32.622 1.00 82.81 324 PHE A N 1
ATOM 2512 C CA . PHE A 1 324 ? -3.775 -0.362 31.691 1.00 82.81 324 PHE A CA 1
ATOM 2513 C C . PHE A 1 324 ? -4.523 -1.509 31.023 1.00 82.81 324 PHE A C 1
ATOM 2515 O O . PHE A 1 324 ? -3.905 -2.484 30.598 1.00 82.81 324 PHE A O 1
ATOM 2522 N N . THR A 1 325 ? -5.846 -1.410 30.920 1.00 87.06 325 THR A N 1
ATOM 2523 C CA . THR A 1 325 ? -6.664 -2.459 30.307 1.00 87.06 325 THR A CA 1
ATOM 2524 C C . THR A 1 325 ? -7.583 -1.888 29.239 1.00 87.06 325 THR A C 1
ATOM 2526 O O . THR A 1 325 ? -8.340 -0.954 29.499 1.00 87.06 325 THR A O 1
ATOM 2529 N N . LEU A 1 326 ? -7.567 -2.518 28.066 1.00 88.50 326 LEU A N 1
ATOM 2530 C CA . LEU A 1 326 ? -8.563 -2.375 27.011 1.00 88.50 326 LEU A CA 1
ATOM 2531 C C . LEU A 1 326 ? -9.424 -3.635 27.003 1.00 88.50 326 LEU A C 1
ATOM 2533 O O . LEU A 1 326 ? -8.905 -4.733 26.823 1.00 88.50 326 LEU A O 1
ATOM 2537 N N . SER A 1 327 ? -10.726 -3.504 27.225 1.00 92.25 327 SER A N 1
ATOM 2538 C CA . SER A 1 327 ? -11.681 -4.612 27.113 1.00 92.25 327 SER A CA 1
ATOM 2539 C C . SER A 1 327 ? -12.671 -4.315 26.001 1.00 92.25 327 SER A C 1
ATOM 2541 O O . SER A 1 327 ? -13.409 -3.335 26.091 1.00 92.25 327 SER A O 1
ATOM 2543 N N . PHE A 1 328 ? -12.689 -5.154 24.976 1.00 92.19 328 PHE A N 1
ATOM 2544 C CA . PHE A 1 328 ? -13.581 -5.014 23.835 1.00 92.19 328 PHE A CA 1
ATOM 2545 C C . PHE A 1 328 ? -14.875 -5.807 24.066 1.00 92.19 328 PHE A C 1
ATOM 2547 O O . PHE A 1 328 ? -14.865 -6.860 24.700 1.00 92.19 328 PHE A O 1
ATOM 2554 N N . ASP A 1 329 ? -15.990 -5.281 23.572 1.00 91.44 329 ASP A N 1
ATOM 2555 C CA . ASP A 1 329 ? -17.258 -5.984 23.381 1.00 91.44 329 ASP A CA 1
ATOM 2556 C C . ASP A 1 329 ? -17.846 -5.526 22.041 1.00 91.44 329 ASP A C 1
ATOM 2558 O O . ASP A 1 329 ? -18.560 -4.522 21.940 1.00 91.44 329 ASP A O 1
ATOM 2562 N N . GLY A 1 330 ? -17.416 -6.202 20.975 1.00 87.88 330 GLY A N 1
ATOM 2563 C CA . GLY A 1 330 ? -17.667 -5.783 19.602 1.00 87.88 330 GLY A CA 1
ATOM 2564 C C . GLY A 1 330 ? -17.010 -4.434 19.309 1.00 87.88 330 GLY A C 1
ATOM 2565 O O . GLY A 1 330 ? -15.787 -4.318 19.318 1.00 87.88 330 GLY A O 1
ATOM 2566 N N . ASP A 1 331 ? -17.835 -3.422 19.041 1.00 86.12 331 ASP A N 1
ATOM 2567 C CA . ASP A 1 331 ? -17.409 -2.044 18.752 1.00 86.12 331 ASP A CA 1
ATOM 2568 C C . ASP A 1 331 ? -17.216 -1.179 19.996 1.00 86.12 331 ASP A C 1
ATOM 2570 O O . ASP A 1 331 ? -16.844 -0.011 19.900 1.00 86.12 331 ASP A O 1
ATOM 2574 N N . THR A 1 332 ? -17.498 -1.714 21.180 1.00 89.81 332 THR A N 1
ATOM 2575 C CA . THR A 1 332 ? -17.322 -0.960 22.419 1.00 89.81 332 THR A CA 1
ATOM 2576 C C . THR A 1 332 ? -15.996 -1.336 23.060 1.00 89.81 332 THR A C 1
ATOM 2578 O O . THR A 1 332 ? -15.792 -2.476 23.462 1.00 89.81 332 THR A O 1
ATOM 2581 N N . MET A 1 333 ? -15.092 -0.370 23.181 1.00 90.06 333 MET A N 1
ATOM 2582 C CA . MET A 1 333 ? -13.826 -0.485 23.889 1.00 90.06 333 MET A CA 1
ATOM 2583 C C . MET A 1 333 ? -13.940 0.190 25.254 1.00 90.06 333 MET A C 1
ATOM 2585 O O . MET A 1 333 ? -14.067 1.407 25.360 1.00 90.06 333 MET A O 1
ATOM 2589 N N . ASN A 1 334 ? -13.848 -0.600 26.316 1.00 89.44 334 ASN A N 1
ATOM 2590 C CA . ASN A 1 334 ? -13.757 -0.104 27.679 1.00 89.44 334 ASN A CA 1
ATOM 2591 C C . ASN A 1 334 ? -12.289 0.049 28.073 1.00 89.44 334 ASN A C 1
ATOM 2593 O O . ASN A 1 334 ? -11.532 -0.922 28.101 1.00 89.44 334 ASN A O 1
ATOM 2597 N N . VAL A 1 335 ? -11.908 1.276 28.392 1.00 84.81 335 VAL A N 1
ATOM 2598 C CA . VAL A 1 335 ? -10.574 1.671 28.823 1.00 84.81 335 VAL A CA 1
ATOM 2599 C C . VAL A 1 335 ? -10.567 1.794 30.336 1.00 84.81 335 VAL A C 1
ATOM 2601 O O . VAL A 1 335 ? -11.407 2.489 30.902 1.00 84.81 335 VAL A O 1
ATOM 2604 N N . LYS A 1 336 ? -9.610 1.146 30.996 1.00 84.50 336 LYS A N 1
ATOM 2605 C CA . LYS A 1 336 ? -9.355 1.292 32.430 1.00 84.50 336 LYS A CA 1
ATOM 2606 C C . LYS A 1 336 ? -7.892 1.638 32.650 1.00 84.50 336 LYS A C 1
ATOM 2608 O O . LYS A 1 336 ? -7.014 0.933 32.155 1.00 84.50 336 LYS A O 1
ATOM 2613 N N . THR A 1 337 ? -7.629 2.686 33.424 1.00 78.12 337 THR A N 1
ATOM 2614 C CA . THR A 1 337 ? -6.262 3.076 33.790 1.00 78.12 337 THR A CA 1
ATOM 2615 C C . THR A 1 337 ? -6.049 2.969 35.299 1.00 78.12 337 THR A C 1
ATOM 2617 O O . THR A 1 337 ? -6.983 3.067 36.093 1.00 78.12 337 THR A O 1
ATOM 2620 N N . SER A 1 338 ? -4.796 2.796 35.707 1.00 70.12 338 SER A N 1
ATOM 2621 C CA . SER A 1 338 ? -4.366 2.827 37.111 1.00 70.12 338 SER A CA 1
ATOM 2622 C C . SER A 1 338 ? -4.169 4.250 37.667 1.00 70.12 338 SER A C 1
ATOM 2624 O O . SER A 1 338 ? -3.661 4.422 38.780 1.00 70.12 338 SER A O 1
ATOM 2626 N N . ALA A 1 339 ? -4.556 5.294 36.918 1.00 62.34 339 ALA A N 1
ATOM 2627 C CA . ALA A 1 339 ? -4.356 6.683 37.327 1.00 62.34 339 ALA A CA 1
ATOM 2628 C C . ALA A 1 339 ? -5.151 7.051 38.588 1.00 62.34 339 ALA A C 1
ATOM 2630 O O . ALA A 1 339 ? -4.581 7.610 39.536 1.00 62.34 339 ALA A O 1
ATOM 2631 N N . SER A 1 340 ? -6.425 6.654 38.626 1.00 62.22 340 SER A N 1
ATOM 2632 C CA . SER A 1 340 ? -7.334 6.775 39.767 1.00 62.22 340 SER A CA 1
ATOM 2633 C C . SER A 1 340 ? -8.283 5.564 39.816 1.00 62.22 340 SER A C 1
ATOM 2635 O O . SER A 1 340 ? -8.423 4.839 38.831 1.00 62.22 340 SER A O 1
ATOM 2637 N N . ARG A 1 341 ? -8.911 5.296 40.974 1.00 56.88 341 ARG A N 1
ATOM 2638 C CA . ARG A 1 341 ? -9.727 4.079 41.195 1.00 56.88 341 ARG A CA 1
ATOM 2639 C C . ARG A 1 341 ? -10.934 3.948 40.256 1.00 56.88 341 ARG A C 1
ATOM 2641 O O . ARG A 1 341 ? -11.355 2.821 40.013 1.00 56.88 341 ARG A O 1
ATOM 2648 N N . ASP A 1 342 ? -11.421 5.065 39.717 1.00 63.97 342 ASP A N 1
ATOM 2649 C CA . ASP A 1 342 ? -12.637 5.146 38.902 1.00 63.97 342 ASP A CA 1
ATOM 2650 C C . ASP A 1 342 ? -12.365 5.701 37.489 1.00 63.97 342 ASP A C 1
ATOM 2652 O O . ASP A 1 342 ? -13.293 6.111 36.795 1.00 63.97 342 ASP A O 1
ATOM 2656 N N . ASN A 1 343 ? -11.100 5.726 37.039 1.00 70.31 343 ASN A N 1
ATOM 2657 C CA . ASN A 1 343 ? -10.761 6.251 35.717 1.00 70.31 343 ASN A CA 1
ATOM 2658 C C . ASN A 1 343 ? -11.025 5.225 34.605 1.00 70.31 343 ASN A C 1
ATOM 2660 O O . ASN A 1 343 ? -10.123 4.512 34.143 1.00 70.31 343 ASN A O 1
ATOM 2664 N N . THR A 1 344 ? -12.292 5.148 34.205 1.00 76.31 344 THR A N 1
ATOM 2665 C CA . THR A 1 344 ? -12.770 4.304 33.111 1.00 76.31 344 THR A CA 1
ATOM 2666 C C . THR A 1 344 ? -13.491 5.121 32.051 1.00 76.31 344 THR A C 1
ATOM 2668 O O . THR A 1 344 ? -14.342 5.938 32.394 1.00 76.31 344 THR A O 1
ATOM 2671 N N . ALA A 1 345 ? -13.237 4.827 30.778 1.00 82.44 345 ALA A N 1
ATOM 2672 C CA . ALA A 1 345 ? -14.044 5.324 29.666 1.00 82.44 345 ALA A CA 1
ATOM 2673 C C . ALA A 1 345 ? -14.563 4.175 28.814 1.00 82.44 345 ALA A C 1
ATOM 2675 O O . ALA A 1 345 ? -13.939 3.121 28.716 1.00 82.44 345 ALA A O 1
ATOM 2676 N N . SER A 1 346 ? -15.706 4.402 28.183 1.00 86.19 346 SER A N 1
ATOM 2677 C CA . SER A 1 346 ? -16.269 3.503 27.187 1.00 86.19 346 SER A CA 1
ATOM 2678 C C . SER A 1 346 ? -16.297 4.241 25.858 1.00 86.19 346 SER A C 1
ATOM 2680 O O . SER A 1 346 ? -16.862 5.329 25.768 1.00 86.19 346 SER A O 1
ATOM 2682 N N . VAL A 1 347 ? -15.646 3.665 24.855 1.00 85.62 347 VAL A N 1
ATOM 2683 C CA . VAL A 1 347 ? -15.501 4.227 23.515 1.00 85.62 347 VAL A CA 1
ATOM 2684 C C . VAL A 1 347 ? -16.222 3.318 22.540 1.00 85.62 347 VAL A C 1
ATOM 2686 O O . VAL A 1 347 ? -15.872 2.149 22.416 1.00 85.62 347 VAL A O 1
ATOM 2689 N N . ASN A 1 348 ? -17.194 3.842 21.808 1.00 87.50 348 ASN A N 1
ATOM 2690 C CA . ASN A 1 348 ? -17.739 3.152 20.650 1.00 87.50 348 ASN A CA 1
ATOM 2691 C C . ASN A 1 348 ? -16.912 3.535 19.413 1.00 87.50 348 ASN A C 1
ATOM 2693 O O . ASN A 1 348 ? -17.037 4.654 18.912 1.00 87.50 348 ASN A O 1
ATOM 2697 N N . ILE A 1 349 ? -16.059 2.617 18.946 1.00 83.00 349 ILE A N 1
ATOM 2698 C CA . ILE A 1 349 ? -15.091 2.864 17.861 1.00 83.00 349 ILE A CA 1
ATOM 2699 C C . ILE A 1 349 ? -15.746 2.962 16.481 1.00 83.00 349 ILE A C 1
ATOM 2701 O O . ILE A 1 349 ? -15.147 3.491 15.549 1.00 83.00 349 ILE A O 1
ATOM 2705 N N . SER A 1 350 ? -16.977 2.470 16.343 1.00 84.94 350 SER A N 1
ATOM 2706 C CA . SER A 1 350 ? -17.694 2.422 15.071 1.00 84.94 350 SER A CA 1
ATOM 2707 C C . SER A 1 350 ? -18.908 3.350 15.037 1.00 84.94 350 SER A C 1
ATOM 2709 O O . SER A 1 350 ? -19.683 3.311 14.082 1.00 84.94 350 SER A O 1
ATOM 2711 N N . ARG A 1 351 ? -19.087 4.190 16.069 1.00 84.88 351 ARG A N 1
ATOM 2712 C CA . ARG A 1 351 ? -20.262 5.053 16.280 1.00 84.88 351 ARG A CA 1
ATOM 2713 C C . ARG A 1 351 ? -20.636 5.878 15.055 1.00 84.88 351 ARG A C 1
ATOM 2715 O O . ARG A 1 351 ? -21.816 6.099 14.801 1.00 84.88 351 ARG A O 1
ATOM 2722 N N . GLN A 1 352 ? -19.627 6.340 14.327 1.00 82.38 352 GLN A N 1
ATOM 2723 C CA . GLN A 1 352 ? -19.791 7.238 13.191 1.00 82.38 352 GLN A CA 1
ATOM 2724 C C . GLN A 1 352 ? -19.869 6.519 11.838 1.00 82.38 352 GLN A C 1
ATOM 2726 O O . GLN A 1 352 ? -19.939 7.195 10.814 1.00 82.38 352 GLN A O 1
ATOM 2731 N N . LEU A 1 353 ? -19.875 5.182 11.811 1.00 85.38 353 LEU A N 1
ATOM 2732 C CA . LEU A 1 353 ? -19.811 4.382 10.586 1.00 85.38 353 LEU A CA 1
ATOM 2733 C C . LEU A 1 353 ? -21.171 3.786 10.203 1.00 85.38 353 LEU A C 1
ATOM 2735 O O . LEU A 1 353 ? -21.917 3.304 11.052 1.00 85.38 353 LEU A O 1
ATOM 2739 N N . ALA A 1 354 ? -21.471 3.789 8.904 1.00 85.25 354 ALA A N 1
ATOM 2740 C CA . ALA A 1 354 ? -22.621 3.105 8.309 1.00 85.25 354 ALA A CA 1
ATOM 2741 C C . ALA A 1 354 ? -22.344 1.617 8.018 1.00 85.25 354 ALA A C 1
ATOM 2743 O O . ALA A 1 354 ? -23.280 0.825 7.949 1.00 85.25 354 ALA A O 1
ATOM 2744 N N . ASN A 1 355 ? -21.069 1.244 7.881 1.00 85.88 355 ASN A N 1
ATOM 2745 C CA . ASN A 1 355 ? -20.577 -0.113 7.620 1.00 85.88 355 ASN A CA 1
ATOM 2746 C C . ASN A 1 355 ? -19.525 -0.543 8.675 1.00 85.88 355 ASN A C 1
ATOM 2748 O O . ASN A 1 355 ? -18.361 -0.801 8.345 1.00 85.88 355 ASN A O 1
ATOM 2752 N N . PRO A 1 356 ? -19.889 -0.571 9.974 1.00 86.31 356 PRO A N 1
ATOM 2753 C CA . PRO A 1 356 ? -18.960 -0.831 11.081 1.00 86.31 356 PRO A CA 1
ATOM 2754 C C . PRO A 1 356 ? -18.256 -2.197 10.999 1.00 86.31 356 PRO A C 1
ATOM 2756 O O . PRO A 1 356 ? -17.150 -2.365 11.512 1.00 86.31 356 PRO A O 1
ATOM 2759 N N . GLU A 1 357 ? -18.855 -3.172 10.318 1.00 85.06 357 GLU A N 1
ATOM 2760 C CA . GLU A 1 357 ? -18.289 -4.498 10.078 1.00 85.06 357 GLU A CA 1
ATOM 2761 C C . GLU A 1 357 ? -17.006 -4.477 9.238 1.00 85.06 357 GLU A C 1
ATOM 2763 O O . GLU A 1 357 ? -16.223 -5.425 9.311 1.00 85.06 357 GLU A O 1
ATOM 2768 N N . ARG A 1 358 ? -16.765 -3.394 8.487 1.00 86.19 358 ARG A N 1
ATOM 2769 C CA . ARG A 1 358 ? -15.527 -3.184 7.730 1.00 86.19 358 ARG A CA 1
ATOM 2770 C C . ARG A 1 358 ? -14.400 -2.577 8.554 1.00 86.19 358 ARG A C 1
ATOM 2772 O O . ARG A 1 358 ? -13.265 -2.577 8.093 1.00 86.19 358 ARG A O 1
ATOM 2779 N N . LEU A 1 359 ? -14.652 -2.082 9.763 1.00 87.00 359 LEU A N 1
ATOM 2780 C CA . LEU A 1 359 ? -13.588 -1.573 10.627 1.00 87.00 359 LEU A 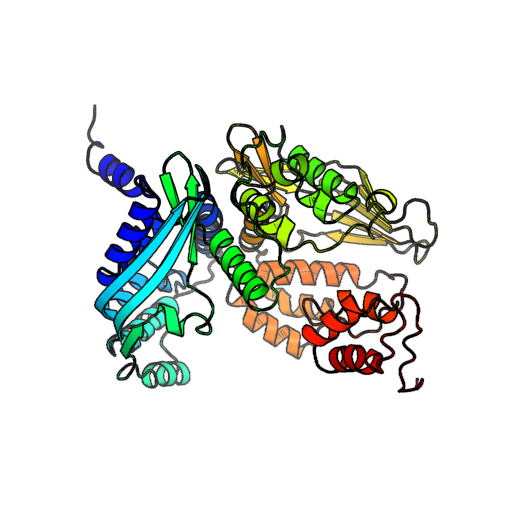CA 1
ATOM 2781 C C . LEU A 1 359 ? -12.808 -2.745 11.241 1.00 87.00 359 LEU A C 1
ATOM 2783 O O . LEU A 1 359 ? -13.329 -3.449 12.103 1.00 87.00 359 LEU A O 1
ATOM 2787 N N . GLY A 1 360 ? -11.558 -2.945 10.821 1.00 88.94 360 GLY A N 1
ATOM 2788 C CA . GLY A 1 360 ? -10.688 -3.992 11.359 1.00 88.94 360 GLY A CA 1
ATOM 2789 C C . GLY A 1 360 ? -9.460 -4.267 10.494 1.00 88.94 360 GLY A C 1
ATOM 2790 O O . GLY A 1 360 ? -9.162 -3.522 9.560 1.00 88.94 360 GLY A O 1
ATOM 2791 N N . VAL A 1 361 ? -8.748 -5.345 10.823 1.00 93.38 361 VAL A N 1
ATOM 2792 C CA . VAL A 1 361 ? -7.553 -5.804 10.100 1.00 93.38 361 VAL A CA 1
ATOM 2793 C C . VAL A 1 361 ? -7.980 -6.682 8.933 1.00 93.38 361 VAL A C 1
ATOM 2795 O O . VAL A 1 361 ? -8.699 -7.658 9.128 1.00 93.38 361 VAL A O 1
ATOM 2798 N N . VAL A 1 362 ? -7.528 -6.359 7.726 1.00 93.12 362 VAL A N 1
ATOM 2799 C CA . VAL A 1 362 ? -7.802 -7.177 6.543 1.00 93.12 362 VAL A CA 1
ATOM 2800 C C . VAL A 1 362 ? -6.859 -8.368 6.504 1.00 93.12 362 VAL A C 1
ATOM 2802 O O . VAL A 1 362 ? -5.643 -8.238 6.668 1.00 93.12 362 VAL A O 1
ATOM 2805 N N . VAL A 1 363 ? -7.443 -9.529 6.242 1.00 96.12 363 VAL A N 1
ATOM 2806 C CA . VAL A 1 363 ? -6.732 -10.763 5.936 1.00 96.12 363 VAL A CA 1
ATOM 2807 C C . VAL A 1 363 ? -7.202 -11.329 4.603 1.00 96.12 363 VAL A C 1
ATOM 2809 O O . VAL A 1 363 ? -8.351 -11.139 4.201 1.00 96.12 363 VAL A O 1
ATOM 2812 N N . GLU A 1 364 ? -6.315 -12.047 3.933 1.00 93.56 364 GLU A N 1
ATOM 2813 C CA . GLU A 1 364 ? -6.501 -12.565 2.584 1.00 93.56 364 GLU A CA 1
ATOM 2814 C C . GLU A 1 364 ? -6.201 -14.063 2.576 1.00 93.56 364 GLU A C 1
ATOM 2816 O O . GLU A 1 364 ? -5.223 -14.517 3.178 1.00 93.56 364 GLU A O 1
ATOM 2821 N N . ASN A 1 365 ? -7.061 -14.838 1.923 1.00 92.38 365 ASN A N 1
ATOM 2822 C CA . ASN A 1 365 ? -6.890 -16.267 1.752 1.00 92.38 365 ASN A CA 1
ATOM 2823 C C . ASN A 1 365 ? -6.175 -16.548 0.434 1.00 92.38 365 ASN A C 1
ATOM 2825 O O . ASN A 1 365 ? -6.691 -16.239 -0.642 1.00 92.38 365 ASN A O 1
ATOM 2829 N N . ARG A 1 366 ? -5.018 -17.203 0.515 1.00 84.44 366 ARG A N 1
ATOM 2830 C CA . ARG A 1 366 ? -4.273 -17.680 -0.644 1.00 84.44 366 ARG A CA 1
ATOM 2831 C C . ARG A 1 366 ? -3.999 -19.168 -0.491 1.00 84.44 366 ARG A C 1
ATOM 2833 O O . ARG A 1 366 ? -3.457 -19.608 0.514 1.00 84.44 366 ARG A O 1
ATOM 2840 N N . HIS A 1 367 ? -4.384 -19.955 -1.494 1.00 82.69 367 HIS A N 1
ATOM 2841 C CA . HIS A 1 367 ? -4.164 -21.410 -1.528 1.00 82.69 367 HIS A CA 1
ATOM 2842 C C . HIS A 1 367 ? -4.621 -22.165 -0.257 1.00 82.69 367 HIS A C 1
ATOM 2844 O O . HIS A 1 367 ? -4.082 -23.221 0.062 1.00 82.69 367 HIS A O 1
ATOM 2850 N N . GLY A 1 368 ? -5.641 -21.658 0.448 1.00 84.88 368 GLY A N 1
ATOM 2851 C CA . GLY A 1 368 ? -6.170 -22.258 1.677 1.00 84.88 368 GLY A CA 1
ATOM 2852 C C . GLY A 1 368 ? -5.578 -21.705 2.979 1.00 84.88 368 GLY A C 1
ATOM 2853 O O . GLY A 1 368 ? -6.085 -22.055 4.043 1.00 84.88 368 GLY A O 1
ATOM 2854 N N . GLY A 1 369 ? -4.579 -20.824 2.901 1.00 95.31 369 GLY A N 1
ATOM 2855 C CA . GLY A 1 369 ? -3.948 -20.140 4.029 1.00 95.31 369 GLY A CA 1
ATOM 2856 C C . GLY A 1 369 ? -4.398 -18.695 4.191 1.00 95.31 369 GLY A C 1
ATOM 2857 O O . GLY A 1 369 ? -4.533 -17.983 3.201 1.00 95.31 369 GLY A O 1
ATOM 2858 N N . TRP A 1 370 ? -4.606 -18.242 5.427 1.00 97.38 370 TRP A N 1
ATOM 2859 C CA . TRP A 1 370 ? -4.935 -16.848 5.735 1.00 97.38 370 TRP A CA 1
ATOM 2860 C C . TRP A 1 370 ? -3.694 -16.034 6.093 1.00 97.38 370 TRP A C 1
ATOM 2862 O O . TRP A 1 370 ? -2.864 -16.468 6.895 1.00 97.38 370 TRP A O 1
ATOM 2872 N N . HIS A 1 371 ? -3.608 -14.826 5.541 1.00 96.69 371 HIS A N 1
ATOM 2873 C CA . HIS A 1 371 ? -2.489 -13.911 5.731 1.00 96.69 371 HIS A CA 1
ATOM 2874 C C . HIS A 1 371 ? -2.976 -12.486 6.006 1.00 96.69 371 HIS A C 1
ATOM 2876 O O . HIS A 1 371 ? -3.961 -12.045 5.430 1.00 96.69 371 HIS A O 1
ATOM 2882 N N . VAL A 1 372 ? -2.287 -11.750 6.871 1.00 96.56 372 VAL A N 1
ATOM 2883 C CA . VAL A 1 372 ? -2.573 -10.351 7.204 1.00 96.56 372 VAL A CA 1
ATOM 2884 C C . VAL A 1 372 ? -2.057 -9.425 6.109 1.00 96.56 372 VAL A C 1
ATOM 2886 O O . VAL A 1 372 ? -0.876 -9.473 5.769 1.00 96.56 372 VAL A O 1
ATOM 2889 N N . SER A 1 373 ? -2.929 -8.538 5.626 1.00 92.94 373 SER A N 1
ATOM 2890 C CA . SER A 1 373 ? -2.612 -7.537 4.605 1.00 92.94 373 SER A CA 1
ATOM 2891 C C . SER A 1 373 ? -2.617 -6.139 5.201 1.00 92.94 373 SER A C 1
ATOM 2893 O O . SER A 1 373 ? -3.662 -5.585 5.557 1.00 92.94 373 SER A O 1
ATOM 2895 N N . THR A 1 374 ? -1.427 -5.554 5.357 1.00 85.38 374 THR A N 1
ATOM 2896 C CA . THR A 1 374 ? -1.282 -4.193 5.889 1.00 85.38 374 THR A CA 1
ATOM 2897 C C . THR A 1 374 ? -1.747 -3.167 4.864 1.00 85.38 374 THR A C 1
ATOM 2899 O O . THR A 1 374 ? -2.501 -2.259 5.217 1.00 85.38 374 THR A O 1
ATOM 2902 N N . SER A 1 375 ? -1.365 -3.333 3.597 1.00 77.00 375 SER A N 1
ATOM 2903 C CA . SER A 1 375 ? -1.853 -2.506 2.495 1.00 77.00 375 SER A CA 1
ATOM 2904 C C . SER A 1 375 ? -3.366 -2.651 2.340 1.00 77.00 375 SER A C 1
ATOM 2906 O O . SER A 1 375 ? -4.062 -1.639 2.318 1.00 77.00 375 SER A O 1
ATOM 2908 N N . GLY A 1 376 ? -3.895 -3.878 2.378 1.00 81.75 376 GLY A N 1
ATOM 2909 C CA . GLY A 1 376 ? -5.330 -4.155 2.383 1.00 81.75 376 GLY A CA 1
ATOM 2910 C C . GLY A 1 376 ? -6.055 -3.503 3.551 1.00 81.75 376 GLY A C 1
ATOM 2911 O O . GLY A 1 376 ? -7.124 -2.934 3.359 1.00 81.75 376 GLY A O 1
ATOM 2912 N N . THR A 1 377 ? -5.457 -3.493 4.744 1.00 83.38 377 THR A N 1
ATOM 2913 C CA . THR A 1 377 ? -6.024 -2.822 5.924 1.00 83.38 377 THR A CA 1
ATOM 2914 C C . THR A 1 377 ? -6.086 -1.306 5.737 1.00 83.38 377 THR A C 1
ATOM 2916 O O . THR A 1 377 ? -7.147 -0.714 5.934 1.00 83.38 377 THR A O 1
ATOM 2919 N N . ILE A 1 378 ? -4.981 -0.675 5.319 1.00 72.75 378 ILE A N 1
ATOM 2920 C CA . ILE A 1 378 ? -4.920 0.772 5.035 1.00 72.75 378 ILE A CA 1
ATOM 2921 C C . ILE A 1 378 ? -5.971 1.146 3.996 1.00 72.75 378 ILE A C 1
ATOM 2923 O O . ILE A 1 378 ? -6.701 2.123 4.133 1.00 72.75 378 ILE A O 1
ATOM 2927 N N . VAL A 1 379 ? -6.059 0.341 2.951 1.00 72.62 379 VAL A N 1
ATOM 2928 C CA . VAL A 1 379 ? -6.933 0.593 1.822 1.00 72.62 379 VAL A CA 1
ATOM 2929 C C . VAL A 1 379 ? -8.410 0.363 2.190 1.00 72.62 379 VAL A C 1
ATOM 2931 O O . VAL A 1 379 ? -9.273 1.166 1.836 1.00 72.62 379 VAL A O 1
ATOM 2934 N N . ASN A 1 380 ? -8.703 -0.628 3.032 1.00 79.44 380 ASN A N 1
ATOM 2935 C CA . ASN A 1 380 ? -10.030 -0.865 3.593 1.00 79.44 380 ASN A CA 1
ATOM 2936 C C . ASN A 1 380 ? -10.516 0.269 4.515 1.00 79.44 380 ASN A C 1
ATOM 2938 O O . ASN A 1 380 ? -11.718 0.537 4.541 1.00 79.44 380 ASN A O 1
ATOM 2942 N N . VAL A 1 381 ? -9.618 0.993 5.195 1.00 72.81 381 VAL A N 1
ATOM 2943 C CA . VAL A 1 381 ? -9.972 2.197 5.976 1.00 72.81 381 VAL A CA 1
ATOM 2944 C C . VAL A 1 381 ? -10.585 3.292 5.090 1.00 72.81 381 VAL A C 1
ATOM 2946 O O . VAL A 1 381 ? -11.529 3.957 5.512 1.00 72.81 381 VAL A O 1
ATOM 2949 N N . PHE A 1 382 ? -10.139 3.435 3.838 1.00 66.62 382 PHE A N 1
ATOM 2950 C CA . PHE A 1 382 ? -10.754 4.359 2.869 1.00 66.62 382 PHE A CA 1
ATOM 2951 C C . PHE A 1 382 ? -12.082 3.847 2.291 1.00 66.62 382 PHE A C 1
ATOM 2953 O O . PHE A 1 382 ? -12.819 4.604 1.665 1.00 66.62 382 PHE A O 1
ATOM 2960 N N . SER A 1 383 ? -12.394 2.571 2.514 1.00 71.12 383 SER A N 1
ATOM 2961 C CA . SER A 1 383 ? -13.647 1.924 2.116 1.00 71.12 383 SER A CA 1
ATOM 2962 C C . SER A 1 383 ? -14.757 2.068 3.177 1.00 71.12 383 SER A C 1
ATOM 2964 O O . SER A 1 383 ? -15.902 1.651 2.966 1.00 71.12 383 SER A O 1
ATOM 2966 N N . LEU A 1 384 ? -14.422 2.646 4.337 1.00 78.38 384 LEU A N 1
ATOM 2967 C CA . LEU A 1 384 ? -15.373 2.953 5.397 1.00 78.38 384 LEU A CA 1
ATOM 2968 C C . LEU A 1 384 ? -16.335 4.055 4.948 1.00 78.38 384 LEU A C 1
ATOM 2970 O O . LEU A 1 384 ? -15.956 5.015 4.279 1.00 78.38 384 LEU A O 1
ATOM 2974 N N . GLN A 1 385 ? -17.592 3.917 5.352 1.00 80.19 385 GLN A N 1
ATOM 2975 C CA . GLN A 1 385 ? -18.667 4.840 5.036 1.00 80.19 385 GLN A CA 1
ATOM 2976 C C . GLN A 1 385 ? -19.107 5.550 6.315 1.00 80.19 385 GLN A C 1
ATOM 2978 O O . GLN A 1 385 ? -19.440 4.885 7.301 1.00 80.19 385 GLN A O 1
ATOM 2983 N N . PRO A 1 386 ? -19.139 6.889 6.322 1.00 76.50 386 PRO A N 1
ATOM 2984 C CA . PRO A 1 386 ? -19.628 7.634 7.464 1.00 76.50 38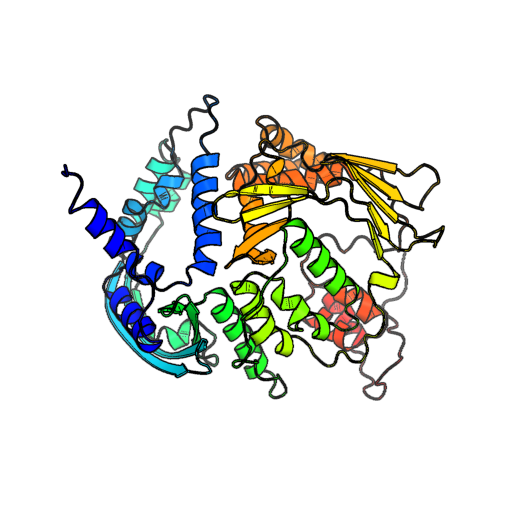6 PRO A CA 1
ATOM 2985 C C . PRO A 1 386 ? -21.160 7.557 7.505 1.00 76.50 386 PRO A C 1
ATOM 2987 O O . PRO A 1 386 ? -21.823 7.482 6.469 1.00 76.50 386 PRO A O 1
ATOM 2990 N N . SER A 1 387 ? -21.748 7.602 8.698 1.00 81.19 387 SER A N 1
ATOM 2991 C CA . SER A 1 387 ? -23.201 7.745 8.832 1.00 81.19 387 SER A CA 1
ATOM 2992 C C . SER A 1 387 ? -23.660 9.123 8.331 1.00 81.19 387 SER A C 1
ATOM 2994 O O . SER A 1 387 ? -22.903 10.093 8.390 1.00 81.19 387 SER A O 1
ATOM 2996 N N . GLU A 1 388 ? -24.913 9.236 7.868 1.00 69.19 388 GLU A N 1
ATOM 2997 C CA . GLU A 1 388 ? -25.434 10.459 7.222 1.00 69.19 388 GLU A CA 1
ATOM 2998 C C . GLU A 1 388 ? -25.243 11.741 8.050 1.00 69.19 388 GLU A C 1
ATOM 3000 O O . GLU A 1 388 ? -25.074 12.815 7.482 1.00 69.19 388 GLU A O 1
ATOM 3005 N N . ARG A 1 389 ? -25.250 11.640 9.386 1.00 74.56 389 ARG A N 1
ATOM 3006 C CA . ARG A 1 389 ? -25.100 12.791 10.295 1.00 74.56 389 ARG A CA 1
ATOM 3007 C C . ARG A 1 389 ? -23.659 13.071 10.708 1.00 74.56 389 ARG A C 1
ATOM 3009 O O . ARG A 1 389 ? -23.371 14.164 11.180 1.00 74.56 389 ARG A O 1
ATOM 3016 N N . ALA A 1 390 ? -22.761 12.105 10.548 1.00 76.75 390 ALA A N 1
ATOM 3017 C CA . ALA A 1 390 ? -21.422 12.202 11.112 1.00 76.75 390 ALA A CA 1
ATOM 3018 C C . ALA A 1 390 ? -20.539 13.216 10.372 1.00 76.75 390 ALA A C 1
ATOM 3020 O O . ALA A 1 390 ? -19.752 13.920 10.996 1.00 76.75 390 ALA A O 1
ATOM 3021 N N . LEU A 1 391 ? -20.711 13.340 9.051 1.00 75.25 391 LEU A N 1
ATOM 3022 C CA . LEU A 1 391 ? -20.002 14.350 8.260 1.00 75.25 391 LEU A CA 1
ATOM 3023 C C . LEU A 1 391 ? -20.478 15.774 8.571 1.00 75.25 391 LEU A C 1
ATOM 3025 O O . LEU A 1 391 ? -19.654 16.682 8.639 1.00 75.25 391 LEU A O 1
ATOM 3029 N N . ASP A 1 392 ? -21.781 15.958 8.801 1.00 77.56 392 ASP A N 1
ATOM 3030 C CA . ASP A 1 392 ? -22.360 17.266 9.134 1.00 77.56 392 ASP A CA 1
ATOM 3031 C C . ASP A 1 392 ? -21.899 17.748 10.532 1.00 77.56 392 ASP A C 1
ATOM 3033 O O . ASP A 1 392 ? -21.814 18.950 10.785 1.00 77.56 392 ASP A O 1
ATOM 3037 N N . ASP A 1 393 ? -21.545 16.818 11.426 1.00 82.44 393 ASP A N 1
ATOM 3038 C CA . ASP A 1 393 ? -21.044 17.103 12.775 1.00 82.44 393 ASP A CA 1
ATOM 3039 C C . ASP A 1 393 ? -19.500 17.100 12.879 1.00 82.44 393 ASP A C 1
ATOM 3041 O O . ASP A 1 393 ? -18.971 17.339 13.966 1.00 82.44 393 ASP A O 1
ATOM 3045 N N . LEU A 1 394 ? -18.752 16.889 11.782 1.00 77.44 394 LEU A N 1
ATOM 3046 C CA . LEU A 1 394 ? -17.287 16.723 11.816 1.00 77.44 394 LEU A CA 1
ATOM 3047 C C . LEU A 1 394 ? -16.563 17.899 12.488 1.00 77.44 394 LEU A C 1
ATOM 3049 O O . LEU A 1 394 ? -15.699 17.675 13.329 1.00 77.44 394 LEU A O 1
ATOM 3053 N N . SER A 1 395 ? -16.934 19.145 12.180 1.00 78.06 395 SER A N 1
ATOM 3054 C CA . SER A 1 395 ? -16.346 20.328 12.832 1.00 78.06 395 SER A CA 1
ATOM 3055 C C . SER A 1 395 ? -16.537 20.293 14.353 1.00 78.06 395 SER A C 1
ATOM 3057 O O . SER A 1 395 ? -15.591 20.566 15.086 1.00 78.06 395 SER A O 1
ATOM 3059 N N . ARG A 1 396 ? -17.710 19.868 14.839 1.00 82.25 396 ARG A N 1
ATOM 3060 C CA . ARG A 1 396 ? -17.977 19.726 16.278 1.00 82.25 396 ARG A CA 1
ATOM 3061 C C . ARG A 1 396 ? -17.159 18.591 16.895 1.00 82.25 396 ARG A C 1
ATOM 3063 O O . ARG A 1 396 ? -16.650 18.741 17.996 1.00 82.25 396 ARG A O 1
ATOM 3070 N N . ILE A 1 397 ? -17.002 17.478 16.178 1.00 77.44 397 ILE A N 1
ATOM 3071 C CA . ILE A 1 397 ? -16.192 16.334 16.624 1.00 77.44 397 ILE A CA 1
ATOM 3072 C C . ILE A 1 397 ? -14.709 16.725 16.736 1.00 77.44 397 ILE A C 1
ATOM 3074 O O . ILE A 1 397 ? -14.040 16.338 17.691 1.00 77.44 397 ILE A O 1
ATOM 3078 N N . LEU A 1 398 ? -14.194 17.528 15.800 1.00 69.88 398 LEU A N 1
ATOM 3079 C CA . LEU A 1 398 ? -12.826 18.054 15.851 1.00 69.88 398 LEU A CA 1
ATOM 3080 C C . LEU A 1 398 ? -12.639 19.040 17.018 1.00 69.88 398 LEU A C 1
ATOM 3082 O O . LEU A 1 398 ? -11.614 18.990 17.698 1.00 69.88 398 LEU A O 1
ATOM 3086 N N . GLU A 1 399 ? -13.630 19.896 17.290 1.00 73.62 399 GLU A N 1
ATOM 3087 C CA . GLU A 1 399 ? -13.640 20.760 18.481 1.00 73.62 399 GLU A CA 1
ATOM 3088 C C . GLU A 1 399 ? -13.632 19.941 19.780 1.00 73.62 399 GLU A C 1
ATOM 3090 O O . GLU A 1 399 ? -12.848 20.224 20.686 1.00 73.62 399 GLU A O 1
ATOM 3095 N N . ASP A 1 400 ? -14.448 18.886 19.857 1.00 73.94 400 ASP A N 1
ATOM 3096 C CA . ASP A 1 400 ? -14.478 17.956 20.993 1.00 73.94 400 ASP A CA 1
ATOM 3097 C C . ASP A 1 400 ? -13.152 17.198 21.175 1.00 73.94 400 ASP A C 1
ATOM 3099 O O . ASP A 1 400 ? -12.811 16.825 22.299 1.00 73.94 400 ASP A O 1
ATOM 3103 N N . ALA A 1 401 ? -12.390 17.009 20.094 1.00 70.06 401 ALA A N 1
ATOM 3104 C CA . ALA A 1 401 ? -11.032 16.468 20.109 1.00 70.06 401 ALA A CA 1
ATOM 3105 C C . ALA A 1 401 ? -9.954 17.512 20.478 1.00 70.06 401 ALA A C 1
ATOM 3107 O O . ALA A 1 401 ? -8.772 17.173 20.543 1.00 70.06 401 ALA A O 1
ATOM 3108 N N . GLY A 1 402 ? -10.340 18.768 20.735 1.00 66.38 402 GLY A N 1
ATOM 3109 C CA . GLY A 1 402 ? -9.458 19.835 21.212 1.00 66.38 402 GLY A CA 1
ATOM 3110 C C . GLY A 1 402 ? -8.985 20.834 20.150 1.00 66.38 402 GLY A C 1
ATOM 3111 O O . GLY A 1 402 ? -8.133 21.668 20.461 1.00 66.38 402 GLY A O 1
ATOM 3112 N N . MET A 1 403 ? -9.505 20.792 18.916 1.00 69.75 403 MET A N 1
ATOM 3113 C CA . MET A 1 403 ? -9.193 21.813 17.903 1.00 69.75 403 MET A CA 1
ATOM 3114 C C . MET A 1 403 ? -9.928 23.130 18.157 1.00 69.75 403 MET A C 1
ATOM 3116 O O . MET A 1 403 ? -11.041 23.162 18.680 1.00 69.75 403 MET A O 1
ATOM 3120 N N . SER A 1 404 ? -9.311 24.243 17.747 1.00 73.44 404 SER A N 1
ATOM 3121 C CA . SER A 1 404 ? -9.983 25.541 17.790 1.00 73.44 404 SER A CA 1
ATOM 3122 C C . SER A 1 404 ? -11.152 25.565 16.790 1.00 73.44 404 SER A C 1
ATOM 3124 O O . SER A 1 404 ? -11.039 24.961 15.722 1.00 73.44 404 SER A O 1
ATOM 3126 N N . PRO A 1 405 ? -12.248 26.303 17.059 1.00 74.31 405 PRO A N 1
ATOM 3127 C CA . PRO A 1 405 ? -13.416 26.317 16.170 1.00 74.31 405 PRO A CA 1
ATOM 3128 C C . PRO A 1 405 ? -13.104 26.722 14.723 1.00 74.31 405 PRO A C 1
ATOM 3130 O O . PRO A 1 405 ? -13.729 26.245 13.781 1.00 74.31 405 PRO A O 1
ATOM 3133 N N . LYS A 1 406 ? -12.116 27.608 14.532 1.00 66.12 406 LYS A N 1
ATOM 3134 C CA . LYS A 1 406 ? -11.708 28.057 13.194 1.00 66.12 406 LYS A CA 1
ATOM 3135 C C . LYS A 1 406 ? -10.972 26.954 12.440 1.00 66.12 406 LYS A C 1
ATOM 3137 O O . LYS A 1 406 ? -11.353 26.644 11.319 1.00 66.12 406 LYS A O 1
ATOM 3142 N N . ASP A 1 407 ? -9.983 26.331 13.079 1.00 64.44 407 ASP A N 1
ATOM 3143 C CA . ASP A 1 407 ? -9.191 25.265 12.455 1.00 64.44 407 ASP A CA 1
ATOM 3144 C C . ASP A 1 407 ? -10.050 24.017 12.196 1.00 64.44 407 ASP A C 1
ATOM 3146 O O . ASP A 1 407 ? -9.919 23.372 11.158 1.00 64.44 407 ASP A O 1
ATOM 3150 N N . ALA A 1 408 ? -10.978 23.711 13.110 1.00 62.34 408 ALA A N 1
ATOM 3151 C CA . ALA A 1 408 ? -11.935 22.621 12.970 1.00 62.34 408 ALA A CA 1
ATOM 3152 C C . ALA A 1 408 ? -12.883 22.826 11.778 1.00 62.34 408 ALA A C 1
ATOM 3154 O O . ALA A 1 408 ? -13.108 21.889 11.012 1.00 62.34 408 ALA A O 1
ATOM 3155 N N . SER A 1 409 ? -13.416 24.040 11.597 1.00 64.31 409 SER A N 1
ATOM 3156 C CA . SER A 1 409 ? -14.275 24.375 10.453 1.00 64.31 409 SER A CA 1
ATOM 3157 C C . SER A 1 409 ? -13.506 24.314 9.133 1.00 64.31 409 SER A C 1
ATOM 3159 O O . SER A 1 409 ? -13.986 23.706 8.180 1.00 64.31 409 SER A O 1
ATOM 3161 N N . ASP A 1 410 ? -12.306 24.899 9.077 1.00 63.31 410 ASP A N 1
ATOM 3162 C CA . ASP A 1 410 ? -11.492 24.928 7.858 1.00 63.31 410 ASP A CA 1
ATOM 3163 C C . ASP A 1 410 ? -11.057 23.511 7.438 1.00 63.31 410 ASP A C 1
ATOM 3165 O O . ASP A 1 410 ? -11.125 23.156 6.256 1.00 63.31 410 ASP A O 1
ATOM 3169 N N . LEU A 1 411 ? -10.655 22.669 8.400 1.00 59.22 411 LEU A N 1
ATOM 3170 C CA . LEU A 1 411 ? -10.296 21.275 8.141 1.00 59.22 411 LEU A CA 1
ATOM 3171 C C . LEU A 1 411 ? -11.517 20.444 7.732 1.00 59.22 411 LEU A C 1
ATOM 3173 O O . LEU A 1 411 ? -11.423 19.666 6.781 1.00 59.22 411 LEU A O 1
ATOM 3177 N N . ALA A 1 412 ? -12.663 20.617 8.397 1.00 63.41 412 ALA A N 1
ATOM 3178 C CA . ALA A 1 412 ? -13.897 19.929 8.029 1.00 63.41 412 ALA A CA 1
ATOM 3179 C C . ALA A 1 412 ? -14.329 20.279 6.595 1.00 63.41 412 ALA A C 1
ATOM 3181 O O . ALA A 1 412 ? -14.610 19.374 5.809 1.00 63.41 412 ALA A O 1
ATOM 3182 N N . ASP A 1 413 ? -14.293 21.555 6.206 1.00 65.31 413 ASP A N 1
ATOM 3183 C CA . ASP A 1 413 ? -14.618 22.009 4.846 1.00 65.31 413 ASP A CA 1
ATOM 3184 C C . ASP A 1 413 ? -13.617 21.514 3.788 1.00 65.31 413 ASP A C 1
ATOM 3186 O O . ASP A 1 413 ? -13.970 21.306 2.621 1.00 65.31 413 ASP A O 1
ATOM 3190 N N . ALA A 1 414 ? -12.346 21.337 4.160 1.00 53.91 414 ALA A N 1
ATOM 3191 C CA . ALA A 1 414 ? -11.332 20.782 3.270 1.00 53.91 414 ALA A CA 1
ATOM 3192 C C . ALA A 1 414 ? -11.526 19.274 3.059 1.00 53.91 414 ALA A C 1
ATOM 3194 O O . ALA A 1 414 ? -11.448 18.784 1.931 1.00 53.91 414 ALA A O 1
ATOM 3195 N N . VAL A 1 415 ? -11.796 18.546 4.141 1.00 51.56 415 VAL A N 1
ATOM 3196 C CA . VAL A 1 415 ? -11.777 17.083 4.181 1.00 51.56 415 VAL A CA 1
ATOM 3197 C C . VAL A 1 415 ? -13.116 16.469 3.752 1.00 51.56 415 VAL A C 1
ATOM 3199 O O . VAL A 1 415 ? -13.119 15.461 3.050 1.00 51.56 415 VAL A O 1
ATOM 3202 N N . THR A 1 416 ? -14.257 17.105 4.047 1.00 63.22 416 THR A N 1
ATOM 3203 C CA . THR A 1 416 ? -15.596 16.650 3.596 1.00 63.22 416 THR A CA 1
ATOM 3204 C C . THR A 1 416 ? -15.787 16.686 2.078 1.00 63.22 416 THR A C 1
ATOM 3206 O O . THR A 1 416 ? -16.742 16.104 1.565 1.00 63.22 416 THR A O 1
ATOM 3209 N N . ARG A 1 417 ? -14.852 17.292 1.332 1.00 57.16 417 ARG A N 1
ATOM 3210 C CA . ARG A 1 417 ? -14.800 17.220 -0.138 1.00 57.16 417 ARG A CA 1
ATOM 3211 C C . ARG A 1 417 ? -14.636 15.792 -0.657 1.00 57.16 417 ARG A C 1
ATOM 3213 O O . ARG A 1 417 ? -14.958 15.540 -1.813 1.00 57.16 417 ARG A O 1
ATOM 3220 N N . SER A 1 418 ? -14.146 14.878 0.180 1.00 54.91 418 SER A N 1
ATOM 3221 C CA . SER A 1 418 ? -14.092 13.448 -0.104 1.00 54.91 418 SER A CA 1
ATOM 3222 C C . SER A 1 418 ? -14.486 12.657 1.142 1.00 54.91 418 SER A C 1
ATOM 3224 O O . SER A 1 418 ? -13.774 12.671 2.145 1.00 54.91 418 SER A O 1
ATOM 3226 N N . SER A 1 419 ? -15.600 11.923 1.080 1.00 61.97 419 SER A N 1
ATOM 3227 C CA . SER A 1 419 ? -16.042 11.047 2.176 1.00 61.97 419 SER A CA 1
ATOM 3228 C C . SER A 1 419 ? -14.984 10.000 2.540 1.00 61.97 419 SER A C 1
ATOM 3230 O O . SER A 1 419 ? -14.801 9.706 3.720 1.00 61.97 419 SER A O 1
ATOM 3232 N N . ALA A 1 420 ? -14.230 9.503 1.556 1.00 56.69 420 ALA A N 1
ATOM 3233 C CA . ALA A 1 420 ? -13.142 8.550 1.764 1.00 56.69 420 ALA A CA 1
ATOM 3234 C C . ALA A 1 420 ? -12.000 9.132 2.618 1.00 56.69 420 ALA A C 1
ATOM 3236 O O . ALA A 1 420 ? -11.417 8.425 3.431 1.00 56.69 420 ALA A O 1
ATOM 3237 N N . VAL A 1 421 ? -11.703 10.429 2.478 1.00 58.62 421 VAL A N 1
ATOM 3238 C CA . VAL A 1 421 ? -10.680 11.119 3.289 1.00 58.62 421 VAL A CA 1
ATOM 3239 C C . VAL A 1 421 ? -11.252 11.567 4.636 1.00 58.62 421 VAL A C 1
ATOM 3241 O O . VAL A 1 421 ? -10.552 11.551 5.646 1.00 58.62 421 VAL A O 1
ATOM 3244 N N . ALA A 1 422 ? -12.536 11.931 4.675 1.00 61.03 422 ALA A N 1
ATOM 3245 C CA . ALA A 1 422 ? -13.204 12.377 5.892 1.00 61.03 422 ALA A CA 1
ATOM 3246 C C . ALA A 1 422 ? -13.454 11.271 6.905 1.00 61.03 422 ALA A C 1
ATOM 3248 O O . ALA A 1 422 ? -13.341 11.516 8.103 1.00 61.03 422 ALA A O 1
ATOM 3249 N N . THR A 1 423 ? -13.757 10.060 6.451 1.00 65.75 423 THR A N 1
ATOM 3250 C CA . THR A 1 423 ? -14.156 8.967 7.344 1.00 65.75 423 THR A CA 1
ATOM 3251 C C . THR A 1 423 ? -13.050 8.543 8.319 1.00 65.75 423 THR A C 1
ATOM 3253 O O . THR A 1 423 ? -13.337 8.437 9.511 1.00 65.75 423 THR A O 1
ATOM 3256 N N . PRO A 1 424 ? -11.779 8.378 7.904 1.00 62.38 424 PRO A N 1
ATOM 3257 C CA . PRO A 1 424 ? -10.700 8.065 8.841 1.00 62.38 424 PRO A CA 1
ATOM 3258 C C . PRO A 1 424 ? -10.461 9.181 9.870 1.00 62.38 424 PRO A C 1
ATOM 3260 O O . PRO A 1 424 ? -10.290 8.900 11.056 1.00 62.38 424 PRO A O 1
ATOM 3263 N N . VAL A 1 425 ? -10.502 10.448 9.433 1.00 65.44 425 VAL A N 1
ATOM 3264 C CA . VAL A 1 425 ? -10.346 11.626 10.309 1.00 65.44 425 VAL A CA 1
ATOM 3265 C C . VAL A 1 425 ? -11.478 11.692 11.333 1.00 65.44 425 VAL A C 1
ATOM 3267 O O . VAL A 1 425 ? -11.232 11.894 12.518 1.00 65.44 425 VAL A O 1
ATOM 3270 N N . LEU A 1 426 ? -12.709 11.467 10.878 1.00 70.38 426 LEU A N 1
ATOM 3271 C CA . LEU A 1 426 ? -13.918 11.417 11.690 1.00 70.38 426 LEU A CA 1
ATOM 3272 C C . LEU A 1 426 ? -13.829 10.337 12.772 1.00 70.38 426 LEU A C 1
ATOM 3274 O O . LEU A 1 426 ? -14.057 10.640 13.937 1.00 70.38 426 LEU A O 1
ATOM 3278 N N . VAL A 1 427 ? -13.474 9.098 12.410 1.00 70.44 427 VAL A N 1
ATOM 3279 C CA . VAL A 1 427 ? -13.341 7.987 13.369 1.00 70.44 427 VAL A CA 1
ATOM 3280 C C . VAL A 1 427 ? -12.269 8.299 14.415 1.00 70.44 427 VAL A C 1
ATOM 3282 O O . VAL A 1 427 ? -12.510 8.130 15.610 1.00 70.44 427 VAL A O 1
ATOM 3285 N N . ALA A 1 428 ? -11.105 8.800 13.992 1.00 70.44 428 ALA A N 1
ATOM 3286 C CA . ALA A 1 428 ? -10.024 9.147 14.910 1.00 70.44 428 ALA A CA 1
ATOM 3287 C C . ALA A 1 428 ? -10.420 10.278 15.874 1.00 70.44 428 ALA A C 1
ATOM 3289 O O . ALA A 1 428 ? -10.241 10.146 17.086 1.00 70.44 428 ALA A O 1
ATOM 3290 N N . ALA A 1 429 ? -10.993 11.368 15.357 1.00 67.62 429 ALA A N 1
ATOM 3291 C CA . ALA A 1 429 ? -11.428 12.502 16.167 1.00 67.62 429 ALA A CA 1
ATOM 3292 C C . ALA A 1 429 ? -12.559 12.116 17.137 1.00 67.62 429 ALA A C 1
ATOM 3294 O O . ALA A 1 429 ? -12.546 12.532 18.294 1.00 67.62 429 ALA A O 1
ATOM 3295 N N . ASP A 1 430 ? -13.488 11.256 16.707 1.00 76.81 430 ASP A N 1
ATOM 3296 C CA . ASP A 1 430 ? -14.570 10.743 17.549 1.00 76.81 430 ASP A CA 1
ATOM 3297 C C . ASP A 1 430 ? -14.043 9.913 18.728 1.00 76.81 430 ASP A C 1
ATOM 3299 O O . ASP A 1 430 ? -14.503 10.086 19.857 1.00 76.81 430 ASP A O 1
ATOM 3303 N N . ILE A 1 431 ? -13.046 9.053 18.492 1.00 74.88 431 ILE A N 1
ATOM 3304 C CA . ILE A 1 431 ? -12.378 8.276 19.547 1.00 74.88 431 ILE A CA 1
ATOM 3305 C C . ILE A 1 431 ? -11.657 9.204 20.533 1.00 74.88 431 ILE A C 1
ATOM 3307 O O . ILE A 1 431 ? -11.798 9.028 21.744 1.00 74.88 431 ILE A O 1
ATOM 3311 N N . ILE A 1 432 ? -10.920 10.206 20.037 1.00 71.69 432 ILE A N 1
ATOM 3312 C CA . ILE A 1 432 ? -10.226 11.191 20.884 1.00 71.69 432 ILE A CA 1
ATOM 3313 C C . ILE A 1 432 ? -11.237 11.944 21.758 1.00 71.69 432 ILE A C 1
ATOM 3315 O O . ILE A 1 432 ? -11.058 12.020 22.973 1.00 71.69 432 ILE A O 1
ATOM 3319 N N . GLY A 1 433 ? -12.336 12.428 21.172 1.00 67.31 433 GLY A N 1
ATOM 3320 C CA . GLY A 1 433 ? -13.399 13.117 21.905 1.00 67.31 433 GLY A CA 1
ATOM 3321 C C . GLY A 1 433 ? -14.070 12.241 22.971 1.00 67.31 433 GLY A C 1
ATOM 3322 O O . GLY A 1 433 ? -14.415 12.737 24.042 1.00 67.31 433 GLY A O 1
ATOM 3323 N N . GLN A 1 434 ? -14.213 10.932 22.731 1.00 80.19 434 GLN A N 1
ATOM 3324 C CA . GLN A 1 434 ? -14.739 9.977 23.719 1.00 80.19 434 GLN A CA 1
ATOM 3325 C C . GLN A 1 434 ? -13.757 9.684 24.870 1.00 80.19 434 GLN A C 1
ATOM 3327 O O . GLN A 1 434 ? -14.184 9.270 25.947 1.00 80.19 434 GLN A O 1
ATOM 3332 N N . LEU A 1 435 ? -12.455 9.907 24.665 1.00 77.94 435 LEU A N 1
ATOM 3333 C CA . LEU A 1 435 ? -11.399 9.675 25.657 1.00 77.94 435 LEU A CA 1
ATOM 3334 C C . LEU A 1 435 ? -10.949 10.942 26.398 1.00 77.94 435 LEU A C 1
ATOM 3336 O O . LEU A 1 435 ? -10.078 10.846 27.261 1.00 77.94 435 LEU A O 1
ATOM 3340 N N . LYS A 1 436 ? -11.527 12.112 26.099 1.00 73.50 436 LYS A N 1
ATOM 3341 C CA . LYS A 1 436 ? -11.048 13.413 26.603 1.00 73.50 436 LYS A CA 1
ATOM 3342 C C . LYS A 1 436 ? -11.013 13.542 28.129 1.00 73.50 436 LYS A C 1
ATOM 3344 O O . LYS A 1 436 ? -10.148 14.228 28.660 1.00 73.50 436 LYS A O 1
ATOM 3349 N N . ASP A 1 437 ? -11.922 12.857 28.822 1.00 70.69 437 ASP A N 1
ATOM 3350 C CA . ASP A 1 437 ? -12.039 12.898 30.284 1.00 70.69 437 ASP A CA 1
ATOM 3351 C C . ASP A 1 437 ? -11.253 11.768 30.980 1.00 70.69 437 ASP A C 1
ATOM 3353 O O . ASP A 1 437 ? -11.292 11.639 32.204 1.00 70.69 437 ASP A O 1
ATOM 3357 N N . VAL A 1 438 ? -10.528 10.935 30.219 1.00 69.00 438 VAL A N 1
ATOM 3358 C CA . VAL A 1 438 ? -9.672 9.884 30.781 1.00 69.00 438 VAL A CA 1
ATOM 3359 C C . VAL A 1 438 ? -8.378 10.500 31.288 1.00 69.00 438 VAL A C 1
ATOM 3361 O O . VAL A 1 438 ? -7.546 10.975 30.517 1.00 69.00 438 VAL A O 1
ATOM 3364 N N . GLU A 1 439 ? -8.152 10.417 32.596 1.00 62.12 439 GLU A N 1
ATOM 3365 C CA . GLU A 1 439 ? -6.884 10.836 33.197 1.00 62.12 439 GLU A CA 1
ATOM 3366 C C . GLU A 1 439 ? -5.759 9.841 32.881 1.00 62.12 439 GLU A C 1
ATOM 3368 O O . GLU A 1 439 ? -5.585 8.810 33.532 1.00 62.12 439 GLU A O 1
ATOM 3373 N N . TRP A 1 440 ? -4.929 10.144 31.898 1.00 62.00 440 TRP A N 1
ATOM 3374 C CA . TRP A 1 440 ? -3.707 9.378 31.688 1.00 62.00 440 TRP A CA 1
ATOM 3375 C C . TRP A 1 440 ? -2.682 9.793 32.740 1.00 62.00 440 TRP A C 1
ATOM 3377 O O . TRP A 1 440 ? -2.385 10.977 32.898 1.00 62.00 440 TRP A O 1
ATOM 3387 N N . ARG A 1 441 ? -2.119 8.837 33.491 1.00 51.25 441 ARG A N 1
ATOM 3388 C CA . ARG A 1 441 ? -0.993 9.161 34.374 1.00 51.25 441 ARG A CA 1
ATOM 3389 C C . ARG A 1 441 ? 0.170 9.620 33.506 1.00 51.25 441 ARG A C 1
ATOM 3391 O O . ARG A 1 441 ? 0.771 8.821 32.792 1.00 51.25 441 ARG A O 1
ATOM 3398 N N . GLY A 1 442 ? 0.475 10.911 33.592 1.00 37.41 442 GLY A N 1
ATOM 3399 C CA . GLY A 1 442 ? 1.617 11.501 32.925 1.00 37.41 442 GLY A CA 1
ATOM 3400 C C . GLY A 1 442 ? 2.905 10.817 33.376 1.00 37.41 442 GLY A C 1
ATOM 3401 O O . GLY A 1 442 ? 3.419 11.075 34.462 1.00 37.41 442 GLY A O 1
ATOM 3402 N N . HIS A 1 443 ? 3.510 10.032 32.490 1.00 32.16 443 HIS A N 1
ATOM 3403 C CA . HIS A 1 443 ? 4.881 10.395 32.177 1.00 32.16 443 HIS A CA 1
ATOM 3404 C C . HIS A 1 443 ? 4.800 11.818 31.633 1.00 32.16 443 HIS A C 1
ATOM 3406 O O . HIS A 1 443 ? 3.947 12.087 30.793 1.00 32.16 443 HIS A O 1
ATOM 3412 N N . SER A 1 444 ? 5.610 12.739 32.147 1.00 27.16 444 SER A N 1
ATOM 3413 C CA . SER A 1 444 ? 5.775 14.051 31.532 1.00 27.16 444 SER A CA 1
ATOM 3414 C C . SER A 1 444 ? 6.349 13.861 30.122 1.00 27.16 444 SER A C 1
ATOM 3416 O O . SER A 1 444 ? 7.553 13.977 29.909 1.00 27.16 444 SER A O 1
ATOM 3418 N N . TYR A 1 445 ? 5.495 13.502 29.174 1.00 32.66 445 TYR A N 1
ATOM 3419 C CA . TYR A 1 445 ? 5.649 13.854 27.783 1.00 32.66 445 TYR A CA 1
ATOM 3420 C C . TYR A 1 445 ? 5.228 15.314 27.743 1.00 32.66 445 TYR A C 1
ATOM 3422 O O . TYR A 1 445 ? 4.049 15.636 27.823 1.00 32.66 445 TYR A O 1
ATOM 3430 N N . SER A 1 446 ? 6.211 16.209 27.810 1.00 25.66 446 SER A N 1
ATOM 3431 C CA . SER A 1 446 ? 5.970 17.635 27.615 1.00 25.66 446 SER A CA 1
ATOM 3432 C C . SER A 1 446 ? 5.229 17.838 26.294 1.00 25.66 446 SER A C 1
ATOM 3434 O O . SER A 1 446 ? 5.645 17.244 25.303 1.00 25.66 446 SER A O 1
ATOM 3436 N N . ASP A 1 447 ? 4.195 18.681 26.305 1.00 28.00 447 ASP A N 1
ATOM 3437 C CA . ASP A 1 447 ? 3.304 19.101 25.207 1.00 28.00 447 ASP A CA 1
ATOM 3438 C C . ASP A 1 447 ? 4.016 19.665 23.950 1.00 28.00 447 ASP A C 1
ATOM 3440 O O . ASP A 1 447 ? 3.764 20.786 23.510 1.00 28.00 447 ASP A O 1
ATOM 3444 N N . ARG A 1 448 ? 4.937 18.911 23.347 1.00 29.44 448 ARG A N 1
ATOM 3445 C CA . ARG A 1 448 ? 5.599 19.246 22.077 1.00 29.44 448 ARG A CA 1
ATOM 3446 C C . ARG A 1 448 ? 5.432 18.187 20.985 1.00 29.44 448 ARG A C 1
ATOM 3448 O O . ARG A 1 448 ? 5.861 18.436 19.868 1.00 29.44 448 ARG A O 1
ATOM 3455 N N . ASP A 1 449 ? 4.752 17.074 21.261 1.00 33.41 449 ASP A N 1
ATOM 3456 C CA . ASP A 1 449 ? 4.727 15.916 20.351 1.00 33.41 449 ASP A CA 1
ATOM 3457 C C . ASP A 1 449 ? 3.451 15.768 19.497 1.00 33.41 449 ASP A C 1
ATOM 3459 O O . ASP A 1 449 ? 3.290 14.768 18.797 1.00 33.41 449 ASP A O 1
ATOM 3463 N N . SER A 1 450 ? 2.549 16.754 19.469 1.00 28.33 450 SER A N 1
ATOM 3464 C CA . SER A 1 450 ? 1.411 16.766 18.536 1.00 28.33 450 SER A CA 1
ATOM 3465 C C . SER A 1 450 ? 1.764 17.470 17.225 1.00 28.33 450 SER A C 1
ATOM 3467 O O . SER A 1 450 ? 1.222 18.516 16.878 1.00 28.33 450 SER A O 1
ATOM 3469 N N . GLY A 1 451 ? 2.682 16.875 16.464 1.00 29.56 451 GLY A N 1
ATOM 3470 C CA . GLY A 1 451 ? 2.864 17.271 15.070 1.00 29.56 451 GLY A CA 1
ATOM 3471 C C . GLY A 1 451 ? 4.248 17.024 14.505 1.00 29.56 451 GLY A C 1
ATOM 3472 O O . GLY A 1 451 ? 4.945 17.982 14.214 1.00 29.56 451 GLY A O 1
ATOM 3473 N N . SER A 1 452 ? 4.632 15.763 14.304 1.00 29.45 452 SER A N 1
ATOM 3474 C CA . SER A 1 452 ? 5.405 15.343 13.127 1.00 29.45 452 SER A CA 1
ATOM 3475 C C . SER A 1 452 ? 5.705 13.848 13.210 1.00 29.45 452 SER A C 1
ATOM 3477 O O . SER A 1 452 ? 6.235 13.343 14.200 1.00 29.45 452 SER A O 1
ATOM 3479 N N . THR A 1 453 ? 5.391 13.135 12.135 1.00 35.53 453 THR A N 1
ATOM 3480 C CA . THR A 1 453 ? 5.901 11.800 11.821 1.00 35.53 453 THR A CA 1
ATOM 3481 C C . THR A 1 453 ? 7.418 11.718 12.041 1.00 35.53 453 THR A C 1
ATOM 3483 O O . THR A 1 453 ? 8.194 12.297 11.287 1.00 35.53 453 THR A O 1
ATOM 3486 N N . GLY A 1 454 ? 7.841 10.963 13.060 1.00 37.97 454 GLY A N 1
ATOM 3487 C CA . GLY A 1 454 ? 9.198 10.411 13.177 1.00 37.97 454 GLY A CA 1
ATOM 3488 C C . GLY A 1 454 ? 10.206 11.136 14.079 1.00 37.97 454 GLY A C 1
ATOM 3489 O O . GLY A 1 454 ? 11.269 10.567 14.315 1.00 37.97 454 GLY A O 1
ATOM 3490 N N . GLY A 1 455 ? 9.916 12.330 14.609 1.00 39.62 455 GLY A N 1
ATOM 3491 C CA . GLY A 1 455 ? 10.850 13.086 15.472 1.00 39.62 455 GLY A CA 1
ATOM 3492 C C . GLY A 1 455 ? 10.881 12.613 16.935 1.00 39.62 455 GLY A C 1
ATOM 3493 O O . GLY A 1 455 ? 11.937 12.258 17.467 1.00 39.62 455 GLY A O 1
ATOM 3494 N N . SER A 1 456 ? 9.706 12.504 17.562 1.00 48.62 456 SER A N 1
ATOM 3495 C CA . SER A 1 456 ? 9.566 12.288 19.014 1.00 48.62 456 SER A CA 1
ATOM 3496 C C . SER A 1 456 ? 10.103 10.943 19.520 1.00 48.62 456 SER A C 1
ATOM 3498 O O . SER A 1 456 ? 10.605 10.834 20.643 1.00 48.62 456 SER A O 1
ATOM 3500 N N . TYR A 1 457 ? 10.084 9.910 18.671 1.00 52.59 457 TYR A N 1
ATOM 3501 C CA . TYR A 1 457 ? 10.619 8.585 19.000 1.00 52.59 457 TYR A CA 1
ATOM 3502 C C . TYR A 1 457 ? 12.119 8.634 19.332 1.00 52.59 457 TYR A C 1
ATOM 3504 O O . TYR A 1 457 ? 12.579 8.007 20.292 1.00 52.59 457 TYR A O 1
ATOM 3512 N N . TYR A 1 458 ? 12.883 9.428 18.578 1.00 53.19 458 TYR A N 1
ATOM 3513 C CA . TYR A 1 458 ? 14.325 9.568 18.770 1.00 53.19 458 TYR A CA 1
ATOM 3514 C C . TYR A 1 458 ? 14.675 10.550 19.892 1.00 53.19 458 TYR A C 1
ATOM 3516 O O . TYR A 1 458 ? 15.736 10.424 20.504 1.00 53.19 458 TYR A O 1
ATOM 3524 N N . TYR A 1 459 ? 13.768 11.465 20.244 1.00 55.19 459 TYR A N 1
ATOM 3525 C CA . TYR A 1 459 ? 13.966 12.433 21.326 1.00 55.19 459 TYR A CA 1
ATOM 3526 C C . TYR A 1 459 ? 14.119 11.745 22.691 1.00 55.19 459 TYR A C 1
ATOM 3528 O O . TYR A 1 459 ? 15.067 12.001 23.444 1.00 55.19 459 TYR A O 1
ATOM 3536 N N . GLY A 1 460 ? 13.234 10.789 22.991 1.00 51.56 460 GLY A N 1
ATOM 3537 C CA . GLY A 1 460 ? 13.276 10.004 24.229 1.00 51.56 460 GLY A CA 1
ATOM 3538 C C . GLY A 1 460 ? 14.509 9.099 24.358 1.00 51.56 460 GLY A C 1
ATOM 3539 O O . GLY A 1 460 ? 14.940 8.786 25.466 1.00 51.56 460 GLY A O 1
ATOM 3540 N N . GLN A 1 461 ? 15.098 8.680 23.238 1.00 54.09 461 GLN A N 1
ATOM 3541 C CA . GLN A 1 461 ? 16.318 7.867 23.218 1.00 54.09 461 GLN A CA 1
ATOM 3542 C C . GLN A 1 461 ? 17.579 8.741 23.295 1.00 54.09 461 GLN A C 1
ATOM 3544 O O . GLN A 1 461 ? 18.487 8.440 24.072 1.00 54.09 461 GLN A O 1
ATOM 3549 N N . CYS A 1 462 ? 17.591 9.873 22.585 1.00 53.62 462 CYS A N 1
ATOM 3550 C CA . CYS A 1 462 ? 18.664 10.863 22.642 1.00 53.62 462 CYS A CA 1
ATOM 3551 C C . CYS A 1 462 ? 18.838 11.435 24.058 1.00 53.62 462 CYS A C 1
ATOM 3553 O O . CYS A 1 462 ? 19.943 11.463 24.596 1.00 53.62 462 CYS A O 1
ATOM 3555 N N . SER A 1 463 ? 17.735 11.791 24.724 1.00 52.50 463 SER A N 1
ATOM 3556 C CA . SER A 1 463 ? 17.747 12.283 26.114 1.00 52.50 463 SER A CA 1
ATOM 3557 C C . SER A 1 463 ? 18.254 11.259 27.141 1.00 52.50 463 SER A C 1
ATOM 3559 O O . SER A 1 463 ? 18.735 11.640 28.208 1.00 52.50 463 SER A O 1
ATOM 3561 N N . ARG A 1 464 ? 18.206 9.959 26.818 1.00 52.94 464 ARG A N 1
ATOM 3562 C CA . ARG A 1 464 ? 18.786 8.869 27.626 1.00 52.94 464 ARG A CA 1
ATOM 3563 C C . ARG A 1 464 ? 20.255 8.579 27.286 1.00 52.94 464 ARG A C 1
ATOM 3565 O O . ARG A 1 464 ? 20.847 7.692 27.898 1.00 52.94 464 ARG A O 1
ATOM 3572 N N . GLY A 1 465 ? 20.845 9.332 26.356 1.00 46.12 465 GLY A N 1
ATOM 3573 C CA . GLY A 1 465 ? 22.249 9.229 25.959 1.00 46.12 465 GLY A CA 1
ATOM 3574 C C . GLY A 1 465 ? 22.521 8.294 24.776 1.00 46.12 465 GLY A C 1
ATOM 3575 O O . GLY A 1 465 ? 23.674 7.904 24.590 1.00 46.12 465 GLY A O 1
ATOM 3576 N N . ASP A 1 466 ? 21.506 7.914 23.987 1.00 55.75 466 ASP A N 1
ATOM 3577 C CA . ASP A 1 466 ? 21.722 7.196 22.721 1.00 55.75 466 ASP A CA 1
ATOM 3578 C C . ASP A 1 466 ? 22.128 8.189 21.618 1.00 55.75 466 ASP A C 1
ATOM 3580 O O . ASP A 1 466 ? 21.308 8.941 21.086 1.00 55.75 466 ASP A O 1
ATOM 3584 N N . MET A 1 467 ? 23.417 8.192 21.274 1.00 55.50 467 MET A N 1
ATOM 3585 C CA . MET A 1 467 ? 23.984 9.118 20.291 1.00 55.50 467 MET A CA 1
ATOM 3586 C C . MET A 1 467 ? 23.486 8.863 18.862 1.00 55.50 467 MET A C 1
ATOM 3588 O O . MET A 1 467 ? 23.374 9.813 18.095 1.00 55.50 467 MET A O 1
ATOM 3592 N N . VAL A 1 468 ? 23.114 7.623 18.519 1.00 54.97 468 VAL A N 1
ATOM 3593 C CA . VAL A 1 468 ? 22.539 7.299 17.200 1.00 54.97 468 VAL A CA 1
ATOM 3594 C C . VAL A 1 468 ? 21.133 7.881 17.096 1.00 54.97 468 VAL A C 1
ATOM 3596 O O . VAL A 1 468 ? 20.757 8.440 16.067 1.00 54.97 468 VAL A O 1
ATOM 3599 N N . ALA A 1 469 ? 20.373 7.828 18.190 1.00 57.41 469 ALA A N 1
ATOM 3600 C CA . ALA A 1 469 ? 19.086 8.502 18.261 1.00 57.41 469 ALA A CA 1
ATOM 3601 C C . ALA A 1 469 ? 19.229 10.032 18.230 1.00 57.41 469 ALA A C 1
ATOM 3603 O O . ALA A 1 469 ? 18.401 10.693 17.617 1.00 57.41 469 ALA A O 1
ATOM 3604 N N . CYS A 1 470 ? 20.280 10.614 18.819 1.00 54.06 470 CYS A N 1
ATOM 3605 C CA . CYS A 1 470 ? 20.545 12.052 18.684 1.00 54.06 470 CYS A CA 1
ATOM 3606 C C . CYS A 1 470 ? 20.878 12.470 17.243 1.00 54.06 470 CYS A C 1
ATOM 3608 O O . CYS A 1 470 ? 20.433 13.533 16.805 1.00 54.06 470 CYS A O 1
ATOM 3610 N N . ASP A 1 471 ? 21.617 11.642 16.499 1.00 53.09 471 ASP A N 1
ATOM 3611 C CA . ASP A 1 471 ? 21.945 11.895 15.091 1.00 53.09 471 ASP A CA 1
ATOM 3612 C C . ASP A 1 471 ? 20.709 11.761 14.189 1.00 53.09 471 ASP A C 1
ATOM 3614 O O . ASP A 1 471 ? 20.481 12.602 13.315 1.00 53.09 471 ASP A O 1
ATOM 3618 N N . LEU A 1 472 ? 19.863 10.757 14.447 1.00 54.25 472 LEU A N 1
ATOM 3619 C CA . LEU A 1 472 ? 18.581 10.587 13.761 1.00 54.25 472 LEU A CA 1
ATOM 3620 C C . LEU A 1 472 ? 17.629 11.739 14.084 1.00 54.25 472 LEU A C 1
ATOM 3622 O O . LEU A 1 472 ? 17.091 12.335 13.161 1.00 54.25 472 LEU A O 1
ATOM 3626 N N . LEU A 1 473 ? 17.520 12.148 15.350 1.00 55.88 473 LEU A N 1
ATOM 3627 C CA . LEU A 1 473 ? 16.753 13.326 15.764 1.00 55.88 473 LEU A CA 1
ATOM 3628 C C . LEU A 1 473 ? 17.252 14.605 15.068 1.00 55.88 473 LEU A C 1
ATOM 3630 O O . LEU A 1 473 ? 16.459 15.415 14.598 1.00 55.88 473 LEU A O 1
ATOM 3634 N N . TYR A 1 474 ? 18.568 14.789 14.938 1.00 55.44 474 TYR A N 1
ATOM 3635 C CA . TYR A 1 474 ? 19.140 15.911 14.189 1.00 55.44 474 TYR A CA 1
ATOM 3636 C C . TYR A 1 474 ? 18.823 15.856 12.680 1.00 55.44 474 TYR A C 1
ATOM 3638 O O . TYR A 1 474 ? 18.696 16.898 12.019 1.00 55.44 474 TYR A O 1
ATOM 3646 N N . ALA A 1 475 ? 18.721 14.656 12.113 1.00 50.69 475 ALA A N 1
ATOM 3647 C CA . ALA A 1 475 ? 18.440 14.460 10.698 1.00 50.69 475 ALA A CA 1
ATOM 3648 C C . ALA A 1 475 ? 16.946 14.585 10.360 1.00 50.69 475 ALA A C 1
ATOM 3650 O O . ALA A 1 475 ? 16.624 15.091 9.285 1.00 50.69 475 ALA A O 1
ATOM 3651 N N . THR A 1 476 ? 16.055 14.149 11.255 1.00 45.69 476 THR A N 1
ATOM 3652 C CA . THR A 1 476 ? 14.628 13.946 10.957 1.00 45.69 476 THR A CA 1
ATOM 3653 C C . THR A 1 476 ? 13.692 14.9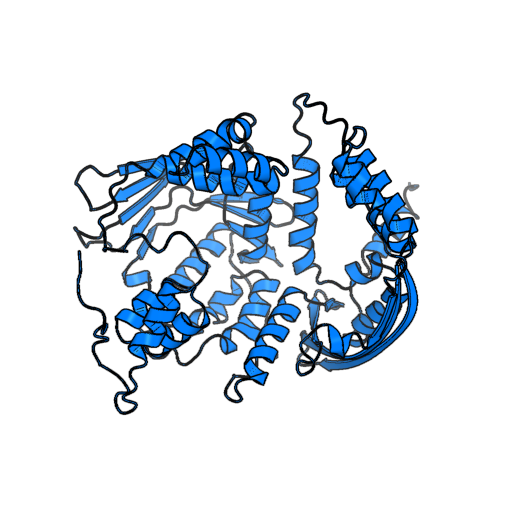69 11.595 1.00 45.69 476 THR A C 1
ATOM 3655 O O . THR A 1 476 ? 12.561 15.106 11.134 1.00 45.69 476 THR A O 1
ATOM 3658 N N . ALA A 1 477 ? 14.129 15.704 12.620 1.00 52.28 477 ALA A N 1
ATOM 3659 C CA . ALA A 1 477 ? 13.245 16.566 13.396 1.00 52.28 477 ALA A CA 1
ATOM 3660 C C . ALA A 1 477 ? 13.198 18.032 12.917 1.00 52.28 477 ALA A C 1
ATOM 3662 O O . ALA A 1 477 ? 14.154 18.559 12.332 1.00 52.28 477 ALA A O 1
ATOM 3663 N N . SER A 1 478 ? 12.087 18.725 13.198 1.00 51.75 478 SER A N 1
ATOM 3664 C CA . SER A 1 478 ? 11.941 20.169 12.952 1.00 51.75 478 SER A CA 1
ATOM 3665 C C . SER A 1 478 ? 12.619 21.025 14.039 1.00 51.75 478 SER A C 1
ATOM 3667 O O . SER A 1 478 ? 12.982 20.530 15.103 1.00 51.75 478 SER A O 1
ATOM 3669 N N . SER A 1 479 ? 12.859 22.305 13.720 1.00 56.59 479 SER A N 1
ATOM 3670 C CA . SER A 1 479 ? 13.789 23.278 14.346 1.00 56.59 479 SER A CA 1
ATOM 3671 C C . SER A 1 479 ? 14.296 23.007 15.772 1.00 56.59 479 SER A C 1
ATOM 3673 O O . SER A 1 479 ? 15.511 22.968 15.983 1.00 56.59 479 SER A O 1
ATOM 3675 N N . ASP A 1 480 ? 13.404 22.847 16.746 1.00 52.88 480 ASP A N 1
ATOM 3676 C CA . ASP A 1 480 ? 13.747 22.863 18.171 1.00 52.88 480 ASP A CA 1
ATOM 3677 C C . ASP A 1 480 ? 14.372 21.531 18.616 1.00 52.88 480 ASP A C 1
ATOM 3679 O O . ASP A 1 480 ? 15.415 21.508 19.272 1.00 52.88 480 ASP A O 1
ATOM 3683 N N . GLU A 1 481 ? 13.822 20.409 18.162 1.00 54.62 481 GLU A N 1
ATOM 3684 C CA . GLU A 1 481 ? 14.360 19.062 18.388 1.00 54.62 481 GLU A CA 1
ATOM 3685 C C . GLU A 1 481 ? 15.691 18.855 17.655 1.00 54.62 481 GLU A C 1
ATOM 3687 O O . GLU A 1 481 ? 16.638 18.265 18.183 1.00 54.62 481 GLU A O 1
ATOM 3692 N N . ARG A 1 482 ? 15.811 19.454 16.465 1.00 52.09 482 ARG A N 1
ATOM 3693 C CA . ARG A 1 482 ? 17.064 19.500 15.709 1.00 52.09 482 ARG A CA 1
ATOM 3694 C C . ARG A 1 482 ? 18.159 20.237 16.475 1.00 52.09 482 ARG A C 1
ATOM 3696 O O . ARG A 1 482 ? 19.320 19.825 16.465 1.00 52.09 482 ARG A O 1
ATOM 3703 N N . SER A 1 483 ? 17.802 21.326 17.158 1.00 54.00 483 SER A N 1
ATOM 3704 C CA . SER A 1 483 ? 18.727 22.074 18.013 1.00 54.00 483 SER A CA 1
ATOM 3705 C C . SER A 1 483 ? 19.128 21.290 19.269 1.00 54.00 483 SER A C 1
ATOM 3707 O O . SER A 1 483 ? 20.288 21.365 19.673 1.00 54.00 483 SER A O 1
ATOM 3709 N N . TYR A 1 484 ? 18.230 20.458 19.813 1.00 57.25 484 TYR A N 1
ATOM 3710 C CA . TYR A 1 484 ? 18.520 19.547 20.924 1.00 57.25 484 TYR A CA 1
ATOM 3711 C C . TYR A 1 484 ? 19.529 18.463 20.521 1.00 57.25 484 TYR A C 1
ATOM 3713 O O . TYR A 1 484 ? 20.586 18.369 21.152 1.00 57.25 484 TYR A O 1
ATOM 3721 N N . GLY A 1 485 ? 19.283 17.755 19.408 1.00 54.62 485 GLY A N 1
ATOM 3722 C CA . GLY A 1 485 ? 20.239 16.802 18.828 1.00 54.62 485 GLY A CA 1
ATOM 3723 C C . GLY A 1 485 ? 21.599 17.448 18.527 1.00 54.62 485 GLY A C 1
ATOM 3724 O O . GLY A 1 485 ? 22.649 16.879 18.822 1.00 54.62 485 GLY A O 1
ATOM 3725 N N . ARG A 1 486 ? 21.602 18.707 18.060 1.00 53.66 486 ARG A N 1
ATOM 3726 C CA . ARG A 1 486 ? 22.828 19.496 17.844 1.00 53.66 486 ARG A CA 1
ATOM 3727 C C . ARG A 1 486 ? 23.540 19.893 19.147 1.00 53.66 486 ARG A C 1
ATOM 3729 O O . ARG A 1 486 ? 24.767 19.968 19.153 1.00 53.66 486 ARG A O 1
ATOM 3736 N N . SER A 1 487 ? 22.807 20.151 20.233 1.00 53.41 487 SER A N 1
ATOM 3737 C CA . SER A 1 487 ? 23.351 20.594 21.531 1.00 53.41 487 SER A CA 1
ATOM 3738 C C . SER A 1 487 ? 24.028 19.470 22.327 1.00 53.41 487 SER A C 1
ATOM 3740 O O . SER A 1 487 ? 25.050 19.718 22.964 1.00 53.41 487 SER A O 1
ATOM 3742 N N . CYS A 1 488 ? 23.562 18.221 22.187 1.00 50.62 488 CYS A N 1
ATOM 3743 C CA . CYS A 1 488 ? 24.307 17.030 22.624 1.00 50.62 488 CYS A CA 1
ATOM 3744 C C . CYS A 1 488 ? 25.611 16.830 21.811 1.00 50.62 488 CYS A C 1
ATOM 3746 O O . CYS A 1 488 ? 26.501 16.087 22.217 1.00 50.62 488 CYS A O 1
ATOM 3748 N N . GLY A 1 489 ? 25.773 17.552 20.692 1.00 41.31 489 GLY A N 1
ATOM 3749 C CA . GLY A 1 489 ? 26.943 17.581 19.807 1.00 41.31 489 GLY A CA 1
ATOM 3750 C C . GLY A 1 489 ? 28.141 18.413 20.295 1.00 41.31 489 GLY A C 1
ATOM 3751 O O . GLY A 1 489 ? 28.998 18.782 19.487 1.00 41.31 489 GLY A O 1
ATOM 3752 N N . GLY A 1 490 ? 28.246 18.692 21.599 1.00 41.72 490 GLY A N 1
ATOM 3753 C CA . GLY A 1 490 ? 29.473 19.155 22.263 1.00 41.72 490 GLY A CA 1
ATOM 3754 C C . GLY A 1 490 ? 30.489 18.014 22.410 1.00 41.72 490 GLY A C 1
ATOM 3755 O O . GLY A 1 490 ? 30.743 17.521 23.502 1.00 41.72 490 GLY A O 1
ATOM 3756 N N . ARG A 1 491 ? 31.013 17.558 21.272 1.00 47.97 491 ARG A N 1
ATOM 3757 C CA . ARG A 1 491 ? 31.849 16.368 21.037 1.00 47.97 491 ARG A CA 1
ATOM 3758 C C . ARG A 1 491 ? 32.916 16.081 22.109 1.00 47.97 491 ARG A C 1
ATOM 3760 O O . ARG A 1 491 ? 33.972 16.712 22.124 1.00 47.97 491 ARG A O 1
ATOM 3767 N N . ASN A 1 492 ? 32.725 14.997 22.863 1.00 41.62 492 ASN A N 1
ATOM 3768 C CA . ASN A 1 492 ? 33.831 14.177 23.358 1.00 41.62 492 ASN A CA 1
ATOM 3769 C C . ASN A 1 492 ? 33.707 12.748 22.800 1.00 41.62 492 ASN A C 1
ATOM 3771 O O . ASN A 1 492 ? 33.023 11.902 23.366 1.00 41.62 492 ASN A O 1
ATOM 3775 N N . TYR A 1 493 ? 34.402 12.476 21.692 1.00 41.03 493 TYR A N 1
ATOM 3776 C CA . TYR A 1 493 ? 34.406 11.187 20.979 1.00 41.03 493 TYR A CA 1
ATOM 3777 C C . TYR A 1 493 ? 35.048 10.017 21.755 1.00 41.03 493 TYR A C 1
ATOM 3779 O O . TYR A 1 493 ? 35.230 8.935 21.201 1.00 41.03 493 TYR A O 1
ATOM 3787 N N 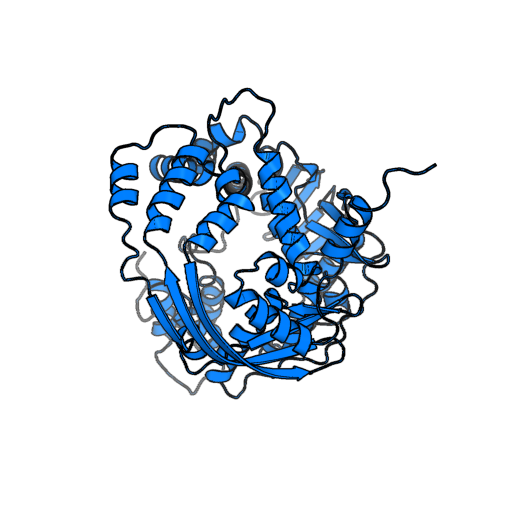. SER A 1 494 ? 35.424 10.214 23.023 1.00 40.25 494 SER A N 1
ATOM 3788 C CA . SER A 1 494 ? 36.023 9.168 23.862 1.00 40.25 494 SER A CA 1
ATOM 3789 C C . SER A 1 494 ? 35.005 8.312 24.626 1.00 40.25 494 SER A C 1
ATOM 3791 O O . SER A 1 494 ? 35.383 7.275 25.171 1.00 40.25 494 SER A O 1
ATOM 3793 N N . LEU A 1 495 ? 33.721 8.684 24.643 1.00 37.56 495 LEU A N 1
ATOM 3794 C CA . LEU A 1 495 ? 32.676 7.937 25.345 1.00 37.56 495 LEU A CA 1
ATOM 3795 C C . LEU A 1 495 ? 31.808 7.171 24.339 1.00 37.56 495 LEU A C 1
ATOM 3797 O O . LEU A 1 495 ? 31.024 7.763 23.607 1.00 37.56 495 LEU A O 1
ATOM 3801 N N . LYS A 1 496 ? 31.953 5.839 24.306 1.00 42.06 496 LYS A N 1
ATOM 3802 C CA . LYS A 1 496 ? 31.071 4.942 23.531 1.00 42.06 496 LYS A CA 1
ATOM 3803 C C . LYS A 1 496 ? 29.743 4.635 24.241 1.00 42.06 496 LYS A C 1
ATOM 3805 O O . LYS A 1 496 ? 28.817 4.213 23.569 1.00 42.06 496 LYS A O 1
ATOM 3810 N N . TYR A 1 497 ? 29.647 4.860 25.555 1.00 34.16 497 TYR A N 1
ATOM 3811 C CA . TYR A 1 497 ? 28.418 4.782 26.356 1.00 34.16 497 TYR A CA 1
ATOM 3812 C C . TYR A 1 497 ? 28.551 5.661 27.609 1.00 34.16 497 TYR A C 1
ATOM 3814 O O . TYR A 1 497 ? 29.632 5.723 28.194 1.00 34.16 497 TYR A O 1
ATOM 3822 N N . GLY A 1 498 ? 27.447 6.282 28.039 1.00 37.78 498 GLY A N 1
ATOM 3823 C CA . GLY A 1 498 ? 27.332 6.962 29.332 1.00 37.78 498 GLY A CA 1
ATOM 3824 C C . GLY A 1 498 ? 27.965 8.355 29.383 1.00 37.78 498 GLY A C 1
ATOM 3825 O O . GLY A 1 498 ? 29.096 8.523 29.828 1.00 37.78 498 GLY A O 1
ATOM 3826 N N . GLY A 1 499 ? 27.195 9.371 29.004 1.00 36.88 499 GLY A N 1
ATOM 3827 C CA . GLY A 1 499 ? 27.453 10.768 29.341 1.00 36.88 499 GLY A CA 1
ATOM 3828 C C . GLY A 1 499 ? 26.116 11.482 29.501 1.00 36.88 499 GLY A C 1
ATOM 3829 O O . GLY A 1 499 ? 25.226 11.293 28.677 1.00 36.88 499 GLY A O 1
ATOM 3830 N N . GLN A 1 500 ? 25.931 12.246 30.578 1.00 41.25 500 GLN A N 1
ATOM 3831 C CA . GLN A 1 500 ? 24.742 13.085 30.726 1.00 41.25 500 GLN A CA 1
ATOM 3832 C C . GLN A 1 500 ? 24.750 14.139 29.611 1.00 41.25 500 GLN A C 1
ATOM 3834 O O . GLN A 1 500 ? 25.672 14.951 29.548 1.00 41.25 500 GLN A O 1
ATOM 3839 N N . CYS A 1 501 ? 23.730 14.145 28.746 1.00 41.88 501 CYS A N 1
ATOM 3840 C CA . CYS A 1 501 ? 23.414 15.328 27.947 1.00 41.88 501 CYS A CA 1
ATOM 3841 C C . CYS A 1 501 ? 22.910 16.412 28.908 1.00 41.88 501 CYS A C 1
ATOM 3843 O O . CYS A 1 501 ? 21.712 16.539 29.153 1.00 41.88 501 CYS A O 1
ATOM 3845 N N . GLU A 1 502 ? 23.820 17.180 29.502 1.00 40.03 502 GLU A N 1
ATOM 3846 C CA . GLU A 1 502 ? 23.440 18.433 30.140 1.00 40.03 502 GLU A CA 1
ATOM 3847 C C . GLU A 1 502 ? 23.220 19.466 29.037 1.00 40.03 502 GLU A C 1
ATOM 3849 O O . GLU A 1 502 ? 24.157 19.928 28.384 1.00 40.03 502 GLU A O 1
ATOM 3854 N N . ALA A 1 503 ? 21.954 19.810 28.798 1.00 34.34 503 ALA A N 1
ATOM 3855 C CA . ALA A 1 503 ? 21.615 20.959 27.979 1.00 34.34 503 ALA A CA 1
ATOM 3856 C C . ALA A 1 503 ? 22.320 22.197 28.563 1.00 34.34 503 ALA A C 1
ATOM 3858 O O . ALA A 1 503 ? 22.065 22.594 29.699 1.00 34.34 503 ALA A O 1
ATOM 3859 N N . LEU A 1 504 ? 23.184 22.835 27.769 1.00 33.41 504 LEU A N 1
ATOM 3860 C CA . LEU A 1 504 ? 23.855 24.098 28.113 1.00 33.41 504 LEU A CA 1
ATOM 3861 C C . LEU A 1 504 ? 22.880 25.283 28.281 1.00 33.41 504 LEU A C 1
ATOM 3863 O O . LEU A 1 504 ? 23.300 26.377 28.654 1.00 33.41 504 LEU A O 1
ATOM 3867 N N . TYR A 1 505 ? 21.583 25.073 28.042 1.00 31.66 505 TYR A N 1
ATOM 3868 C CA . TYR A 1 505 ? 20.524 26.038 28.309 1.00 31.66 505 TYR A CA 1
ATOM 3869 C C . TYR A 1 505 ? 19.738 25.600 29.544 1.00 31.66 505 TYR A C 1
ATOM 3871 O O . TYR A 1 505 ? 18.977 24.635 29.524 1.00 31.66 505 TYR A O 1
ATOM 3879 N N . GLY A 1 506 ? 20.011 26.296 30.647 1.00 25.62 506 GLY A N 1
ATOM 3880 C CA . GLY A 1 506 ? 19.502 25.981 31.971 1.00 25.62 506 GLY A CA 1
ATOM 3881 C C . GLY A 1 506 ? 17.981 26.046 32.105 1.00 25.62 506 GLY A C 1
ATOM 3882 O O . GLY A 1 506 ? 17.280 26.722 31.355 1.00 25.62 506 GLY A O 1
ATOM 3883 N N . LYS A 1 507 ? 17.512 25.354 33.149 1.00 32.44 507 LYS A N 1
ATOM 3884 C CA . LYS A 1 507 ? 16.176 25.463 33.741 1.00 32.44 507 LYS A CA 1
ATOM 3885 C C . LYS A 1 507 ? 15.688 26.913 33.759 1.00 32.44 507 LYS A C 1
ATOM 3887 O O . LYS A 1 507 ? 16.212 27.710 34.532 1.00 32.44 507 LYS A O 1
ATOM 3892 N N . HIS A 1 508 ? 14.614 27.198 33.034 1.00 22.89 508 HIS A N 1
ATOM 3893 C CA . HIS A 1 508 ? 13.667 28.237 33.415 1.00 22.89 508 HIS A CA 1
ATOM 3894 C C . HIS A 1 508 ? 12.241 27.783 33.076 1.00 22.89 508 HIS A C 1
ATOM 3896 O O . HIS A 1 508 ? 11.920 27.628 31.906 1.00 22.89 508 HIS A O 1
ATOM 3902 N N . TYR A 1 509 ? 11.505 27.538 34.173 1.00 29.91 509 TYR A N 1
ATOM 3903 C CA . TYR A 1 509 ? 10.060 27.402 34.430 1.00 29.91 509 TYR A CA 1
ATOM 3904 C C . TYR A 1 509 ? 9.130 26.811 33.375 1.00 29.91 509 TYR A C 1
ATOM 3906 O O . TYR A 1 509 ? 8.925 27.455 32.326 1.00 29.91 509 TYR A O 1
#